Protein AF-A0A3S3NXL7-F1 (afdb_monomer)

Secondary structure (DSSP, 8-state):
-HHHHHHHTTTS-HHHHHHHHHHHHHHHHHHHHHHHH-S--SSPPPHHHHHHHHHHHHTTBGGG-TT----SS-----SSHHHHHHTTT--S-BSBTTBTTS--TTBHHHHHHHHHHHHHHHHHHHHTT-TT--EEEEESS-HHHHHHHHHHHHHHH-TT--EEEEE----HHHHHHHHHHT-EEEEEPPEEETTEEE--HHHHHHHHHHH-GGGEEEEEEESS--TTBPPP-HHHHHHHHHHTT--EEEE-TT-TT-HHHHHHHHHHHHHS---EEEEEHHHHHS--TT-EEEEES-HHHHHHHHHHS-S-B-SHHHHHHHHHHHHHHHHHHHHHHHHHHHHHHHHHHHHHHHHHHTT--B---TT-SS---B--SS--STT-THHHHHHHHHTT--S-----TT------EEEETTS-EEEEE-GGGGTTSS-TTS-EEEEEEETTSSS--TTEEEEEETTTTEEEEEE---S---EEEEEEEEETTT--EEEEEEEEEEE----SEEEEEEESS--HHHH--HHHHHHHHHHIIIIISTT-S--EEEEEE-TTTTTPPPPSSTTS---EEEEEEESSPPPHHHHHHHHHHHTTTT-SS--SSS--STTHHHHHTTT--EEEEEEEEE-PPPSS---------S--------PPP---TT---S-PPP-----HHHHIIIIIHHHHHHHHHHHHHHHHHHHHHHHHHHHHHHHHHHHHHHHHHTT-

Solvent-accessible surface area (backbone atoms only — not comparable to full-atom values): 40230 Å² total; per-residue (Å²): 108,70,69,57,51,60,54,49,45,75,76,45,62,56,68,63,48,49,55,53,50,53,61,50,48,54,53,50,49,54,54,49,49,37,71,74,68,40,46,55,42,60,61,42,52,56,68,66,60,52,49,52,51,48,54,56,32,28,58,50,17,48,73,60,40,93,85,61,80,81,84,67,95,84,53,49,80,71,90,47,67,70,65,31,57,79,46,58,58,58,57,76,35,28,24,32,67,60,21,47,84,40,76,26,88,65,22,49,16,46,28,48,51,48,54,44,29,25,34,28,51,42,46,49,47,27,76,41,37,24,69,73,59,64,35,48,40,74,43,64,32,40,41,30,58,49,50,19,44,49,52,50,42,40,37,75,78,34,74,78,28,48,32,32,44,27,61,64,66,105,46,71,50,71,56,46,18,44,52,71,56,70,36,46,78,44,75,38,70,58,41,78,55,88,55,21,32,36,64,40,64,69,58,51,55,49,49,41,67,74,68,37,58,71,32,39,47,28,40,44,43,43,40,52,52,63,44,48,34,32,42,40,59,49,42,61,51,7,34,51,22,48,76,65,70,34,47,25,37,36,41,28,42,52,16,68,64,31,52,68,47,24,37,44,52,39,51,9,49,73,69,28,34,50,57,34,39,32,23,25,36,26,71,53,60,80,40,73,85,44,16,13,37,46,31,22,60,44,50,68,58,52,50,47,36,37,35,62,41,83,33,61,44,66,40,61,46,46,49,48,53,37,52,46,42,44,47,32,10,50,51,46,50,50,51,54,44,49,53,50,57,50,48,52,52,50,51,51,53,55,50,39,57,53,21,55,76,66,77,33,46,64,55,67,37,87,76,31,87,84,37,82,38,66,56,63,87,80,52,57,63,96,79,41,48,58,56,56,38,54,55,40,43,78,71,72,46,75,92,74,81,65,84,53,79,85,67,56,77,76,69,53,48,78,41,41,18,51,33,43,48,76,47,82,44,52,49,68,75,48,79,64,77,42,56,86,87,60,66,60,49,76,48,67,17,32,67,97,49,89,51,54,60,95,55,44,49,79,49,73,41,79,92,77,73,30,40,35,39,36,23,33,44,84,62,63,64,68,52,44,37,36,35,38,37,31,35,72,87,78,66,51,75,44,77,38,76,48,48,39,37,35,41,84,47,88,68,50,28,35,41,36,39,30,31,47,80,35,41,55,83,68,52,74,38,69,69,56,50,47,54,53,49,48,50,37,44,74,68,38,33,62,90,45,90,60,72,47,53,25,36,61,43,39,38,63,82,55,73,42,75,77,54,92,50,87,86,54,52,67,12,26,36,39,26,41,25,23,77,51,79,83,27,70,60,48,55,51,49,51,62,52,35,60,80,47,49,85,46,86,76,62,76,89,84,60,92,77,55,93,66,52,63,68,39,46,77,72,76,41,46,70,41,58,58,57,53,45,80,46,72,69,81,71,96,63,97,70,82,81,78,74,80,79,68,100,78,70,98,65,71,77,81,67,78,80,77,89,72,69,91,76,65,67,86,75,74,73,80,70,81,77,75,78,53,65,63,58,47,42,64,70,48,49,51,55,49,53,52,48,51,51,51,52,52,51,52,49,51,52,52,55,51,49,54,52,52,53,51,54,53,52,52,54,52,50,55,53,51,51,53,53,55,53,62,75,73,108

pLDDT: mean 85.64, std 15.95, range [23.58, 98.81]

Organism: NCBI:txid1965070

Sequence (728 aa):
MEQSIRCISKLMSKTYVQQSFDAITSRENQIRHLLEQRKCPENGWDDITIELLLQRIALMDSNNFPKNCSVGEREARFAYEKVALRHYRLGHGIGRSGDLNEVQPKAAGSSLLNILTNQLVLDVLQNCGVPNAKACFIAPMATGMSLTLCLLTLRHKRPNAKYVIWPRIDQKSCFKCIQTAGFQVIVIENKLIGDSLVTNLEEIENQIKTVGKENIVCILSTTSSFAPKVPDSIEEIALICSQENIPHIVNNAYGVQSSKCMHLIEQASRKGRVDAFVQSCDKNFLVPVGGAIIAGFNESLIREISKTYPGRASATSSLDVFLTLLHLGLNGYRNLLDSRKEMIQYLKNELQILAEKFGERILQTPANRISIGMTLDNFKVDGNATEIGSMLFLRGISGARVVSSDGKRKEPVLLHTTQAFYFPIVNKDFGGALRSDVVAEFQASIEGLPDLPKWMFYRYANSSRKGILYGSPVSPDNFSIEIIAIDTNNYDTFRHAVKFEVVEKETKYEVEMKFISLNVEEMFDEAKIKDVLEIFSDRLWIGSDNIYVTLIAAPSDVGGRLPIDPKDKEGVFIRIGSTNVFSQDLLDLEREVERIKNRNPCPRKYKATTAEYLFRSKDFYPDWCSFRLIRPLDSNGESSESTISEASTTPIYKPPVENYDNINWRSKPFPNRDYTLDIMYSFVIPSIMGIMVISSLSCLLFHRENLEKQTQEMSASQTEKYNSIQRA

Mean predicted aligned error: 17.29 Å

InterPro domains:
  IPR008829 SepSecS/SepCysS family [PF05889] (60-410)
  IPR015421 Pyridoxal phosphate-dependent transferase, major domain [G3DSA:3.40.640.10] (1-430)
  IPR015424 Pyridoxal phosphate-dependent transferase [SSF53383] (25-404)
  IPR019872 O-phosphoseryl-tRNA(Sec) selenium transferase [PTHR12944] (3-408)
  IPR019872 O-phosphoseryl-tRNA(Sec) selenium transferase [TIGR03531] (11-409)
  IPR048346 Sarcoglycan alpha/epsilon, N-terminal domain [PF05510] (441-499)
  IPR048347 Sarcoglycan alpha/epsilon second domain [PF20989] (507-630)

Radius of gyration: 39.83 Å; Cα contacts (8 Å, |Δi|>4): 1167; chains: 1; bounding box: 102×71×139 Å

Foldseek 3Di:
DVVVLVVVVVVDPNVVSVVVVVVVVVLVVVVVCCLVVLEQFQAFDDPVSVVVLLLVLLCQALLNDPPDDDPDPQSQDDPDVVVCVVVSNQRRFADFQQFRQDQDPNRNSLNSLQSSLQSHVQNLLLVLAQVLWDGKGKDQAAQLLLVLLLLLLLCVVQVQAAEEEEADAPDDSVVVSCVVNPHHYDYFFFDDDQQAGEGDLVVVVVCCVVVPLSRYSAYEFEQAGAPPYHGYQLLSSQLVCQVSVGEYEYACAQCSLPSLSSNSVNNSVVNGHYAWYKYFCCNQQVFDGRMMMIIDNDPVSNRSSRSSDGGGDHSRSSVRSSNSSNRQTSPNSVVSSVVLQVVLVVVQVVVQVVQVVQVKHKGPRVNNRRHTDIDCPNPQDPHDQCVVVVVCVVVVNPPDDDDDPVPPPPPAAEAEALAKDKDKAAQVLLVCPRPRPFQKDKDKAWVPDRHHDLQWDWDQDPVVSIIMIIGHHHDQDKTKMWMWIAGPPPRDITIHIHTHGYHYDDFFKKKKWKWFQDALVRCPPPVNQVLVQCLCDPPFADPFPDKHWRTKDFCVSLVHDADPDPPTHRIIMIMITTNDDGDPNNVVLLVQLVVQLQDPPRDQPDPRGPSQVSQVVVPTRIRSNGIDMDGHDDPDPDDPPPDPPPPRRRDDRDPPPPPVPPDPPPDPPDPPDPCVVVCCVPPVVVVVVVVVVVVVVVVVVVVVVVVVVVVVVVVVVVVVVVVVVVVD

Nearest PDB structures (foldseek):
  8g9z-assembly2_D  TM=9.788E-01  e=7.461E-57  Homo sapiens
  4zdo-assembly1_B  TM=9.597E-01  e=3.786E-57  Homo sapiens
  3bcb-assembly1_A  TM=9.859E-01  e=6.043E-56  Mus musculus
  4zdp-assembly1_A  TM=9.862E-01  e=6.767E-56  Homo sapiens
  4zdo-assembly2_D  TM=9.558E-01  e=1.981E-55  Homo sapiens

Structure (mmCIF, N/CA/C/O backbone):
data_AF-A0A3S3NXL7-F1
#
_entry.id   AF-A0A3S3NXL7-F1
#
loop_
_atom_site.group_PDB
_atom_site.id
_atom_site.type_symbol
_atom_site.label_atom_id
_atom_site.label_alt_id
_atom_site.label_comp_id
_atom_site.label_asym_id
_atom_site.label_entity_id
_atom_site.label_seq_id
_atom_site.pdbx_PDB_ins_code
_atom_site.Cartn_x
_atom_site.Cartn_y
_atom_site.Cartn_z
_atom_site.occupancy
_atom_site.B_iso_or_equiv
_atom_site.auth_seq_id
_atom_site.auth_comp_id
_atom_site.auth_asym_id
_atom_site.auth_atom_id
_atom_site.pdbx_PDB_model_num
ATOM 1 N N . MET A 1 1 ? 29.807 -5.203 -36.718 1.00 65.12 1 MET A N 1
ATOM 2 C CA . MET A 1 1 ? 29.915 -3.755 -36.996 1.00 65.12 1 MET A CA 1
ATOM 3 C C . MET A 1 1 ? 31.024 -3.443 -38.001 1.00 65.12 1 MET A C 1
ATOM 5 O O . MET A 1 1 ? 30.736 -2.807 -39.002 1.00 65.12 1 MET A O 1
ATOM 9 N N . GLU A 1 2 ? 32.246 -3.961 -37.834 1.00 70.44 2 GLU A N 1
ATOM 10 C CA . GLU A 1 2 ? 33.370 -3.718 -38.767 1.00 70.44 2 GLU A CA 1
ATOM 11 C C . GLU A 1 2 ? 33.091 -4.055 -40.242 1.00 70.44 2 GLU A C 1
ATOM 13 O O . GLU A 1 2 ? 33.487 -3.315 -41.142 1.00 70.44 2 GLU A O 1
ATOM 18 N N . GLN A 1 3 ? 32.372 -5.145 -40.521 1.00 77.06 3 GLN A N 1
ATOM 19 C CA . GLN A 1 3 ? 31.975 -5.486 -41.893 1.00 77.06 3 GLN A CA 1
ATOM 20 C C . GLN A 1 3 ? 31.017 -4.446 -42.497 1.00 77.06 3 GLN A C 1
ATOM 22 O O . GLN A 1 3 ? 31.150 -4.095 -43.670 1.00 77.06 3 GLN A O 1
ATOM 27 N N . SER A 1 4 ? 30.102 -3.897 -41.694 1.00 77.75 4 SER A N 1
ATOM 28 C CA . SER A 1 4 ? 29.195 -2.818 -42.101 1.00 77.75 4 SER A CA 1
ATOM 29 C C . SER A 1 4 ? 29.966 -1.525 -42.387 1.00 77.75 4 SER A C 1
ATOM 31 O O . SER A 1 4 ? 29.719 -0.897 -43.413 1.00 77.75 4 SER A O 1
ATOM 33 N N . ILE A 1 5 ? 30.966 -1.187 -41.558 1.00 77.38 5 ILE A N 1
ATOM 34 C CA . ILE A 1 5 ? 31.875 -0.041 -41.771 1.00 77.38 5 ILE A CA 1
ATOM 35 C C . ILE A 1 5 ? 32.566 -0.157 -43.132 1.00 77.38 5 ILE A C 1
ATOM 37 O O . ILE A 1 5 ? 32.556 0.787 -43.926 1.00 77.38 5 ILE A O 1
ATOM 41 N N . ARG A 1 6 ? 33.128 -1.337 -43.436 1.00 80.00 6 ARG A N 1
ATOM 42 C CA . ARG A 1 6 ? 33.799 -1.602 -44.719 1.00 80.00 6 ARG A CA 1
ATOM 43 C C . ARG A 1 6 ? 32.859 -1.464 -45.916 1.00 80.00 6 ARG A C 1
ATOM 45 O O . ARG A 1 6 ? 33.305 -1.017 -46.966 1.00 80.00 6 ARG A O 1
ATOM 52 N N . CYS A 1 7 ? 31.586 -1.833 -45.779 1.00 86.12 7 CYS A N 1
ATOM 53 C CA . CYS A 1 7 ? 30.606 -1.707 -46.859 1.00 86.12 7 CYS A CA 1
ATOM 54 C C . CYS A 1 7 ? 30.162 -0.254 -47.071 1.00 86.12 7 CYS A C 1
ATOM 56 O O . CYS A 1 7 ? 30.147 0.211 -48.206 1.00 86.12 7 CYS A O 1
ATOM 58 N N . ILE A 1 8 ? 29.879 0.491 -46.000 1.00 85.94 8 ILE A N 1
ATOM 59 C CA . ILE A 1 8 ? 29.443 1.897 -46.087 1.00 85.94 8 ILE A CA 1
ATOM 60 C C . ILE A 1 8 ? 30.586 2.795 -46.580 1.00 85.94 8 ILE A C 1
ATOM 62 O O . ILE A 1 8 ? 30.366 3.707 -47.371 1.00 85.94 8 ILE A O 1
ATOM 66 N N . SER A 1 9 ? 31.830 2.479 -46.213 1.00 85.81 9 SER A N 1
ATOM 67 C CA . SER A 1 9 ? 33.026 3.182 -46.705 1.00 85.81 9 SER A CA 1
ATOM 68 C C . SER A 1 9 ? 33.268 3.025 -48.213 1.00 85.81 9 SER A C 1
ATOM 70 O O . SER A 1 9 ? 34.117 3.723 -48.762 1.00 85.81 9 SER A O 1
ATOM 72 N N . LYS A 1 10 ? 32.566 2.101 -48.890 1.00 89.75 10 LYS A N 1
ATOM 73 C CA . LYS A 1 10 ? 32.547 2.008 -50.363 1.00 89.75 10 LYS A CA 1
ATOM 74 C C . LYS A 1 10 ? 31.519 2.948 -51.002 1.00 89.75 10 LYS A C 1
ATOM 76 O O . LYS A 1 10 ? 31.593 3.175 -52.202 1.00 89.75 10 LYS A O 1
ATOM 81 N N . LEU A 1 11 ? 30.565 3.458 -50.220 1.00 89.75 11 LEU A N 1
ATOM 82 C CA . LEU A 1 11 ? 29.463 4.314 -50.670 1.00 89.75 11 LEU A CA 1
ATOM 83 C C . LEU A 1 11 ? 29.673 5.789 -50.298 1.00 89.75 11 LEU A C 1
ATOM 85 O O . LEU A 1 11 ? 29.151 6.670 -50.971 1.00 89.75 11 LEU A O 1
ATOM 89 N N . MET A 1 12 ? 30.419 6.066 -49.227 1.00 89.88 12 MET A N 1
ATOM 90 C CA . MET A 1 12 ? 30.631 7.408 -48.679 1.00 89.88 12 MET A CA 1
ATOM 91 C C . MET A 1 12 ? 32.098 7.637 -48.300 1.00 89.88 12 MET A C 1
ATOM 93 O O . MET A 1 12 ? 32.860 6.688 -48.107 1.00 89.88 12 MET A O 1
ATOM 97 N N . SER A 1 13 ? 32.490 8.907 -48.147 1.00 90.25 13 SER A N 1
ATOM 98 C CA . SER A 1 13 ? 33.834 9.266 -47.675 1.00 90.25 13 SER A CA 1
ATOM 99 C C . SER A 1 13 ? 34.133 8.636 -46.314 1.00 90.25 13 SER A C 1
ATOM 101 O O . SER A 1 13 ? 33.357 8.778 -45.366 1.00 90.25 13 SER A O 1
ATOM 103 N N . LYS A 1 14 ? 35.304 7.998 -46.206 1.00 86.19 14 LYS A N 1
ATOM 104 C CA . LYS A 1 14 ? 35.769 7.305 -44.996 1.00 86.19 14 LYS A CA 1
ATOM 105 C C . LYS A 1 14 ? 35.726 8.190 -43.749 1.00 86.19 14 LYS A C 1
ATOM 107 O O . LYS A 1 14 ? 35.405 7.688 -42.681 1.00 86.19 14 LYS A O 1
ATOM 112 N N . THR A 1 15 ? 35.998 9.488 -43.882 1.00 88.19 15 THR A N 1
ATOM 113 C CA . THR A 1 15 ? 36.005 10.430 -42.753 1.00 88.19 15 THR A CA 1
ATOM 114 C C . THR A 1 15 ? 34.613 10.609 -42.146 1.00 88.19 15 THR A C 1
ATOM 116 O O . THR A 1 15 ? 34.458 10.498 -40.934 1.00 88.19 15 THR A O 1
ATOM 119 N N . TYR A 1 16 ? 33.584 10.814 -42.977 1.00 88.88 16 TYR A N 1
ATOM 120 C CA . TYR A 1 16 ? 32.201 10.946 -42.499 1.00 88.88 16 TYR A CA 1
ATOM 121 C C . TYR A 1 16 ? 31.669 9.634 -41.926 1.00 88.88 16 TYR A C 1
ATOM 123 O O . TYR A 1 16 ? 30.930 9.634 -40.940 1.00 88.88 16 TYR A O 1
ATOM 131 N N . VAL A 1 17 ? 32.072 8.509 -42.523 1.00 87.88 17 VAL A N 1
ATOM 132 C CA . VAL A 1 17 ? 31.736 7.179 -42.014 1.00 87.88 17 VAL A CA 1
ATOM 133 C C . VAL A 1 17 ? 32.351 6.982 -40.630 1.00 87.88 17 VAL A C 1
ATOM 135 O O . VAL A 1 17 ? 31.618 6.666 -39.698 1.00 87.88 17 VAL A O 1
ATOM 138 N N . GLN A 1 18 ? 33.648 7.252 -40.463 1.00 87.06 18 GLN A N 1
ATOM 139 C CA . GLN A 1 18 ? 34.328 7.120 -39.174 1.00 87.06 18 GLN A CA 1
ATOM 140 C C . GLN A 1 18 ? 33.676 7.989 -38.095 1.00 87.06 18 GLN A C 1
ATOM 142 O O . GLN A 1 18 ? 33.291 7.462 -37.058 1.00 87.06 18 GLN A O 1
ATOM 147 N N . GLN A 1 19 ? 33.437 9.274 -38.376 1.00 90.31 19 GLN A N 1
ATOM 148 C CA . GLN A 1 19 ? 32.773 10.183 -37.436 1.00 90.31 19 GLN A CA 1
ATOM 149 C C . GLN A 1 19 ? 31.392 9.664 -36.996 1.00 90.31 19 GLN A C 1
ATOM 151 O O . GLN A 1 19 ? 31.037 9.733 -35.818 1.00 90.31 19 GLN A O 1
ATOM 156 N N . SER A 1 20 ? 30.611 9.120 -37.933 1.00 87.81 20 SER A N 1
ATOM 157 C CA . SER A 1 20 ? 29.292 8.549 -37.637 1.00 87.81 20 SER A CA 1
ATOM 158 C C . SER A 1 20 ? 29.398 7.313 -36.737 1.00 87.81 20 SER A C 1
ATOM 160 O O . SER A 1 20 ? 28.615 7.150 -35.801 1.00 87.81 20 SER A O 1
ATOM 162 N N . PHE A 1 21 ? 30.384 6.449 -36.989 1.00 86.81 21 PHE A N 1
ATOM 163 C CA . PHE A 1 21 ? 30.631 5.264 -36.171 1.00 86.81 21 PHE A CA 1
ATOM 164 C C . PHE A 1 21 ? 31.192 5.601 -34.792 1.00 86.81 21 PHE A C 1
ATOM 166 O O . PHE A 1 21 ? 30.802 4.949 -33.825 1.00 86.81 21 PHE A O 1
ATOM 173 N N . ASP A 1 22 ? 32.022 6.633 -34.664 1.00 89.06 22 ASP A N 1
ATOM 174 C CA . ASP A 1 22 ? 32.508 7.112 -33.368 1.00 89.06 22 ASP A CA 1
ATOM 175 C C . ASP A 1 22 ? 31.331 7.589 -32.495 1.00 89.06 22 ASP A C 1
ATOM 177 O O . ASP A 1 22 ? 31.245 7.248 -31.312 1.00 89.06 22 ASP A O 1
ATOM 181 N N . ALA A 1 23 ? 30.352 8.282 -33.092 1.00 89.81 23 ALA A N 1
ATOM 182 C CA . ALA A 1 23 ? 29.130 8.708 -32.405 1.00 89.81 23 ALA A CA 1
ATOM 183 C C . ALA A 1 23 ? 28.227 7.534 -31.969 1.00 89.81 23 ALA A C 1
ATOM 185 O O . ALA A 1 23 ? 27.600 7.594 -30.908 1.00 89.81 23 ALA A O 1
ATOM 186 N N . ILE A 1 24 ? 28.155 6.455 -32.759 1.00 89.44 24 ILE A N 1
ATOM 187 C CA . ILE A 1 24 ? 27.456 5.216 -32.371 1.00 89.44 24 ILE A CA 1
ATOM 188 C C . ILE A 1 24 ? 28.215 4.524 -31.234 1.00 89.44 24 ILE A C 1
ATOM 190 O O . ILE A 1 24 ? 27.623 4.193 -30.208 1.00 89.44 24 ILE A O 1
ATOM 194 N N . THR A 1 25 ? 29.530 4.371 -31.386 1.00 90.56 25 THR A N 1
ATOM 195 C CA . THR A 1 25 ? 30.418 3.704 -30.422 1.00 90.56 25 THR A CA 1
ATOM 196 C C . THR A 1 25 ? 30.379 4.392 -29.058 1.00 90.56 25 THR A C 1
ATOM 198 O O . THR A 1 25 ? 30.410 3.723 -28.029 1.00 90.56 25 THR A O 1
ATOM 201 N N . SER A 1 26 ? 30.249 5.721 -29.021 1.00 91.75 26 SER A N 1
ATOM 202 C CA . SER A 1 26 ? 30.065 6.478 -27.777 1.00 91.75 26 SER A CA 1
ATOM 203 C C . SER A 1 26 ? 28.837 6.007 -26.979 1.00 91.75 26 SER A C 1
ATOM 205 O O . SER A 1 26 ? 28.963 5.684 -25.796 1.00 91.75 26 SER A O 1
ATOM 207 N N . ARG A 1 27 ? 27.677 5.853 -27.634 1.00 92.81 27 ARG A N 1
ATOM 208 C CA . ARG A 1 27 ? 26.454 5.319 -27.002 1.00 92.81 27 ARG A CA 1
ATOM 209 C C . ARG A 1 27 ? 26.601 3.851 -26.618 1.00 92.81 27 ARG A C 1
ATOM 211 O O . ARG A 1 27 ? 26.168 3.429 -25.549 1.00 92.81 27 ARG A O 1
ATOM 218 N N . GLU A 1 28 ? 27.253 3.058 -27.465 1.00 91.25 28 GLU A N 1
ATOM 219 C CA . GLU A 1 28 ? 27.522 1.653 -27.152 1.00 91.25 28 GLU A CA 1
ATOM 220 C C . GLU A 1 28 ? 28.428 1.488 -25.935 1.00 91.25 28 GLU A C 1
ATOM 222 O O . GLU A 1 28 ? 28.216 0.572 -25.144 1.00 91.25 28 GLU A O 1
ATOM 227 N N . ASN A 1 29 ? 29.389 2.390 -25.740 1.00 93.62 29 ASN A N 1
ATOM 228 C CA . ASN A 1 29 ? 30.234 2.404 -24.554 1.00 93.62 29 ASN A CA 1
ATOM 229 C C . ASN A 1 29 ? 29.436 2.710 -23.282 1.00 93.62 29 ASN A C 1
ATOM 231 O O . ASN A 1 29 ? 29.693 2.073 -22.264 1.00 93.62 29 ASN A O 1
ATOM 235 N N . GLN A 1 30 ? 28.446 3.607 -23.331 1.00 93.88 30 GLN A N 1
ATOM 236 C CA . GLN A 1 30 ? 27.545 3.853 -22.195 1.00 93.88 30 GLN A CA 1
ATOM 237 C C . GLN A 1 30 ? 26.726 2.602 -21.849 1.00 93.88 30 GLN A C 1
ATOM 239 O O . GLN A 1 30 ? 26.698 2.178 -20.692 1.00 93.88 30 GLN A O 1
ATOM 244 N N . ILE A 1 31 ? 26.131 1.955 -22.859 1.00 95.31 31 ILE A N 1
ATOM 245 C CA . ILE A 1 31 ? 25.390 0.695 -22.689 1.00 95.31 31 ILE A CA 1
ATOM 246 C C . ILE A 1 31 ? 26.296 -0.398 -22.118 1.00 95.31 31 ILE A C 1
ATOM 248 O O . ILE A 1 31 ? 25.928 -1.081 -21.164 1.00 95.31 31 ILE A O 1
ATOM 252 N N . ARG A 1 32 ? 27.500 -0.551 -22.670 1.00 95.38 32 ARG A N 1
ATOM 253 C CA . ARG A 1 32 ? 28.486 -1.525 -22.201 1.00 95.38 32 ARG A CA 1
ATOM 254 C C . ARG A 1 32 ? 28.865 -1.273 -20.743 1.00 95.38 32 ARG A C 1
ATOM 256 O O . ARG A 1 32 ? 28.841 -2.209 -19.952 1.00 95.38 32 ARG A O 1
ATOM 263 N N . HIS A 1 33 ? 29.126 -0.022 -20.374 1.00 95.31 33 HIS A N 1
ATOM 264 C CA . HIS A 1 33 ? 29.449 0.355 -19.001 1.00 95.31 33 HIS A CA 1
ATOM 265 C C . HIS A 1 33 ? 28.309 0.016 -18.027 1.00 95.31 33 HIS A C 1
ATOM 267 O O . HIS A 1 33 ? 28.565 -0.523 -16.952 1.00 95.31 33 HIS A O 1
ATOM 273 N N . LEU A 1 34 ? 27.048 0.262 -18.404 1.00 96.56 34 LEU A N 1
ATOM 274 C CA . LEU A 1 34 ? 25.883 -0.142 -17.608 1.00 96.56 34 LEU A CA 1
ATOM 275 C C . LEU A 1 34 ? 25.830 -1.664 -17.400 1.00 96.56 34 LEU A C 1
ATOM 277 O O . LEU A 1 34 ? 25.595 -2.119 -16.284 1.00 96.56 34 LEU A O 1
ATOM 281 N N . LEU A 1 35 ? 26.060 -2.457 -18.451 1.00 95.12 35 LEU A N 1
ATOM 282 C CA . LEU A 1 35 ? 26.019 -3.924 -18.379 1.00 95.12 35 LEU A CA 1
ATOM 283 C C . LEU A 1 35 ? 27.175 -4.513 -17.550 1.00 95.12 35 LEU A C 1
ATOM 285 O O . LEU A 1 35 ? 26.981 -5.501 -16.836 1.00 95.12 35 LEU A O 1
ATOM 289 N N . GLU A 1 36 ? 28.361 -3.906 -17.641 1.00 95.19 36 GLU A N 1
ATOM 290 C CA . GLU A 1 36 ? 29.558 -4.297 -16.889 1.00 95.19 36 GLU A CA 1
ATOM 291 C C . GLU A 1 36 ? 29.430 -3.931 -15.403 1.00 95.19 36 GLU A C 1
ATOM 293 O O . GLU A 1 36 ? 29.619 -4.789 -14.541 1.00 95.19 36 GLU A O 1
ATOM 298 N N . GLN A 1 37 ? 29.075 -2.678 -15.097 1.00 94.56 37 GLN A N 1
ATOM 299 C CA . GLN A 1 37 ? 29.054 -2.160 -13.725 1.00 94.56 37 GLN A CA 1
ATOM 300 C C . GLN A 1 37 ? 27.752 -2.462 -12.981 1.00 94.56 37 GLN A C 1
ATOM 302 O O . GLN A 1 37 ? 27.773 -2.617 -11.763 1.00 94.56 37 GLN A O 1
ATOM 307 N N . ARG A 1 38 ? 26.621 -2.538 -13.697 1.00 96.19 38 ARG A N 1
ATOM 308 C CA . ARG A 1 38 ? 25.266 -2.746 -13.144 1.00 96.19 38 ARG A CA 1
ATOM 309 C C . ARG A 1 38 ? 24.869 -1.697 -12.099 1.00 96.19 38 ARG A C 1
ATOM 311 O O . ARG A 1 38 ? 24.107 -1.985 -11.183 1.00 96.19 38 ARG A O 1
ATOM 318 N N . LYS A 1 39 ? 25.395 -0.482 -12.248 1.00 96.25 39 LYS A N 1
ATOM 319 C CA . LYS A 1 39 ? 25.150 0.667 -11.370 1.00 96.25 39 LYS A CA 1
ATOM 320 C C . LYS A 1 39 ? 24.397 1.764 -12.095 1.00 96.25 39 LYS A C 1
ATOM 322 O O . LYS A 1 39 ? 24.447 1.847 -13.324 1.00 96.25 39 LYS A O 1
ATOM 327 N N . CYS A 1 40 ? 23.712 2.597 -11.320 1.00 96.38 40 CYS A N 1
ATOM 328 C CA . CYS A 1 40 ? 22.983 3.734 -11.855 1.00 96.38 40 CYS A CA 1
ATOM 329 C C . CYS A 1 40 ? 23.990 4.708 -12.478 1.00 96.38 40 CYS A C 1
ATOM 331 O O . CYS A 1 40 ? 25.028 4.979 -11.863 1.00 96.38 40 CYS A O 1
ATOM 333 N N . PRO A 1 41 ? 23.755 5.196 -13.710 1.00 97.06 41 PRO A N 1
ATOM 334 C CA . PRO A 1 41 ? 24.671 6.143 -14.318 1.00 97.06 41 PRO A CA 1
ATOM 335 C C . PRO A 1 41 ? 24.738 7.408 -13.461 1.00 97.06 41 PRO A C 1
ATOM 337 O O . PRO A 1 41 ? 23.745 7.842 -12.880 1.00 97.06 41 PRO A O 1
ATOM 340 N N . GLU A 1 42 ? 25.924 8.003 -13.359 1.00 96.12 42 GLU A N 1
ATOM 341 C CA . GLU A 1 42 ? 26.111 9.198 -12.534 1.00 96.12 42 GLU A CA 1
ATOM 342 C C . GLU A 1 42 ? 25.246 10.361 -13.042 1.00 96.12 42 GLU A C 1
ATOM 344 O O . GLU A 1 42 ? 24.548 11.010 -12.261 1.00 96.12 42 GLU A O 1
ATOM 349 N N . ASN A 1 43 ? 25.220 10.542 -14.364 1.00 97.12 43 ASN A N 1
ATOM 350 C CA . ASN A 1 43 ? 24.375 11.503 -15.063 1.00 97.12 43 ASN A CA 1
ATOM 351 C C . ASN A 1 43 ? 23.328 10.780 -15.915 1.00 97.12 43 ASN A C 1
ATOM 353 O O . ASN A 1 43 ? 23.609 9.721 -16.479 1.00 97.12 43 ASN A O 1
ATOM 357 N N . GLY A 1 44 ? 22.149 11.389 -16.024 1.00 96.69 44 GLY A N 1
ATOM 358 C CA . GLY A 1 44 ? 21.055 10.913 -16.862 1.00 96.69 44 GLY A CA 1
ATOM 359 C C . GLY A 1 44 ? 21.435 10.745 -18.333 1.00 96.69 44 GLY A C 1
ATOM 360 O O . GLY A 1 44 ? 22.242 11.508 -18.871 1.00 96.69 44 GLY A O 1
ATOM 361 N N . TRP A 1 45 ? 20.869 9.728 -18.975 1.00 97.62 45 TRP A N 1
ATOM 362 C CA . TRP A 1 45 ? 21.037 9.461 -20.403 1.00 97.62 45 TRP A CA 1
ATOM 363 C C . TRP A 1 45 ? 19.989 10.200 -21.234 1.00 97.62 45 TRP A C 1
ATOM 365 O O . TRP A 1 45 ? 18.891 10.486 -20.759 1.00 97.62 45 TRP A O 1
ATOM 375 N N . ASP A 1 46 ? 20.320 10.475 -22.496 1.00 96.12 46 ASP A N 1
ATOM 376 C CA . ASP A 1 46 ? 19.366 11.005 -23.466 1.00 96.12 46 ASP A CA 1
ATOM 377 C C . ASP A 1 46 ? 18.366 9.933 -23.927 1.00 96.12 46 ASP A C 1
ATOM 379 O O . ASP A 1 46 ? 18.684 8.738 -23.980 1.00 96.12 46 ASP A O 1
ATOM 383 N N . ASP A 1 47 ? 17.171 10.377 -24.324 1.00 96.19 47 ASP A N 1
ATOM 384 C CA . ASP A 1 47 ? 16.065 9.497 -24.715 1.00 96.19 47 ASP A CA 1
ATOM 385 C C . ASP A 1 47 ? 16.446 8.544 -25.855 1.00 96.19 47 ASP A C 1
ATOM 387 O O . ASP A 1 47 ? 16.041 7.387 -25.844 1.00 96.19 47 ASP A O 1
ATOM 391 N N . ILE A 1 48 ? 17.289 8.971 -26.804 1.00 95.75 48 ILE A N 1
ATOM 392 C CA . ILE A 1 48 ? 17.709 8.129 -27.937 1.00 95.75 48 ILE A CA 1
ATOM 393 C C . ILE A 1 48 ? 18.572 6.961 -27.445 1.00 95.75 48 ILE A C 1
ATOM 395 O O . ILE A 1 48 ? 18.424 5.831 -27.917 1.00 95.75 48 ILE A O 1
ATOM 399 N N . THR A 1 49 ? 19.478 7.207 -26.498 1.00 96.19 49 THR A N 1
ATOM 400 C CA . THR A 1 49 ? 20.333 6.159 -25.923 1.00 96.19 49 THR A CA 1
ATOM 401 C C . THR A 1 49 ? 19.517 5.157 -25.097 1.00 96.19 49 THR A C 1
ATOM 403 O O . THR A 1 49 ? 19.748 3.947 -25.201 1.00 96.19 49 THR A O 1
ATOM 406 N N . ILE A 1 50 ? 18.526 5.629 -24.332 1.00 97.31 50 ILE A N 1
ATOM 407 C CA . ILE A 1 50 ? 17.582 4.770 -23.594 1.00 97.31 50 ILE A CA 1
ATOM 408 C C . ILE A 1 50 ? 16.717 3.955 -24.578 1.00 97.31 50 ILE A C 1
ATOM 410 O O . ILE A 1 50 ? 16.633 2.730 -24.457 1.00 97.31 50 ILE A O 1
ATOM 414 N N . GLU A 1 51 ? 16.173 4.633 -25.594 1.00 96.19 51 GLU A N 1
ATOM 415 C CA . GLU A 1 51 ? 15.539 4.137 -26.828 1.00 96.19 51 GLU A CA 1
ATOM 416 C C . GLU A 1 51 ? 16.239 2.888 -27.381 1.00 96.19 51 GLU A C 1
ATOM 418 O O . GLU A 1 51 ? 15.707 1.774 -27.471 1.00 96.19 51 GLU A O 1
ATOM 423 N N . LEU A 1 52 ? 17.510 3.098 -27.720 1.00 95.56 52 LEU A N 1
ATOM 424 C CA . LEU A 1 52 ? 18.392 2.113 -28.328 1.00 95.56 52 LEU A CA 1
ATOM 425 C C . LEU A 1 52 ? 18.618 0.898 -27.422 1.00 95.56 52 LEU A C 1
ATOM 427 O O . LEU A 1 52 ? 18.605 -0.239 -27.903 1.00 95.56 52 LEU A O 1
ATOM 431 N N . LEU A 1 53 ? 18.836 1.117 -26.122 1.00 96.94 53 LEU A N 1
ATOM 432 C CA . LEU A 1 53 ? 19.004 0.029 -25.163 1.00 96.94 53 LEU A CA 1
ATOM 433 C C . LEU A 1 53 ? 17.727 -0.810 -25.052 1.00 96.94 53 LEU A C 1
ATOM 435 O O . LEU A 1 53 ? 17.796 -2.038 -25.134 1.00 96.94 53 LEU A O 1
ATOM 439 N N . LEU A 1 54 ? 16.567 -0.167 -24.914 1.00 97.06 54 LEU A N 1
ATOM 440 C CA . LEU A 1 54 ? 15.287 -0.864 -24.820 1.00 97.06 54 LEU A CA 1
ATOM 441 C C . LEU A 1 54 ? 14.984 -1.692 -26.064 1.00 97.06 54 LEU A C 1
ATOM 443 O O . LEU A 1 54 ? 14.558 -2.838 -25.938 1.00 97.06 54 LEU A O 1
ATOM 447 N N . GLN A 1 55 ? 15.238 -1.155 -27.257 1.00 95.94 55 GLN A N 1
ATOM 448 C CA . GLN A 1 55 ? 15.054 -1.906 -28.498 1.00 95.94 55 GLN A CA 1
ATOM 449 C C . GLN A 1 55 ? 15.952 -3.146 -28.537 1.00 95.94 55 GLN A C 1
ATOM 451 O O . GLN A 1 55 ? 15.485 -4.228 -28.891 1.00 95.94 55 GLN A O 1
ATOM 456 N N . ARG A 1 56 ? 17.220 -3.031 -28.116 1.00 95.81 56 ARG A N 1
ATOM 457 C CA . ARG A 1 56 ? 18.131 -4.187 -28.022 1.00 95.81 56 ARG A CA 1
ATOM 458 C C . ARG A 1 56 ? 17.602 -5.240 -27.056 1.00 95.81 56 ARG A C 1
ATOM 460 O O . ARG A 1 56 ? 17.590 -6.414 -27.408 1.00 95.81 56 ARG A O 1
ATOM 467 N N . ILE A 1 57 ? 17.135 -4.820 -25.881 1.00 97.62 57 ILE A N 1
ATOM 468 C CA . ILE A 1 57 ? 16.537 -5.710 -24.882 1.00 97.62 57 ILE A CA 1
ATOM 469 C C . ILE A 1 57 ? 15.295 -6.401 -25.461 1.00 97.62 57 ILE A C 1
ATOM 471 O O . ILE A 1 57 ? 15.192 -7.621 -25.401 1.00 97.62 57 ILE A O 1
ATOM 475 N N . ALA A 1 58 ? 14.374 -5.658 -26.076 1.00 97.38 58 ALA A N 1
ATOM 476 C CA . ALA A 1 58 ? 13.146 -6.214 -26.638 1.00 97.38 58 ALA A CA 1
ATOM 477 C C . ALA A 1 58 ? 13.414 -7.253 -27.736 1.00 97.38 58 ALA A C 1
ATOM 479 O O . ALA A 1 58 ? 12.756 -8.294 -27.781 1.00 97.38 58 ALA A O 1
ATOM 480 N N . LEU A 1 59 ? 14.415 -7.017 -28.589 1.00 97.12 59 LEU A N 1
ATOM 481 C CA . LEU A 1 59 ? 14.816 -7.949 -29.647 1.00 97.12 59 LEU A CA 1
ATOM 482 C C . LEU A 1 59 ? 15.392 -9.274 -29.122 1.00 97.12 59 LEU A C 1
ATOM 484 O O . LEU A 1 59 ? 15.518 -10.213 -29.904 1.00 97.12 59 LEU A O 1
ATOM 488 N N . MET A 1 60 ? 15.737 -9.371 -27.833 1.00 97.38 60 MET A N 1
ATOM 489 C CA . MET A 1 60 ? 16.221 -10.605 -27.199 1.00 97.38 60 MET A CA 1
ATOM 490 C C . MET A 1 60 ? 15.090 -11.526 -26.714 1.00 97.38 60 MET A C 1
ATOM 492 O O . MET A 1 60 ? 15.360 -12.669 -26.338 1.00 97.38 60 MET A O 1
ATOM 496 N N . ASP A 1 61 ? 13.839 -11.061 -26.706 1.00 97.62 61 ASP A N 1
ATOM 497 C CA . ASP A 1 61 ? 12.689 -11.882 -26.325 1.00 97.62 61 ASP A CA 1
ATOM 498 C C . ASP A 1 61 ? 12.151 -12.677 -27.520 1.00 97.62 61 ASP A C 1
ATOM 500 O O . ASP A 1 61 ? 12.011 -12.164 -28.632 1.00 97.62 61 ASP A O 1
ATOM 504 N N . SER A 1 62 ? 11.811 -13.948 -27.285 1.00 97.25 62 SER A N 1
ATOM 505 C CA . SER A 1 62 ? 11.479 -14.889 -28.363 1.00 97.25 62 SER A CA 1
ATOM 506 C C . SER A 1 62 ? 10.262 -14.471 -29.189 1.00 97.25 62 SER A C 1
ATOM 508 O O . SER A 1 62 ? 10.234 -14.707 -30.397 1.00 97.25 62 SER A O 1
ATOM 510 N N . ASN A 1 63 ? 9.288 -13.778 -28.588 1.00 96.25 63 ASN A N 1
ATOM 511 C CA . ASN A 1 63 ? 8.119 -13.248 -29.294 1.00 96.25 63 ASN A CA 1
ATOM 512 C C . ASN A 1 63 ? 8.467 -12.203 -30.370 1.00 96.25 63 ASN A C 1
ATOM 514 O O . ASN A 1 63 ? 7.629 -11.929 -31.224 1.00 96.25 63 ASN A O 1
ATOM 518 N N . ASN A 1 64 ? 9.683 -11.648 -30.353 1.00 96.56 64 ASN A N 1
ATOM 519 C CA . ASN A 1 64 ? 10.166 -10.680 -31.337 1.00 96.56 64 ASN A CA 1
ATOM 520 C C . ASN A 1 64 ? 11.135 -11.296 -32.365 1.00 96.56 64 ASN A C 1
ATOM 522 O O . ASN A 1 64 ? 11.631 -10.585 -33.240 1.00 96.56 64 ASN A O 1
ATOM 526 N N . PHE A 1 65 ? 11.423 -12.604 -32.301 1.00 97.00 65 PHE A N 1
ATOM 527 C CA . PHE A 1 65 ? 12.323 -13.239 -33.266 1.00 97.00 65 PHE A CA 1
ATOM 528 C C . PHE A 1 65 ? 11.640 -13.423 -34.631 1.00 97.00 65 PHE A C 1
ATOM 530 O O . PHE A 1 65 ? 10.544 -13.981 -34.701 1.00 97.00 65 PHE A O 1
ATOM 537 N N . PRO A 1 66 ? 12.310 -13.075 -35.746 1.00 94.00 66 PRO A N 1
ATOM 538 C CA . PRO A 1 66 ? 11.704 -13.125 -37.080 1.00 94.00 66 PRO A CA 1
ATOM 539 C C . PRO A 1 66 ? 11.383 -14.549 -37.554 1.00 94.00 66 PRO A C 1
ATOM 541 O O . PRO A 1 66 ? 10.523 -14.738 -38.404 1.00 94.00 66 PRO A O 1
ATOM 544 N N . LYS A 1 67 ? 12.085 -15.557 -37.021 1.00 93.25 67 LYS A N 1
ATOM 545 C CA . LYS A 1 67 ? 11.901 -16.978 -37.359 1.00 93.25 67 LYS A CA 1
ATOM 546 C C . LYS A 1 67 ? 11.153 -17.758 -36.269 1.00 93.25 67 LYS A C 1
ATOM 548 O O . LYS A 1 67 ? 11.244 -18.982 -36.242 1.00 93.25 67 LYS A O 1
ATOM 553 N N . ASN A 1 68 ? 10.476 -17.078 -35.339 1.00 93.12 68 ASN A N 1
ATOM 554 C CA . ASN A 1 68 ? 9.740 -17.762 -34.279 1.00 93.12 68 ASN A CA 1
ATOM 555 C C . ASN A 1 68 ? 8.495 -18.471 -34.839 1.00 93.12 68 ASN A C 1
ATOM 557 O O . ASN A 1 68 ? 7.700 -17.870 -35.560 1.00 93.12 68 ASN A O 1
ATOM 561 N N . CYS A 1 69 ? 8.307 -19.734 -34.462 1.00 92.75 69 CYS A N 1
ATOM 562 C CA . CYS A 1 69 ? 7.068 -20.473 -34.659 1.00 92.75 69 CYS A CA 1
ATOM 563 C C . CYS A 1 69 ? 6.489 -20.829 -33.284 1.00 92.75 69 CYS A C 1
ATOM 565 O O . CYS A 1 69 ? 6.937 -21.758 -32.614 1.00 92.75 69 CYS A O 1
ATOM 567 N N . SER A 1 70 ? 5.492 -20.060 -32.857 1.00 91.25 70 SER A N 1
ATOM 568 C CA . SER A 1 70 ? 4.887 -20.171 -31.532 1.00 91.25 70 SER A CA 1
ATOM 569 C C . SER A 1 70 ? 3.750 -21.190 -31.510 1.00 91.25 70 SER A C 1
ATOM 571 O O . SER A 1 70 ? 2.648 -20.881 -31.961 1.00 91.25 70 SER A O 1
ATOM 573 N N . VAL A 1 71 ? 3.984 -22.368 -30.929 1.00 95.38 71 VAL A N 1
ATOM 574 C CA . VAL A 1 71 ? 2.980 -23.448 -30.776 1.00 95.38 71 VAL A CA 1
ATOM 575 C C . VAL A 1 71 ? 2.481 -23.639 -29.337 1.00 95.38 71 VAL A C 1
ATOM 577 O O . VAL A 1 71 ? 1.617 -24.475 -29.092 1.00 95.38 71 VAL A O 1
ATOM 580 N N . GLY A 1 72 ? 3.018 -22.876 -28.382 1.00 95.75 72 GLY A N 1
ATOM 581 C CA . GLY A 1 72 ? 2.600 -22.920 -26.981 1.00 95.75 72 GLY A CA 1
ATOM 582 C C . GLY A 1 72 ? 1.347 -22.094 -26.679 1.00 95.75 72 GLY A C 1
ATOM 583 O O . GLY A 1 72 ? 0.871 -21.294 -27.487 1.00 95.75 72 GLY A O 1
ATOM 584 N N . GLU A 1 73 ? 0.848 -22.253 -25.459 1.00 95.38 73 GLU A N 1
ATOM 585 C CA . GLU A 1 73 ? -0.277 -21.507 -24.898 1.00 95.38 73 GLU A CA 1
ATOM 586 C C . GLU A 1 73 ? 0.125 -20.098 -24.433 1.00 95.38 73 GLU A C 1
ATOM 588 O O . GLU A 1 73 ? -0.676 -19.165 -24.477 1.00 95.38 73 GLU A O 1
ATOM 593 N N . ARG A 1 74 ? 1.386 -19.916 -24.015 1.00 94.19 74 ARG A N 1
ATOM 594 C CA . ARG A 1 74 ? 1.909 -18.654 -23.469 1.00 94.19 74 ARG A CA 1
ATOM 595 C C . ARG A 1 74 ? 3.087 -18.123 -24.281 1.00 94.19 74 ARG A C 1
ATOM 597 O O . ARG A 1 74 ? 4.246 -18.189 -23.867 1.00 94.19 74 ARG A O 1
ATOM 604 N N . GLU A 1 75 ? 2.747 -17.542 -25.427 1.00 96.19 75 GLU A N 1
ATOM 605 C CA . GLU A 1 75 ? 3.687 -17.112 -26.475 1.00 96.19 75 GLU A CA 1
ATOM 606 C C . GLU A 1 75 ? 3.799 -15.584 -26.621 1.00 96.19 75 GLU A C 1
ATOM 608 O O . GLU A 1 75 ? 4.364 -15.095 -27.590 1.00 96.19 75 GLU A O 1
ATOM 613 N N . ALA A 1 76 ? 3.245 -14.823 -25.665 1.00 95.75 76 ALA A N 1
ATOM 614 C CA . ALA A 1 76 ? 3.295 -13.354 -25.640 1.00 95.75 76 ALA A CA 1
ATOM 615 C C . ALA A 1 76 ? 2.832 -12.681 -26.953 1.00 95.75 76 ALA A C 1
ATOM 617 O O . ALA A 1 76 ? 3.375 -11.664 -27.382 1.00 95.75 76 ALA A O 1
ATOM 618 N N . ARG A 1 77 ? 1.796 -13.248 -27.588 1.00 95.44 77 ARG A N 1
ATOM 619 C CA . ARG A 1 77 ? 1.161 -12.672 -28.779 1.00 95.44 77 ARG A CA 1
ATOM 620 C C . ARG A 1 77 ? 0.375 -11.416 -28.390 1.00 95.44 77 ARG A C 1
ATOM 622 O O . ARG A 1 77 ? -0.443 -11.461 -27.473 1.00 95.44 77 ARG A O 1
ATOM 629 N N . PHE A 1 78 ? 0.584 -10.318 -29.110 1.00 95.56 78 PHE A N 1
ATOM 630 C CA . PHE A 1 78 ? -0.179 -9.082 -28.941 1.00 95.56 78 PHE A CA 1
ATOM 631 C C . PHE A 1 78 ? -1.281 -8.993 -29.996 1.00 95.56 78 PHE A C 1
ATOM 633 O O . PHE A 1 78 ? -1.004 -9.092 -31.186 1.00 95.56 78 PHE A O 1
ATOM 640 N N . ALA A 1 79 ? -2.526 -8.779 -29.565 1.00 97.31 79 ALA A N 1
ATOM 641 C CA . ALA A 1 79 ? -3.647 -8.565 -30.484 1.00 97.31 79 ALA A CA 1
ATOM 642 C C . ALA A 1 79 ? -3.737 -7.107 -30.968 1.00 97.31 79 ALA A C 1
ATOM 644 O O . ALA A 1 79 ? -4.059 -6.855 -32.124 1.00 97.31 79 ALA A O 1
ATOM 645 N N . TYR A 1 80 ? -3.446 -6.143 -30.085 1.00 97.88 80 TYR A N 1
ATOM 646 C CA . TYR A 1 80 ? -3.505 -4.716 -30.394 1.00 97.88 80 TYR A CA 1
ATOM 647 C C . TYR A 1 80 ? -2.115 -4.084 -30.372 1.00 97.88 80 TYR A C 1
ATOM 649 O O . TYR A 1 80 ? -1.445 -4.064 -29.338 1.00 97.88 80 TYR A O 1
ATOM 657 N N . GLU A 1 81 ? -1.713 -3.502 -31.500 1.00 96.75 81 GLU A N 1
ATOM 658 C CA . GLU A 1 81 ? -0.362 -2.969 -31.692 1.00 96.75 81 GLU A CA 1
ATOM 659 C C . GLU A 1 81 ? -0.000 -1.859 -30.697 1.00 96.75 81 GLU A C 1
ATOM 661 O O . GLU A 1 81 ? 1.121 -1.826 -30.199 1.00 96.75 81 GLU A O 1
ATOM 666 N N . LYS A 1 82 ? -0.942 -0.990 -30.297 1.00 98.00 82 LYS A N 1
ATOM 667 C CA . LYS A 1 82 ? -0.630 0.052 -29.298 1.00 98.00 82 LYS A CA 1
ATOM 668 C C . LYS A 1 82 ? -0.276 -0.530 -27.925 1.00 98.00 82 LYS A C 1
ATOM 670 O O . LYS A 1 82 ? 0.475 0.093 -27.181 1.00 98.00 82 LYS A O 1
ATOM 675 N N . VAL A 1 83 ? -0.785 -1.720 -27.584 1.00 98.00 83 VAL A N 1
ATOM 676 C CA . VAL A 1 83 ? -0.385 -2.425 -26.355 1.00 98.00 83 VAL A CA 1
ATOM 677 C C . VAL A 1 83 ? 1.029 -2.977 -26.492 1.00 98.00 83 VAL A C 1
ATOM 679 O O . VAL A 1 83 ? 1.792 -2.893 -25.536 1.00 98.00 83 VAL A O 1
ATOM 682 N N . ALA A 1 84 ? 1.403 -3.490 -27.666 1.00 96.75 84 ALA A N 1
ATOM 683 C CA . ALA A 1 84 ? 2.776 -3.913 -27.918 1.00 96.75 84 ALA A CA 1
ATOM 684 C C . ALA A 1 84 ? 3.741 -2.720 -27.826 1.00 96.75 84 ALA A C 1
ATOM 686 O O . ALA A 1 84 ? 4.731 -2.787 -27.105 1.00 96.75 84 ALA A O 1
ATOM 687 N N . LEU A 1 85 ? 3.418 -1.608 -28.494 1.00 96.69 85 LEU A N 1
ATOM 688 C CA . LEU A 1 85 ? 4.262 -0.412 -28.547 1.00 96.69 85 LEU A CA 1
ATOM 689 C C . LEU A 1 85 ? 4.457 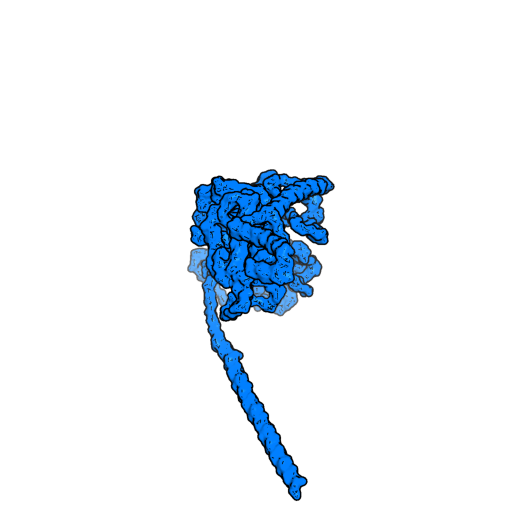0.241 -27.175 1.00 96.69 85 LEU A C 1
ATOM 691 O O . LEU A 1 85 ? 5.593 0.511 -26.804 1.00 96.69 85 LEU A O 1
ATOM 695 N N . ARG A 1 86 ? 3.390 0.429 -26.383 1.00 96.44 86 ARG A N 1
ATOM 696 C CA . ARG A 1 86 ? 3.509 1.045 -25.045 1.00 96.44 86 ARG A CA 1
ATOM 697 C C . ARG A 1 86 ? 4.347 0.223 -24.058 1.00 96.44 86 ARG A C 1
ATOM 699 O O . ARG A 1 86 ? 4.778 0.754 -23.046 1.00 96.44 86 ARG A O 1
ATOM 706 N N . HIS A 1 87 ? 4.522 -1.073 -24.325 1.00 97.06 87 HIS A N 1
ATOM 707 C CA . HIS A 1 87 ? 5.344 -1.992 -23.529 1.00 97.06 87 HIS A CA 1
ATOM 708 C C . HIS A 1 87 ? 6.678 -2.318 -24.210 1.00 97.06 87 HIS A C 1
ATOM 710 O O . HIS A 1 87 ? 7.328 -3.291 -23.839 1.00 97.06 87 HIS A O 1
ATOM 716 N N . TYR A 1 88 ? 7.067 -1.570 -25.249 1.00 97.25 88 TYR A N 1
ATOM 717 C CA . TYR A 1 88 ? 8.286 -1.817 -26.030 1.00 97.25 88 TYR A CA 1
ATOM 718 C C . TYR A 1 88 ? 8.409 -3.267 -26.534 1.00 97.25 88 TYR A C 1
ATOM 720 O O . TYR A 1 88 ? 9.501 -3.804 -26.674 1.00 97.25 88 TYR A O 1
ATOM 728 N N . ARG A 1 89 ? 7.271 -3.917 -26.813 1.00 96.81 89 ARG A N 1
ATOM 729 C CA . ARG A 1 89 ? 7.141 -5.323 -27.240 1.00 96.81 89 ARG A CA 1
ATOM 730 C C . ARG A 1 89 ? 7.661 -6.361 -26.229 1.00 96.81 89 ARG A C 1
ATOM 732 O O . ARG A 1 89 ? 7.886 -7.515 -26.604 1.00 96.81 89 ARG A O 1
ATOM 739 N N . LEU A 1 90 ? 7.797 -5.988 -24.956 1.00 97.19 90 LEU A N 1
ATOM 740 C CA . LEU A 1 90 ? 8.121 -6.887 -23.843 1.00 97.19 90 LEU A CA 1
ATOM 741 C C . LEU A 1 90 ? 6.834 -7.548 -23.320 1.00 97.19 90 LEU A C 1
ATOM 743 O O . LEU A 1 90 ? 6.116 -6.989 -22.492 1.00 97.19 90 LEU A O 1
ATOM 747 N N . GLY A 1 91 ? 6.496 -8.730 -23.843 1.00 95.12 91 GLY A N 1
ATOM 748 C CA . GLY A 1 91 ? 5.202 -9.380 -23.573 1.00 95.12 91 GLY A CA 1
ATOM 749 C C . GLY A 1 91 ? 5.226 -10.547 -22.582 1.00 95.12 91 GLY A C 1
ATOM 750 O O . GLY A 1 91 ? 4.173 -10.987 -22.123 1.00 95.12 91 GLY A O 1
ATOM 751 N N . HIS A 1 92 ? 6.401 -11.081 -22.243 1.00 96.25 92 HIS A N 1
ATOM 752 C CA . HIS A 1 92 ? 6.504 -12.319 -21.458 1.00 96.25 92 HIS A CA 1
ATOM 753 C C . HIS A 1 92 ? 6.443 -12.138 -19.933 1.00 96.25 92 HIS A C 1
ATOM 755 O O . HIS A 1 92 ? 6.256 -13.140 -19.227 1.00 96.25 92 HIS A O 1
ATOM 761 N N . GLY A 1 93 ? 6.573 -10.900 -19.445 1.00 95.62 93 GLY A N 1
ATOM 762 C CA . GLY A 1 93 ? 6.678 -10.579 -18.020 1.00 95.62 93 GLY A CA 1
ATOM 763 C C . GLY A 1 93 ? 8.043 -10.938 -17.423 1.00 95.62 93 GLY A C 1
ATOM 764 O O . GLY A 1 93 ? 9.000 -11.207 -18.148 1.00 95.62 93 GLY A O 1
ATOM 765 N N . ILE A 1 94 ? 8.115 -10.960 -16.092 1.00 95.81 94 ILE A N 1
ATOM 766 C CA . ILE A 1 94 ? 9.320 -11.313 -15.325 1.00 95.81 94 ILE A CA 1
ATOM 767 C C . ILE A 1 94 ? 9.150 -12.636 -14.571 1.00 95.81 94 ILE A C 1
ATOM 769 O O . ILE A 1 94 ? 8.032 -13.038 -14.225 1.00 95.81 94 ILE A O 1
ATOM 773 N N . GLY A 1 95 ? 10.278 -13.296 -14.311 1.00 92.81 95 GLY A N 1
ATOM 774 C CA . GLY A 1 95 ? 10.363 -14.509 -13.506 1.00 92.81 95 GLY A CA 1
ATOM 775 C C . GLY A 1 95 ? 9.891 -15.795 -14.189 1.00 92.81 95 GLY A C 1
ATOM 776 O O . GLY A 1 95 ? 9.560 -15.864 -15.386 1.00 92.81 95 GLY A O 1
ATOM 777 N N . ARG A 1 96 ? 9.857 -16.854 -13.380 1.00 91.88 96 ARG A N 1
ATOM 778 C CA . ARG A 1 96 ? 9.341 -18.188 -13.722 1.00 91.88 96 ARG A CA 1
ATOM 779 C C . ARG A 1 96 ? 8.317 -18.640 -12.685 1.00 91.88 96 ARG A C 1
ATOM 781 O O . ARG A 1 96 ? 7.917 -17.878 -11.820 1.00 91.88 96 ARG A O 1
ATOM 788 N N . SER A 1 97 ? 7.826 -19.871 -12.815 1.00 76.88 97 SER A N 1
ATOM 789 C CA . SER A 1 97 ? 6.732 -20.385 -11.984 1.00 76.88 97 SER A CA 1
ATOM 790 C C . SER A 1 97 ? 7.029 -20.407 -10.480 1.00 76.88 97 SER A C 1
ATOM 792 O O . SER A 1 97 ? 6.074 -20.397 -9.713 1.00 76.88 97 SER A O 1
ATOM 794 N N . GLY A 1 98 ? 8.303 -20.427 -10.066 1.00 80.94 98 GLY A N 1
ATOM 795 C CA . GLY A 1 98 ? 8.696 -20.526 -8.654 1.00 80.94 98 GLY A CA 1
ATOM 796 C C . GLY A 1 98 ? 9.659 -19.452 -8.136 1.00 80.94 98 GLY A C 1
ATOM 797 O O . GLY A 1 98 ? 10.109 -19.579 -7.003 1.00 80.94 98 GLY A O 1
ATOM 798 N N . ASP A 1 99 ? 10.030 -18.444 -8.935 1.00 89.38 99 ASP A N 1
ATOM 799 C CA . ASP A 1 99 ? 10.896 -17.336 -8.495 1.00 89.38 99 ASP A CA 1
ATOM 800 C C . ASP A 1 99 ? 10.775 -16.140 -9.458 1.00 89.38 99 ASP A C 1
ATOM 802 O O . ASP A 1 99 ? 10.916 -16.290 -10.679 1.00 89.38 99 ASP A O 1
ATOM 806 N N . LEU A 1 100 ? 10.546 -14.940 -8.913 1.00 90.50 100 LEU A N 1
ATOM 807 C CA . LEU A 1 100 ? 10.502 -13.690 -9.685 1.00 90.50 100 LEU A CA 1
ATOM 808 C C . LEU A 1 100 ? 11.852 -13.322 -10.311 1.00 90.50 100 LEU A C 1
ATOM 810 O O . LEU A 1 100 ? 11.886 -12.664 -11.351 1.00 90.50 100 LEU A O 1
ATOM 814 N N . ASN A 1 101 ? 12.957 -13.749 -9.699 1.00 90.88 101 ASN A N 1
ATOM 815 C CA . ASN A 1 101 ? 14.310 -13.406 -10.135 1.00 90.88 101 ASN A CA 1
ATOM 816 C C . ASN A 1 101 ? 14.942 -14.464 -11.051 1.00 90.88 101 ASN A C 1
ATOM 818 O O . ASN A 1 101 ? 16.086 -14.306 -11.479 1.00 90.88 101 ASN A O 1
ATOM 822 N N . GLU A 1 102 ? 14.230 -15.549 -11.362 1.00 92.00 102 GLU A N 1
ATOM 823 C CA . GLU A 1 102 ? 14.746 -16.582 -12.255 1.00 92.00 102 GLU A CA 1
ATOM 824 C C . GLU A 1 102 ? 14.654 -16.153 -13.726 1.00 92.00 102 GLU A C 1
ATOM 826 O O . GLU A 1 102 ? 13.635 -15.634 -14.189 1.00 92.00 102 GLU A O 1
ATOM 831 N N . VAL A 1 103 ? 15.732 -16.405 -14.475 1.00 94.88 103 VAL A N 1
ATOM 832 C CA . VAL A 1 103 ? 15.830 -16.072 -15.900 1.00 94.88 103 VAL A CA 1
ATOM 833 C C . VAL A 1 103 ? 14.796 -16.857 -16.702 1.00 94.88 103 VAL A C 1
ATOM 835 O O . VAL A 1 103 ? 14.741 -18.085 -16.652 1.00 94.88 103 VAL A O 1
ATOM 838 N N . GLN A 1 104 ? 13.998 -16.143 -17.491 1.00 94.19 104 GLN A N 1
ATOM 839 C CA . GLN A 1 104 ? 13.006 -16.707 -18.390 1.00 94.19 104 GLN A CA 1
ATOM 840 C C . GLN A 1 104 ? 13.652 -17.087 -19.736 1.00 94.19 104 GLN A C 1
ATOM 842 O O . GLN A 1 104 ? 13.994 -16.188 -20.503 1.00 94.19 104 GLN A O 1
ATOM 847 N N . PRO A 1 105 ? 13.750 -18.380 -20.106 1.00 92.56 105 PRO A N 1
ATOM 848 C CA . PRO A 1 105 ? 14.378 -18.789 -21.368 1.00 92.56 105 PRO A CA 1
ATOM 849 C C . PRO A 1 105 ? 13.675 -18.236 -22.617 1.00 92.56 105 PRO A C 1
ATOM 851 O O . PRO A 1 105 ? 14.332 -17.963 -23.615 1.00 92.56 105 PRO A O 1
ATOM 854 N N . LYS A 1 106 ? 12.350 -18.023 -22.565 1.00 94.44 106 LYS A N 1
ATOM 855 C CA . LYS A 1 106 ? 11.591 -17.394 -23.665 1.00 94.44 106 LYS A CA 1
ATOM 856 C C . LYS A 1 106 ? 11.766 -15.868 -23.739 1.00 94.44 106 LYS A C 1
ATOM 858 O O . LYS A 1 106 ? 11.333 -15.256 -24.711 1.00 94.44 106 LYS A O 1
ATOM 863 N N . ALA A 1 107 ? 12.346 -15.249 -22.712 1.00 96.31 107 ALA A N 1
ATOM 864 C CA . ALA A 1 107 ? 12.377 -13.802 -22.538 1.00 96.31 107 ALA A CA 1
ATOM 865 C C . ALA A 1 107 ? 13.692 -13.351 -21.889 1.00 96.31 107 ALA A C 1
ATOM 867 O O . ALA A 1 107 ? 13.728 -12.872 -20.748 1.00 96.31 107 ALA A O 1
ATOM 868 N N . ALA A 1 108 ? 14.797 -13.582 -22.601 1.00 97.19 108 ALA A N 1
ATOM 869 C CA . ALA A 1 108 ? 16.129 -13.220 -22.133 1.00 97.19 108 ALA A CA 1
ATOM 870 C C . ALA A 1 108 ? 16.276 -11.700 -21.951 1.00 97.19 108 ALA A C 1
ATOM 872 O O . ALA A 1 108 ? 16.927 -11.262 -21.004 1.00 97.19 108 ALA A O 1
ATOM 873 N N . GLY A 1 109 ? 15.625 -10.907 -22.805 1.00 97.62 109 GLY A N 1
ATOM 874 C CA . GLY A 1 109 ? 15.564 -9.453 -22.710 1.00 97.62 109 GLY A CA 1
ATOM 875 C C . GLY A 1 109 ? 14.809 -8.990 -21.473 1.00 97.62 109 GLY A C 1
ATOM 876 O O . GLY A 1 109 ? 15.381 -8.302 -20.631 1.00 97.62 109 GLY A O 1
ATOM 877 N N . SER A 1 110 ? 13.561 -9.432 -21.296 1.00 97.62 110 SER A N 1
ATOM 878 C CA . SER A 1 110 ? 12.773 -9.107 -20.092 1.00 97.62 110 SER A CA 1
ATOM 879 C C . SER A 1 110 ? 13.487 -9.528 -18.796 1.00 97.62 110 SER A C 1
ATOM 881 O O . SER A 1 110 ? 13.432 -8.820 -17.790 1.00 97.62 110 SER A O 1
ATOM 883 N N . SER A 1 111 ? 14.209 -10.654 -18.822 1.00 97.50 111 SER A N 1
ATOM 884 C CA . SER A 1 111 ? 15.021 -11.116 -17.687 1.00 97.50 111 SER A CA 1
ATOM 885 C C . SER A 1 111 ? 16.211 -10.196 -17.416 1.00 97.50 111 SER A C 1
ATOM 887 O O . SER A 1 111 ? 16.452 -9.836 -16.265 1.00 97.50 111 SER A O 1
ATOM 889 N N . LEU A 1 112 ? 16.939 -9.794 -18.464 1.00 97.62 112 LEU A N 1
ATOM 890 C CA . LEU A 1 112 ? 18.051 -8.852 -18.358 1.00 97.62 112 LEU A CA 1
ATOM 891 C C . LEU A 1 112 ? 17.578 -7.502 -17.814 1.00 97.62 112 LEU A C 1
ATOM 893 O O . LEU A 1 112 ? 18.210 -6.975 -16.902 1.00 97.62 112 LEU A O 1
ATOM 897 N N . LEU A 1 113 ? 16.453 -6.984 -18.316 1.00 98.00 113 LEU A N 1
ATOM 898 C CA . LEU A 1 113 ? 15.842 -5.756 -17.814 1.00 98.00 113 LEU A CA 1
ATOM 899 C C . LEU A 1 113 ? 15.578 -5.865 -16.314 1.00 98.00 113 LEU A C 1
ATOM 901 O O . LEU A 1 113 ? 16.069 -5.039 -15.560 1.00 98.00 113 LEU A O 1
ATOM 905 N N . ASN A 1 114 ? 14.895 -6.922 -15.866 1.00 97.62 114 ASN A N 1
ATOM 906 C CA . ASN A 1 114 ? 14.585 -7.101 -14.448 1.00 97.62 114 ASN A CA 1
ATOM 907 C C . ASN A 1 114 ? 15.844 -7.181 -13.567 1.00 97.62 114 ASN A C 1
ATOM 909 O O . ASN A 1 114 ? 15.899 -6.566 -12.503 1.00 97.62 114 ASN A O 1
ATOM 913 N N . ILE A 1 115 ? 16.872 -7.910 -14.019 1.00 97.25 115 ILE A N 1
ATOM 914 C CA . ILE A 1 115 ? 18.155 -8.018 -13.311 1.00 97.25 115 ILE A CA 1
ATOM 915 C C . ILE A 1 115 ? 18.814 -6.645 -13.191 1.00 97.25 115 ILE A C 1
ATOM 917 O O . ILE A 1 115 ? 19.226 -6.269 -12.095 1.00 97.25 115 ILE A O 1
ATOM 921 N N . LEU A 1 116 ? 18.905 -5.898 -14.294 1.00 98.06 116 LEU A N 1
ATOM 922 C CA . LEU A 1 116 ? 19.502 -4.567 -14.288 1.00 98.06 116 LEU A CA 1
ATOM 923 C C . LEU A 1 116 ? 18.708 -3.629 -13.383 1.00 98.06 116 LEU A C 1
ATOM 925 O O . LEU A 1 116 ? 19.311 -3.014 -12.511 1.00 98.06 116 LEU A O 1
ATOM 929 N N . THR A 1 117 ? 17.378 -3.573 -13.501 1.00 98.44 117 THR A N 1
ATOM 930 C CA . THR A 1 117 ? 16.553 -2.705 -12.653 1.00 98.44 117 THR A CA 1
ATOM 931 C C . THR A 1 117 ? 16.761 -2.994 -11.169 1.00 98.44 117 THR A C 1
ATOM 933 O O . THR A 1 117 ? 16.944 -2.061 -10.392 1.00 98.44 117 THR A O 1
ATOM 936 N N . ASN A 1 118 ? 16.794 -4.267 -10.764 1.00 98.25 118 ASN A N 1
ATOM 937 C CA . ASN A 1 118 ? 17.027 -4.633 -9.366 1.00 98.25 118 ASN A CA 1
ATOM 938 C C . ASN A 1 118 ? 18.406 -4.166 -8.866 1.00 98.25 118 ASN A C 1
ATOM 940 O O . ASN A 1 118 ? 18.518 -3.705 -7.731 1.00 98.25 118 ASN A O 1
ATOM 944 N N . GLN A 1 119 ? 19.447 -4.238 -9.702 1.00 98.19 119 GLN A N 1
ATOM 945 C CA . GLN A 1 119 ? 20.785 -3.743 -9.350 1.00 98.19 119 GLN A CA 1
ATOM 946 C C . GLN A 1 119 ? 20.843 -2.210 -9.298 1.00 98.19 119 GLN A C 1
ATOM 948 O O . GLN A 1 119 ? 21.410 -1.655 -8.360 1.00 98.19 119 GLN A O 1
ATOM 953 N N . LEU A 1 120 ? 20.190 -1.523 -10.241 1.00 98.38 120 LEU A N 1
ATOM 954 C CA . LEU A 1 120 ? 20.088 -0.063 -10.241 1.00 98.38 120 LEU A CA 1
ATOM 955 C C . LEU A 1 120 ? 19.380 0.453 -8.989 1.00 98.38 120 LEU A C 1
ATOM 957 O O . LEU A 1 120 ? 19.851 1.385 -8.343 1.00 98.38 120 LEU A O 1
ATOM 961 N N . VAL A 1 121 ? 18.264 -0.174 -8.621 1.00 98.31 121 VAL A N 1
ATOM 962 C CA . VAL A 1 121 ? 17.538 0.170 -7.398 1.00 98.31 121 VAL A CA 1
ATOM 963 C C . VAL A 1 121 ? 18.392 -0.097 -6.163 1.00 98.31 121 VAL A C 1
ATOM 965 O O . VAL A 1 121 ? 18.412 0.742 -5.266 1.00 98.31 121 VAL A O 1
ATOM 968 N N . LEU A 1 122 ? 19.116 -1.220 -6.105 1.00 98.56 122 LEU A N 1
ATOM 969 C CA . LEU A 1 122 ? 20.012 -1.517 -4.986 1.00 98.56 122 LEU A CA 1
ATOM 970 C C . LEU A 1 122 ? 21.087 -0.434 -4.828 1.00 98.56 122 LEU A C 1
ATOM 972 O O . LEU A 1 122 ? 21.277 0.075 -3.724 1.00 98.56 122 LEU A O 1
ATOM 976 N N . ASP A 1 123 ? 21.728 -0.042 -5.930 1.00 98.25 123 ASP A N 1
ATOM 977 C CA . ASP A 1 123 ? 22.730 1.026 -5.961 1.00 98.25 123 ASP A CA 1
ATOM 978 C C . ASP A 1 123 ? 22.133 2.365 -5.495 1.00 98.25 123 ASP A C 1
ATOM 980 O O . ASP A 1 123 ? 22.722 3.058 -4.663 1.00 98.25 123 ASP A O 1
ATOM 984 N N . VAL A 1 124 ? 20.911 2.705 -5.923 1.00 98.00 124 VAL A N 1
ATOM 985 C CA . VAL A 1 124 ? 20.207 3.905 -5.441 1.00 98.00 124 VAL A CA 1
ATOM 986 C C . VAL A 1 124 ? 19.912 3.818 -3.942 1.00 98.00 124 VAL A C 1
ATOM 988 O O . VAL A 1 124 ? 20.198 4.766 -3.217 1.00 98.00 124 VAL A O 1
ATOM 991 N N . LEU A 1 125 ? 19.398 2.695 -3.429 1.00 98.25 125 LEU A N 1
ATOM 992 C CA . LEU A 1 125 ? 19.135 2.527 -1.992 1.00 98.25 125 LEU A CA 1
ATOM 993 C C . LEU A 1 125 ? 20.410 2.688 -1.148 1.00 98.25 125 LEU A C 1
ATOM 995 O O . LEU A 1 125 ? 20.372 3.334 -0.094 1.00 98.25 125 LEU A O 1
ATOM 999 N N . GLN A 1 126 ? 21.532 2.151 -1.632 1.00 97.88 126 GLN A N 1
ATOM 1000 C CA . GLN A 1 126 ? 22.842 2.294 -1.000 1.00 97.88 126 GLN A CA 1
ATOM 1001 C C . GLN A 1 126 ? 23.301 3.757 -0.988 1.00 97.88 126 GLN A C 1
ATOM 1003 O O . GLN A 1 126 ? 23.673 4.278 0.065 1.00 97.88 126 GLN A O 1
ATOM 1008 N N . ASN A 1 127 ? 23.176 4.453 -2.121 1.00 96.44 127 ASN A N 1
ATOM 1009 C CA . ASN A 1 127 ? 23.503 5.875 -2.247 1.00 96.44 127 ASN A CA 1
ATOM 1010 C C . ASN A 1 127 ? 22.557 6.798 -1.450 1.00 96.44 127 ASN A C 1
ATOM 1012 O O . ASN A 1 127 ? 22.951 7.900 -1.071 1.00 96.44 127 ASN A O 1
ATOM 1016 N N . CYS A 1 128 ? 21.324 6.367 -1.163 1.00 93.62 128 CYS A N 1
ATOM 1017 C CA . CYS A 1 128 ? 20.324 7.151 -0.428 1.00 93.62 128 CYS A CA 1
ATOM 1018 C C . CYS A 1 128 ? 20.377 6.987 1.098 1.00 93.62 128 CYS A C 1
ATOM 1020 O O . CYS A 1 128 ? 19.589 7.620 1.806 1.00 93.62 128 CYS A O 1
ATOM 1022 N N . GLY A 1 129 ? 21.306 6.183 1.621 1.00 94.38 129 GLY A N 1
ATOM 1023 C CA . GLY A 1 129 ? 21.588 6.117 3.056 1.00 94.38 129 GLY A CA 1
ATOM 1024 C C . GLY A 1 129 ? 21.468 4.740 3.700 1.00 94.38 129 GLY A C 1
ATOM 1025 O O . GLY A 1 129 ? 21.499 4.688 4.925 1.00 94.38 129 GLY A O 1
ATOM 1026 N N . VAL A 1 130 ? 21.354 3.656 2.920 1.00 97.62 130 VAL A N 1
ATOM 1027 C CA . VAL A 1 130 ? 21.451 2.268 3.423 1.00 97.62 130 VAL A CA 1
ATOM 1028 C C . VAL A 1 130 ? 22.576 1.517 2.692 1.00 97.62 130 VAL A C 1
ATOM 1030 O O . VAL A 1 130 ? 22.308 0.584 1.931 1.00 97.62 130 VAL A O 1
ATOM 1033 N N . PRO A 1 131 ? 23.850 1.928 2.856 1.00 97.38 131 PRO A N 1
ATOM 1034 C CA . PRO A 1 131 ? 24.982 1.355 2.122 1.00 97.38 131 PRO A CA 1
ATOM 1035 C C . PRO A 1 131 ? 25.184 -0.146 2.374 1.00 97.38 131 PRO A C 1
ATOM 1037 O O . PRO A 1 131 ? 25.753 -0.825 1.525 1.00 97.38 131 PRO A O 1
ATOM 1040 N N . ASN A 1 132 ? 24.706 -0.681 3.505 1.00 97.25 132 ASN A N 1
ATOM 1041 C CA . ASN A 1 132 ? 24.840 -2.101 3.834 1.00 97.25 132 ASN A CA 1
ATOM 1042 C C . ASN A 1 132 ? 23.684 -2.977 3.322 1.00 97.25 132 ASN A C 1
ATOM 1044 O O . ASN A 1 132 ? 23.674 -4.184 3.587 1.00 97.25 132 ASN A O 1
ATOM 1048 N N . ALA A 1 133 ? 22.713 -2.416 2.590 1.00 97.62 133 ALA A N 1
ATOM 1049 C CA . ALA A 1 133 ? 21.696 -3.218 1.914 1.00 97.62 133 ALA A CA 1
ATOM 1050 C C . ALA A 1 133 ? 22.377 -4.212 0.960 1.00 97.62 133 ALA A C 1
ATOM 1052 O O . ALA A 1 133 ? 23.174 -3.814 0.111 1.00 97.62 133 ALA A O 1
ATOM 1053 N N . LYS A 1 134 ? 22.069 -5.507 1.102 1.00 97.25 134 LYS A N 1
ATOM 1054 C CA . LYS A 1 134 ? 22.754 -6.572 0.347 1.00 97.25 134 LYS A CA 1
ATOM 1055 C C . LYS A 1 134 ? 21.982 -7.033 -0.876 1.00 97.25 134 LYS A C 1
ATOM 1057 O O . LYS A 1 134 ? 22.585 -7.399 -1.875 1.00 97.25 134 LYS A O 1
ATOM 1062 N N . ALA A 1 135 ? 20.656 -7.050 -0.785 1.00 97.62 135 ALA A N 1
ATOM 1063 C CA . ALA A 1 135 ? 19.800 -7.530 -1.856 1.00 97.62 135 ALA A CA 1
ATOM 1064 C C . ALA A 1 135 ? 18.479 -6.768 -1.873 1.00 97.62 135 ALA A C 1
ATOM 1066 O O . ALA A 1 135 ? 17.944 -6.400 -0.823 1.00 97.62 135 ALA A O 1
ATOM 1067 N N . CYS A 1 136 ? 17.935 -6.578 -3.072 1.00 98.25 136 CYS A N 1
ATOM 1068 C CA . CYS A 1 136 ? 16.571 -6.119 -3.263 1.00 98.25 136 CYS A CA 1
ATOM 1069 C C . CYS A 1 136 ? 15.985 -6.662 -4.567 1.00 98.25 136 CYS A C 1
ATOM 1071 O O . CYS A 1 136 ? 16.722 -7.109 -5.450 1.00 98.25 136 CYS A O 1
ATOM 1073 N N . PHE A 1 137 ? 14.662 -6.615 -4.683 1.00 98.44 137 PHE A N 1
ATOM 1074 C CA . PHE A 1 137 ? 13.968 -6.836 -5.945 1.00 98.44 137 PHE A CA 1
ATOM 1075 C C . PHE A 1 137 ? 12.684 -6.011 -6.017 1.00 98.44 137 PHE A C 1
ATOM 1077 O O . PHE A 1 137 ? 12.085 -5.677 -4.988 1.00 98.44 137 PHE A O 1
ATOM 1084 N N . ILE A 1 138 ? 12.255 -5.699 -7.238 1.00 98.19 138 ILE A N 1
ATOM 1085 C CA . ILE A 1 138 ? 10.950 -5.093 -7.497 1.00 98.19 138 ILE A CA 1
ATOM 1086 C C . ILE A 1 138 ? 9.888 -6.192 -7.538 1.00 98.19 138 ILE A C 1
ATOM 1088 O O . ILE A 1 138 ? 9.921 -7.095 -8.372 1.00 98.19 138 ILE A O 1
ATOM 1092 N N . ALA A 1 139 ? 8.909 -6.084 -6.648 1.00 97.44 139 ALA A N 1
ATOM 1093 C CA . ALA A 1 139 ? 7.659 -6.816 -6.726 1.00 97.44 139 ALA A CA 1
ATOM 1094 C C . ALA A 1 139 ? 6.626 -5.944 -7.467 1.00 97.44 139 ALA A C 1
ATOM 1096 O O . ALA A 1 139 ? 6.372 -4.816 -7.032 1.00 97.44 139 ALA A O 1
ATOM 1097 N N . PRO A 1 140 ? 5.983 -6.429 -8.546 1.00 97.25 140 PRO A N 1
ATOM 1098 C CA . PRO A 1 140 ? 4.940 -5.692 -9.268 1.00 97.25 140 PRO A CA 1
ATOM 1099 C C . PRO A 1 140 ? 3.598 -5.787 -8.526 1.00 97.25 140 PRO A C 1
ATOM 1101 O O . PRO A 1 140 ? 2.589 -6.274 -9.038 1.00 97.25 140 PRO A O 1
ATOM 1104 N N . MET A 1 141 ? 3.631 -5.385 -7.259 1.00 97.12 141 MET A N 1
ATOM 1105 C CA . MET A 1 141 ? 2.493 -5.224 -6.374 1.00 97.12 141 MET A CA 1
ATOM 1106 C C . MET A 1 141 ? 2.705 -3.968 -5.525 1.00 97.12 141 MET A C 1
ATOM 1108 O O . MET A 1 141 ? 3.835 -3.578 -5.234 1.00 97.12 141 MET A O 1
ATOM 1112 N N . ALA A 1 142 ? 1.616 -3.348 -5.069 1.00 97.25 142 ALA A N 1
ATOM 1113 C CA . ALA A 1 142 ? 1.704 -2.230 -4.133 1.00 97.25 142 ALA A CA 1
ATOM 1114 C C . ALA A 1 142 ? 2.353 -2.652 -2.799 1.00 97.25 142 ALA A C 1
ATOM 1116 O O . ALA A 1 142 ? 2.269 -3.813 -2.393 1.00 97.25 142 ALA A O 1
ATOM 1117 N N . THR A 1 143 ? 2.911 -1.686 -2.057 1.00 98.06 143 THR A N 1
ATOM 1118 C CA . THR A 1 143 ? 3.631 -1.912 -0.785 1.00 98.06 143 THR A CA 1
ATOM 1119 C C . THR A 1 143 ? 2.880 -2.813 0.196 1.00 98.06 143 THR A C 1
ATOM 1121 O O . THR A 1 143 ? 3.497 -3.668 0.817 1.00 98.06 143 THR A O 1
ATOM 1124 N N . GLY A 1 144 ? 1.555 -2.669 0.322 1.00 97.75 144 GLY A N 1
ATOM 1125 C CA . GLY A 1 144 ? 0.749 -3.525 1.198 1.00 97.75 144 GLY A CA 1
ATOM 1126 C C . GLY A 1 144 ? 0.823 -5.008 0.827 1.00 97.75 144 GLY A C 1
ATOM 1127 O O . GLY A 1 144 ? 1.089 -5.837 1.687 1.00 97.75 144 GLY A O 1
ATOM 1128 N N . MET A 1 145 ? 0.664 -5.345 -0.452 1.00 98.19 145 MET A N 1
ATOM 1129 C CA . MET A 1 145 ? 0.772 -6.732 -0.919 1.00 98.19 145 MET A CA 1
ATOM 1130 C C . MET A 1 145 ? 2.211 -7.255 -0.852 1.00 98.19 145 MET A C 1
ATOM 1132 O O . MET A 1 145 ? 2.427 -8.429 -0.566 1.00 98.19 145 MET A O 1
ATOM 1136 N N . SER A 1 146 ? 3.204 -6.387 -1.037 1.00 98.44 146 SER A N 1
ATOM 1137 C CA . SER A 1 146 ? 4.614 -6.742 -0.845 1.00 98.44 146 SER A CA 1
ATOM 1138 C C . SER A 1 146 ? 4.948 -7.025 0.624 1.00 98.44 146 SER A C 1
ATOM 1140 O O . SER A 1 146 ? 5.677 -7.968 0.913 1.00 98.44 146 SER A O 1
ATOM 1142 N N . LEU A 1 147 ? 4.345 -6.297 1.571 1.00 98.62 147 LEU A N 1
ATOM 1143 C CA . LEU A 1 147 ? 4.399 -6.641 2.996 1.00 98.62 147 LEU A CA 1
ATOM 1144 C C . LEU A 1 147 ? 3.713 -7.988 3.273 1.00 98.62 147 LEU A C 1
ATOM 1146 O O . LEU A 1 147 ? 4.266 -8.805 4.004 1.00 98.62 147 LEU A O 1
ATOM 1150 N N . THR A 1 148 ? 2.555 -8.260 2.656 1.00 98.62 148 THR A N 1
ATOM 1151 C CA . THR A 1 148 ? 1.903 -9.580 2.735 1.00 98.62 148 THR A CA 1
ATOM 1152 C C . THR A 1 148 ? 2.830 -10.691 2.241 1.00 98.62 148 THR A C 1
ATOM 1154 O O . THR A 1 148 ? 2.932 -11.717 2.905 1.00 98.62 148 THR A O 1
ATOM 1157 N N . LEU A 1 149 ? 3.560 -10.490 1.139 1.00 98.12 149 LEU A N 1
ATOM 1158 C CA . LEU A 1 149 ? 4.525 -11.470 0.629 1.00 98.12 149 LEU A CA 1
ATOM 1159 C C . LEU A 1 149 ? 5.642 -11.767 1.648 1.00 98.12 149 LEU A C 1
ATOM 1161 O O . LEU A 1 149 ? 5.957 -12.933 1.898 1.00 98.12 149 LEU A O 1
ATOM 1165 N N . CYS A 1 150 ? 6.190 -10.734 2.299 1.00 98.44 150 CYS A N 1
ATOM 1166 C CA . CYS A 1 150 ? 7.159 -10.911 3.386 1.00 98.44 150 CYS A CA 1
ATOM 1167 C C . CYS A 1 150 ? 6.561 -11.718 4.554 1.00 98.44 150 CYS A C 1
ATOM 1169 O O . CYS A 1 150 ? 7.182 -12.664 5.036 1.00 98.44 150 CYS A O 1
ATOM 1171 N N . LEU A 1 151 ? 5.335 -11.392 4.976 1.00 98.44 151 LEU A N 1
ATOM 1172 C CA . LEU A 1 151 ? 4.631 -12.084 6.061 1.00 98.44 151 LEU A CA 1
ATOM 1173 C C . LEU A 1 151 ? 4.341 -13.558 5.729 1.00 98.44 151 LEU A C 1
ATOM 1175 O O . LEU A 1 151 ? 4.536 -14.430 6.576 1.00 98.44 151 LEU A O 1
ATOM 1179 N N . LEU A 1 152 ? 3.921 -13.857 4.497 1.00 97.81 152 LEU A N 1
ATOM 1180 C CA . LEU A 1 152 ? 3.705 -15.229 4.026 1.00 97.81 152 LEU A CA 1
ATOM 1181 C C . LEU A 1 152 ? 5.010 -16.033 4.020 1.00 97.81 152 LEU A C 1
ATOM 1183 O O . LEU A 1 152 ? 5.014 -17.195 4.413 1.00 97.81 152 LEU A O 1
ATOM 1187 N N . THR A 1 153 ? 6.131 -15.403 3.667 1.00 97.62 153 THR A N 1
ATOM 1188 C CA . THR A 1 153 ? 7.451 -16.049 3.742 1.00 97.62 153 THR A CA 1
ATOM 1189 C C . THR A 1 153 ? 7.809 -16.394 5.193 1.00 97.62 153 THR A C 1
ATOM 1191 O O . THR A 1 153 ? 8.254 -17.504 5.490 1.00 97.62 153 THR A O 1
ATOM 1194 N N . LEU A 1 154 ? 7.560 -15.471 6.130 1.00 97.38 154 LEU A N 1
ATOM 1195 C CA . LEU A 1 154 ? 7.812 -15.699 7.555 1.00 97.38 154 LEU A CA 1
ATOM 1196 C C . LEU A 1 154 ? 6.894 -16.760 8.171 1.00 97.38 154 LEU A C 1
ATOM 1198 O O . LEU A 1 154 ? 7.337 -17.457 9.083 1.00 97.38 154 LEU A O 1
ATOM 1202 N N . ARG A 1 155 ? 5.672 -16.955 7.651 1.00 95.94 155 ARG A N 1
ATOM 1203 C CA . ARG A 1 155 ? 4.786 -18.060 8.063 1.00 95.94 155 ARG A CA 1
ATOM 1204 C C . ARG A 1 155 ? 5.483 -19.411 7.964 1.00 95.94 155 ARG A C 1
ATOM 1206 O O . ARG A 1 155 ? 5.410 -20.207 8.891 1.00 95.94 155 ARG A O 1
ATOM 1213 N N . HIS A 1 156 ? 6.167 -19.662 6.849 1.00 93.31 156 HIS A N 1
ATOM 1214 C CA . HIS A 1 156 ? 6.866 -20.928 6.635 1.00 93.31 156 HIS A CA 1
ATOM 1215 C C . HIS A 1 156 ? 8.037 -21.111 7.607 1.00 93.31 156 HIS A C 1
ATOM 1217 O O . HIS A 1 156 ? 8.321 -22.233 8.015 1.00 93.31 156 HIS A O 1
ATOM 1223 N N . LYS A 1 157 ? 8.688 -20.016 8.022 1.00 93.50 157 LYS A N 1
ATOM 1224 C CA . LYS A 1 157 ? 9.771 -20.047 9.019 1.00 93.50 157 LYS A CA 1
ATOM 1225 C C . LYS A 1 157 ? 9.278 -20.149 10.461 1.00 93.50 157 LYS A C 1
ATOM 1227 O O . LYS A 1 157 ? 10.017 -20.625 11.318 1.00 93.50 157 LYS A O 1
ATOM 1232 N N . ARG A 1 158 ? 8.066 -19.669 10.744 1.00 95.62 158 ARG A N 1
ATOM 1233 C CA . ARG A 1 158 ? 7.451 -19.635 12.079 1.00 95.62 158 ARG A CA 1
ATOM 1234 C C . ARG A 1 158 ? 6.014 -20.169 12.000 1.00 95.62 158 ARG A C 1
ATOM 1236 O O . ARG A 1 158 ? 5.072 -19.386 12.102 1.00 95.62 158 ARG A O 1
ATOM 1243 N N . PRO A 1 159 ? 5.822 -21.491 11.825 1.00 93.31 159 PRO A N 1
ATOM 1244 C CA . PRO A 1 159 ? 4.502 -22.072 11.558 1.00 93.31 159 PRO A CA 1
ATOM 1245 C C . PRO A 1 159 ? 3.521 -21.930 12.730 1.00 93.31 159 PRO A C 1
ATOM 1247 O O . PRO A 1 159 ? 2.316 -21.855 12.515 1.00 93.31 159 PRO A O 1
ATOM 1250 N N . ASN A 1 160 ? 4.035 -21.854 13.960 1.00 92.12 160 ASN A N 1
ATOM 1251 C CA . ASN A 1 160 ? 3.218 -21.704 15.167 1.00 92.12 160 ASN A CA 1
ATOM 1252 C C . ASN A 1 160 ? 2.804 -20.247 15.428 1.00 92.12 160 ASN A C 1
ATOM 1254 O 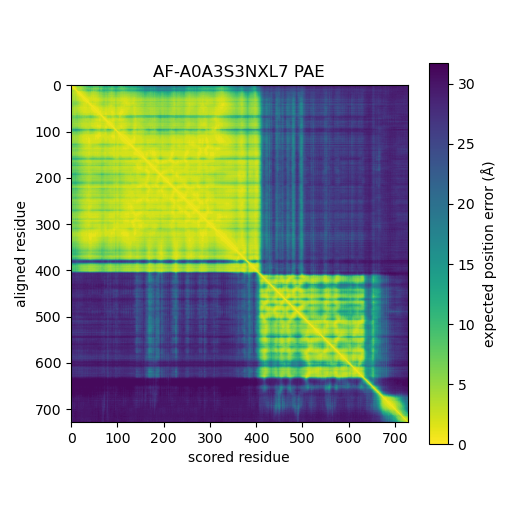O . ASN A 1 160 ? 1.907 -20.001 16.232 1.00 92.12 160 ASN A O 1
ATOM 1258 N N . ALA A 1 161 ? 3.441 -19.285 14.756 1.00 95.94 161 ALA A N 1
ATOM 1259 C 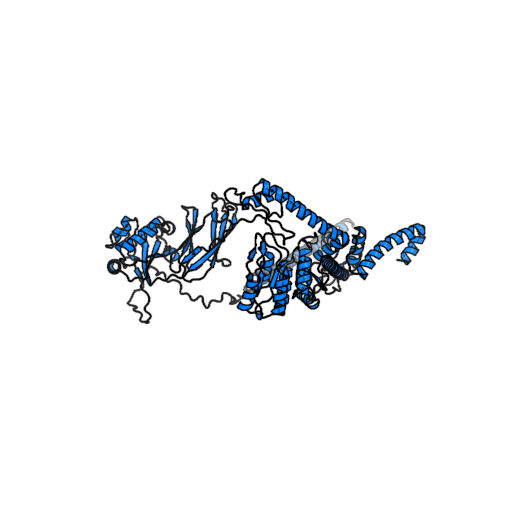CA . ALA A 1 161 ? 3.210 -17.876 15.002 1.00 95.94 161 ALA A CA 1
ATOM 1260 C C . ALA A 1 161 ? 1.900 -17.391 14.365 1.00 95.94 161 ALA A C 1
ATOM 1262 O O . ALA A 1 161 ? 1.617 -17.649 13.194 1.00 95.94 161 ALA A O 1
ATOM 1263 N N . LYS A 1 162 ? 1.107 -16.653 15.145 1.00 94.19 162 LYS A N 1
ATOM 1264 C CA . LYS A 1 162 ? -0.228 -16.160 14.768 1.00 94.19 162 LYS A CA 1
ATOM 1265 C C . LYS A 1 162 ? -0.329 -14.639 14.785 1.00 94.19 162 LYS A C 1
ATOM 1267 O O . LYS A 1 162 ? -1.201 -14.093 14.109 1.00 94.19 162 LYS A O 1
ATOM 1272 N N . TYR A 1 163 ? 0.554 -13.969 15.525 1.00 95.88 163 TYR A N 1
ATOM 1273 C CA . TYR A 1 163 ? 0.444 -12.547 15.826 1.00 95.88 163 TYR A CA 1
ATOM 1274 C C . TYR A 1 163 ? 1.509 -11.713 15.120 1.00 95.88 163 TYR A C 1
ATOM 1276 O O . TYR A 1 163 ? 2.667 -12.115 15.016 1.00 95.88 163 TYR A O 1
ATOM 1284 N N . VAL A 1 164 ? 1.132 -10.516 14.680 1.00 97.88 164 VAL A N 1
ATOM 1285 C CA . VAL A 1 164 ? 2.064 -9.469 14.247 1.00 97.88 164 VAL A CA 1
ATOM 1286 C C . VAL A 1 164 ? 1.912 -8.287 15.192 1.00 97.88 164 VAL A C 1
ATOM 1288 O O . VAL A 1 164 ? 0.820 -7.729 15.309 1.00 97.88 164 VAL A O 1
ATOM 1291 N N . ILE A 1 165 ? 3.008 -7.904 15.847 1.00 98.06 165 ILE A N 1
ATOM 1292 C CA . ILE A 1 165 ? 3.055 -6.688 16.663 1.00 98.06 165 ILE A CA 1
ATOM 1293 C C . ILE A 1 165 ? 3.220 -5.498 15.728 1.00 98.06 165 ILE A C 1
ATOM 1295 O O . ILE A 1 165 ? 4.124 -5.477 14.889 1.00 98.06 165 ILE A O 1
ATOM 1299 N N . TRP A 1 166 ? 2.348 -4.507 15.868 1.00 98.31 166 TRP A N 1
ATOM 1300 C CA . TRP A 1 166 ? 2.273 -3.390 14.940 1.00 98.31 166 TRP A CA 1
ATOM 1301 C C . TRP A 1 166 ? 2.057 -2.064 15.684 1.00 98.31 166 TRP A C 1
ATOM 1303 O O . TRP A 1 166 ? 0.953 -1.809 16.176 1.00 98.31 166 TRP A O 1
ATOM 1313 N N . PRO A 1 167 ? 3.091 -1.200 15.762 1.00 97.94 167 PRO A N 1
ATOM 1314 C CA . PRO A 1 167 ? 2.942 0.188 16.188 1.00 97.94 167 PRO A CA 1
ATOM 1315 C C . PRO A 1 167 ? 1.939 0.926 15.307 1.00 97.94 167 PRO A C 1
ATOM 1317 O O . PRO A 1 167 ? 2.075 0.981 14.079 1.00 97.94 167 PRO A O 1
ATOM 1320 N N . ARG A 1 168 ? 0.905 1.481 15.940 1.00 96.31 168 ARG A N 1
ATOM 1321 C CA . ARG A 1 168 ? -0.275 1.980 15.244 1.00 96.31 168 ARG A CA 1
ATOM 1322 C C . ARG A 1 168 ? 0.069 3.096 14.263 1.00 96.31 168 ARG A C 1
ATOM 1324 O O . ARG A 1 168 ? 0.611 4.136 14.636 1.00 96.31 168 ARG A O 1
ATOM 1331 N N . ILE A 1 169 ? -0.354 2.933 13.015 1.00 96.44 169 ILE A N 1
ATOM 1332 C CA . ILE A 1 169 ? -0.420 4.001 12.017 1.00 96.44 169 ILE A CA 1
ATOM 1333 C C . ILE A 1 169 ? -1.727 3.897 11.230 1.00 96.44 169 ILE A C 1
ATOM 1335 O O . ILE A 1 169 ? -2.015 2.879 10.609 1.00 96.44 169 ILE A O 1
ATOM 1339 N N . ASP A 1 170 ? -2.502 4.978 11.185 1.00 93.88 170 ASP A N 1
ATOM 1340 C CA . ASP A 1 170 ? -3.845 4.962 10.596 1.00 93.88 170 ASP A CA 1
ATOM 1341 C C . ASP A 1 170 ? -3.800 5.050 9.057 1.00 93.88 170 ASP A C 1
ATOM 1343 O O . ASP A 1 170 ? -4.124 6.069 8.429 1.00 93.88 170 ASP A O 1
ATOM 1347 N N . GLN A 1 171 ? -3.368 3.941 8.450 1.00 92.00 171 GLN A N 1
ATOM 1348 C CA . GLN A 1 171 ? -3.302 3.687 7.019 1.00 92.00 171 GLN A CA 1
ATOM 1349 C C . GLN A 1 171 ? -3.826 2.268 6.738 1.00 92.00 171 GLN A C 1
ATOM 1351 O O . GLN A 1 171 ? -3.295 1.265 7.210 1.00 92.00 171 GLN A O 1
ATOM 1356 N N . LYS A 1 172 ? -4.908 2.174 5.953 1.00 89.94 172 LYS A N 1
ATOM 1357 C CA . LYS A 1 172 ? -5.660 0.918 5.776 1.00 89.94 172 LYS A CA 1
ATOM 1358 C C . LYS A 1 172 ? -4.837 -0.211 5.145 1.00 89.94 172 LYS A C 1
ATOM 1360 O O . LYS A 1 172 ? -5.045 -1.368 5.480 1.00 89.94 172 LYS A O 1
ATOM 1365 N N . SER A 1 173 ? -3.929 0.092 4.218 1.00 89.81 173 SER A N 1
ATOM 1366 C CA . SER A 1 173 ? -3.190 -0.926 3.459 1.00 89.81 173 SER A CA 1
ATOM 1367 C C . SER A 1 173 ? -2.172 -1.695 4.302 1.00 89.81 173 SER A C 1
ATOM 1369 O O . SER A 1 173 ? -2.057 -2.901 4.109 1.00 89.81 173 SER A O 1
ATOM 1371 N N . CYS A 1 174 ? -1.429 -1.035 5.196 1.00 86.19 174 CYS A N 1
ATOM 1372 C CA . CYS A 1 174 ? -0.447 -1.700 6.059 1.00 86.19 174 CYS A CA 1
ATOM 1373 C C . CYS A 1 174 ? -1.102 -2.442 7.229 1.00 86.19 174 CYS A C 1
ATOM 1375 O O . CYS A 1 174 ? -0.524 -3.389 7.740 1.00 86.19 174 CYS A O 1
ATOM 1377 N N . PHE A 1 175 ? -2.325 -2.072 7.615 1.00 90.00 175 PHE A N 1
ATOM 1378 C CA . PHE A 1 175 ? -3.128 -2.883 8.530 1.00 90.00 175 PHE A CA 1
ATOM 1379 C C . PHE A 1 175 ? -3.713 -4.114 7.816 1.00 90.00 175 PHE A C 1
ATOM 1381 O O . PHE A 1 175 ? -3.530 -5.254 8.244 1.00 90.00 175 PHE A O 1
ATOM 1388 N N . LYS A 1 176 ? -4.347 -3.901 6.652 1.00 92.06 176 LYS A N 1
ATOM 1389 C CA . LYS A 1 176 ? -4.942 -4.978 5.849 1.00 92.06 176 LYS A CA 1
ATOM 1390 C C . LYS A 1 176 ? -3.922 -6.003 5.368 1.00 92.06 176 LYS A C 1
ATOM 1392 O O . LYS A 1 176 ? -4.318 -7.143 5.152 1.00 92.06 176 LYS A O 1
ATOM 1397 N N . CYS A 1 177 ? -2.648 -5.653 5.179 1.00 95.75 177 CYS A N 1
ATOM 1398 C CA . CYS A 1 177 ? -1.655 -6.625 4.712 1.00 95.75 177 CYS A CA 1
ATOM 1399 C C . CYS A 1 177 ? -1.441 -7.774 5.710 1.00 95.75 177 CYS A C 1
ATOM 1401 O O . CYS A 1 177 ? -1.250 -8.914 5.281 1.00 95.75 177 CYS A O 1
ATOM 1403 N N . ILE A 1 178 ? -1.557 -7.497 7.014 1.00 93.62 178 ILE A N 1
ATOM 1404 C CA . ILE A 1 178 ? -1.459 -8.496 8.083 1.00 93.62 178 ILE A CA 1
ATOM 1405 C C . ILE A 1 178 ? -2.676 -9.426 8.049 1.00 93.62 178 ILE A C 1
ATOM 1407 O O . ILE A 1 178 ? -2.532 -10.649 8.024 1.00 93.62 178 ILE A O 1
ATOM 1411 N N . GLN A 1 179 ? -3.876 -8.845 7.964 1.00 92.19 179 GLN A N 1
ATOM 1412 C CA . GLN A 1 179 ? -5.126 -9.604 7.866 1.00 92.19 179 GLN A CA 1
ATOM 1413 C C . GLN A 1 179 ? -5.178 -10.448 6.587 1.00 92.19 179 GLN A C 1
ATOM 1415 O O . GLN A 1 179 ? -5.557 -11.612 6.628 1.00 92.19 179 GLN A O 1
ATOM 1420 N N . THR A 1 180 ? -4.733 -9.882 5.463 1.00 92.62 180 THR A N 1
ATOM 1421 C CA . THR A 1 180 ? -4.672 -10.560 4.157 1.00 92.62 180 THR A CA 1
ATOM 1422 C C . THR A 1 180 ? -3.673 -11.708 4.181 1.00 92.62 180 THR A C 1
ATOM 1424 O O . THR A 1 180 ? -3.928 -12.753 3.591 1.00 92.62 180 THR A O 1
ATOM 1427 N N . ALA A 1 181 ? -2.552 -11.552 4.893 1.00 95.00 181 ALA A N 1
ATOM 1428 C CA . ALA A 1 181 ? -1.645 -12.665 5.122 1.00 95.00 181 ALA A CA 1
ATOM 1429 C C . ALA A 1 181 ? -2.333 -13.774 5.931 1.00 95.00 181 ALA A C 1
ATOM 1431 O O . ALA A 1 181 ? -2.008 -14.936 5.725 1.00 95.00 181 ALA A O 1
ATOM 1432 N N . GLY A 1 182 ? -3.302 -13.456 6.796 1.00 90.88 182 GLY A N 1
ATOM 1433 C CA . GLY A 1 182 ? -4.034 -14.396 7.653 1.00 90.88 182 GLY A CA 1
ATOM 1434 C C . GLY A 1 182 ? -3.516 -14.427 9.092 1.00 90.88 182 GLY A C 1
ATOM 1435 O O . GLY A 1 182 ? -3.571 -15.472 9.734 1.00 90.88 182 GLY A O 1
ATOM 1436 N N . PHE A 1 183 ? -2.945 -13.320 9.572 1.00 92.00 183 PHE A N 1
ATOM 1437 C CA . PHE A 1 183 ? -2.444 -13.171 10.940 1.00 92.00 183 PHE A CA 1
ATOM 1438 C C . PHE A 1 183 ? -3.327 -12.233 11.767 1.00 92.00 183 PHE A C 1
ATOM 1440 O O . PHE A 1 183 ? -4.044 -11.390 11.222 1.00 92.00 183 PHE A O 1
ATOM 1447 N N . GLN A 1 184 ? -3.255 -12.368 13.090 1.00 90.38 184 GLN A N 1
ATOM 1448 C CA . GLN A 1 184 ? -3.905 -11.466 14.038 1.00 90.38 184 GLN A CA 1
ATOM 1449 C C . GLN A 1 184 ? -2.988 -10.275 14.342 1.00 90.38 184 GLN A C 1
ATOM 1451 O O . GLN A 1 184 ? -1.778 -10.430 14.513 1.00 90.38 184 GLN A O 1
ATOM 1456 N N . VAL A 1 185 ? -3.558 -9.072 14.384 1.00 92.94 185 VAL A N 1
ATOM 1457 C CA . VAL A 1 185 ? -2.808 -7.836 14.636 1.00 92.94 185 VAL A CA 1
ATOM 1458 C C . VAL A 1 185 ? -2.836 -7.533 16.128 1.00 92.94 185 VAL A C 1
ATOM 1460 O O . VAL A 1 185 ? -3.916 -7.419 16.701 1.00 92.94 185 VAL A O 1
ATOM 1463 N N . ILE A 1 186 ? -1.666 -7.339 16.733 1.00 92.75 186 ILE A N 1
ATOM 1464 C CA . ILE A 1 186 ? -1.540 -6.722 18.056 1.00 92.75 186 ILE A CA 1
ATOM 1465 C C . ILE A 1 186 ? -1.201 -5.254 17.822 1.00 92.75 186 ILE A C 1
ATOM 1467 O O . ILE A 1 186 ? -0.084 -4.916 17.422 1.00 92.75 186 ILE A O 1
ATOM 1471 N N . VAL A 1 187 ? -2.198 -4.392 18.007 1.00 94.50 187 VAL A N 1
ATOM 1472 C CA . VAL A 1 187 ? -2.055 -2.949 17.808 1.00 94.50 187 VAL A CA 1
ATOM 1473 C C . VAL A 1 187 ? -1.396 -2.344 19.041 1.00 94.50 187 VAL A C 1
ATOM 1475 O O . VAL A 1 187 ? -1.949 -2.417 20.133 1.00 94.50 187 VAL A O 1
ATOM 1478 N N . ILE A 1 188 ? -0.233 -1.722 18.854 1.00 94.00 188 ILE A N 1
ATOM 1479 C CA . ILE A 1 188 ? 0.459 -0.986 19.912 1.00 94.00 188 ILE A CA 1
ATOM 1480 C C . ILE A 1 188 ? 0.130 0.494 19.763 1.00 94.00 188 ILE A C 1
ATOM 1482 O O . ILE A 1 188 ? 0.511 1.128 18.775 1.00 94.00 188 ILE A O 1
ATOM 1486 N N . GLU A 1 189 ? -0.584 1.047 20.740 1.00 96.19 189 GLU A N 1
ATOM 1487 C CA . GLU A 1 189 ? -0.892 2.475 20.774 1.00 96.19 189 GLU A CA 1
ATOM 1488 C C . GLU A 1 189 ? 0.381 3.309 20.997 1.00 96.19 189 GLU A C 1
ATOM 1490 O O . GLU A 1 189 ? 1.299 2.921 21.724 1.00 96.19 189 GLU A O 1
ATOM 1495 N N . ASN A 1 190 ? 0.442 4.468 20.341 1.00 94.19 190 ASN A N 1
ATOM 1496 C CA . ASN A 1 190 ? 1.591 5.370 20.417 1.00 94.19 190 ASN A CA 1
ATOM 1497 C C . ASN A 1 190 ? 1.563 6.192 21.717 1.00 94.19 190 ASN A C 1
ATOM 1499 O O . ASN A 1 190 ? 0.493 6.524 22.226 1.00 94.19 190 ASN A O 1
ATOM 1503 N N . LYS A 1 191 ? 2.736 6.597 22.212 1.00 95.19 191 LYS A N 1
ATOM 1504 C CA . LYS A 1 191 ? 2.870 7.567 23.310 1.00 95.19 191 LYS A CA 1
ATOM 1505 C C . LYS A 1 191 ? 2.846 8.991 22.746 1.00 95.19 191 LYS A C 1
ATOM 1507 O O . LYS A 1 191 ? 3.524 9.276 21.760 1.00 95.19 191 LYS A O 1
ATOM 1512 N N . LEU A 1 192 ? 2.086 9.890 23.370 1.00 96.12 192 LEU A N 1
ATOM 1513 C CA . LEU A 1 192 ? 2.109 11.319 23.044 1.00 96.12 192 LEU A CA 1
ATOM 1514 C C . LEU A 1 192 ? 3.250 11.996 23.814 1.00 96.12 192 LEU A C 1
ATOM 1516 O O . LEU A 1 192 ? 3.246 11.999 25.042 1.00 96.12 192 LEU A O 1
ATOM 1520 N N . ILE A 1 193 ? 4.222 12.563 23.098 1.00 94.56 193 ILE A N 1
ATOM 1521 C CA . ILE A 1 193 ? 5.326 13.343 23.672 1.00 94.56 193 ILE A CA 1
ATOM 1522 C C . ILE A 1 193 ? 5.372 14.699 22.965 1.00 94.56 193 ILE A C 1
ATOM 1524 O O . ILE A 1 193 ? 5.732 14.791 21.789 1.00 94.56 193 ILE A O 1
ATOM 1528 N N . GLY A 1 194 ? 4.989 15.759 23.681 1.00 94.62 194 GLY A N 1
ATOM 1529 C CA . GLY A 1 194 ? 4.722 17.060 23.064 1.00 94.62 194 GLY A CA 1
ATOM 1530 C C . GLY A 1 194 ? 3.590 16.937 22.040 1.00 94.62 194 GLY A C 1
ATOM 1531 O O . GLY A 1 194 ? 2.538 16.394 22.357 1.00 94.62 194 GLY A O 1
ATOM 1532 N N . ASP A 1 195 ? 3.831 17.374 20.801 1.00 95.00 195 ASP A N 1
ATOM 1533 C CA . ASP A 1 195 ? 2.892 17.188 19.682 1.00 95.00 195 ASP A CA 1
ATOM 1534 C C . ASP A 1 195 ? 3.128 15.883 18.895 1.00 95.00 195 ASP A C 1
ATOM 1536 O O . ASP A 1 195 ? 2.415 15.601 17.934 1.00 95.00 195 ASP A O 1
ATOM 1540 N N . SER A 1 196 ? 4.163 15.105 19.231 1.00 96.69 196 SER A N 1
ATOM 1541 C CA . SER A 1 196 ? 4.569 13.926 18.457 1.00 96.69 196 SER A CA 1
ATOM 1542 C C . SER A 1 196 ? 3.960 12.642 19.015 1.00 96.69 196 SER A C 1
ATOM 1544 O O . SER A 1 196 ? 4.028 12.386 20.216 1.00 96.69 196 SER A O 1
ATOM 1546 N N . LEU A 1 197 ? 3.439 11.787 18.131 1.00 97.50 197 LEU A N 1
ATOM 1547 C CA . LEU A 1 197 ? 3.077 10.409 18.475 1.00 97.50 197 LEU A CA 1
ATOM 1548 C C . LEU A 1 197 ? 4.268 9.490 18.191 1.00 97.50 197 LEU A C 1
ATOM 1550 O O . LEU A 1 197 ? 4.639 9.300 17.027 1.00 97.50 197 LEU A O 1
ATOM 1554 N N . VAL A 1 198 ? 4.859 8.944 19.253 1.00 96.81 198 VAL A N 1
ATOM 1555 C CA . VAL A 1 198 ? 6.070 8.111 19.219 1.00 96.81 198 VAL A CA 1
ATOM 1556 C C . VAL A 1 198 ? 5.765 6.654 19.571 1.00 96.81 198 VAL A C 1
ATOM 1558 O O . VAL A 1 198 ? 4.758 6.348 20.210 1.00 96.81 198 VAL A O 1
ATOM 1561 N N . THR A 1 199 ? 6.655 5.742 19.184 1.00 97.44 199 THR A N 1
ATOM 1562 C CA . THR A 1 199 ? 6.525 4.312 19.485 1.00 97.44 199 THR A CA 1
ATOM 1563 C C . THR A 1 199 ? 6.509 4.051 20.994 1.00 97.44 199 THR A C 1
ATOM 1565 O O . THR A 1 199 ? 7.346 4.565 21.735 1.00 97.44 199 THR A O 1
ATOM 1568 N N . ASN A 1 200 ? 5.597 3.195 21.454 1.00 97.50 200 ASN A N 1
ATOM 1569 C CA . ASN A 1 200 ? 5.584 2.711 22.830 1.00 97.50 200 ASN A CA 1
ATOM 1570 C C . ASN A 1 200 ? 6.418 1.424 22.972 1.00 97.50 200 ASN A C 1
ATOM 1572 O O . ASN A 1 200 ? 5.905 0.324 22.788 1.00 97.50 200 ASN A O 1
ATOM 1576 N N . LEU A 1 201 ? 7.712 1.571 23.273 1.00 97.38 201 LEU A N 1
ATOM 1577 C CA . LEU A 1 201 ? 8.647 0.441 23.399 1.00 97.38 201 LEU A CA 1
ATOM 1578 C C . LEU A 1 201 ? 8.307 -0.491 24.573 1.00 97.38 201 LEU A C 1
ATOM 1580 O O . LEU A 1 201 ? 8.343 -1.706 24.412 1.00 97.38 201 LEU A O 1
ATOM 1584 N N . GLU A 1 202 ? 7.914 0.069 25.719 1.00 96.88 202 GLU A N 1
ATOM 1585 C CA . GLU A 1 202 ? 7.503 -0.706 26.901 1.00 96.88 202 GLU A CA 1
ATOM 1586 C C . GLU A 1 202 ? 6.319 -1.624 26.584 1.00 96.88 202 GLU A C 1
ATOM 1588 O O . GLU A 1 202 ? 6.322 -2.794 26.955 1.00 96.88 202 GLU A O 1
ATOM 1593 N N . GLU A 1 203 ? 5.326 -1.120 25.847 1.00 95.62 203 GLU A N 1
ATOM 1594 C CA . GLU A 1 203 ? 4.163 -1.925 25.472 1.00 95.62 203 GLU A CA 1
ATOM 1595 C C . GLU A 1 203 ? 4.521 -3.020 24.462 1.00 95.62 203 GLU A C 1
ATOM 1597 O O . GLU A 1 203 ? 3.988 -4.122 24.546 1.00 95.62 203 GLU A O 1
ATOM 1602 N N . ILE A 1 204 ? 5.471 -2.772 23.553 1.00 96.69 204 ILE A N 1
ATOM 1603 C CA . ILE A 1 204 ? 6.003 -3.825 22.675 1.00 96.69 204 ILE A CA 1
ATOM 1604 C C . ILE A 1 204 ? 6.614 -4.953 23.514 1.00 96.69 204 ILE A C 1
ATOM 1606 O O . ILE A 1 204 ? 6.277 -6.117 23.306 1.00 96.69 204 ILE A O 1
ATOM 1610 N N . GLU A 1 205 ? 7.486 -4.629 24.470 1.00 97.25 205 GLU A N 1
ATOM 1611 C CA . GLU A 1 205 ? 8.118 -5.631 25.336 1.00 97.25 205 GLU A CA 1
ATOM 1612 C C . GLU A 1 205 ? 7.103 -6.370 26.215 1.00 97.25 205 GLU A C 1
ATOM 1614 O O . GLU A 1 205 ? 7.202 -7.589 26.377 1.00 97.25 205 GLU A O 1
ATOM 1619 N N . ASN A 1 206 ? 6.106 -5.661 26.750 1.00 95.19 206 ASN A N 1
ATOM 1620 C CA . ASN A 1 206 ? 5.025 -6.260 27.529 1.00 95.19 206 ASN A CA 1
ATOM 1621 C C . ASN A 1 206 ? 4.227 -7.257 26.684 1.00 95.19 206 ASN A C 1
ATOM 1623 O O . ASN A 1 206 ? 4.050 -8.398 27.101 1.00 95.19 206 ASN A O 1
ATOM 1627 N N . GLN A 1 207 ? 3.824 -6.883 25.467 1.00 94.56 207 GLN A N 1
ATOM 1628 C CA . GLN A 1 207 ? 3.085 -7.779 24.574 1.00 94.56 207 GLN A CA 1
ATOM 1629 C C . GLN A 1 207 ? 3.914 -8.994 24.144 1.00 94.56 207 GLN A C 1
ATOM 1631 O O . GLN A 1 207 ? 3.373 -10.096 24.043 1.00 94.56 207 GLN A O 1
ATOM 1636 N N . ILE A 1 208 ? 5.231 -8.841 23.956 1.00 96.25 208 ILE A N 1
ATOM 1637 C CA . ILE A 1 208 ? 6.125 -9.983 23.701 1.00 96.25 208 ILE A CA 1
ATOM 1638 C C . ILE A 1 208 ? 6.110 -10.963 24.881 1.00 96.25 208 ILE A C 1
ATOM 1640 O O . ILE A 1 208 ? 6.011 -12.172 24.662 1.00 96.25 208 ILE A O 1
ATOM 1644 N N . LYS A 1 209 ? 6.170 -10.458 26.121 1.00 95.31 209 LYS A N 1
ATOM 1645 C CA . LYS A 1 209 ? 6.122 -11.285 27.340 1.00 95.31 209 LYS A CA 1
ATOM 1646 C C . LYS A 1 209 ? 4.761 -11.958 27.529 1.00 95.31 209 LYS A C 1
ATOM 1648 O O . LYS A 1 209 ? 4.722 -13.131 27.883 1.00 95.31 209 LYS A O 1
ATOM 1653 N N . THR A 1 210 ? 3.665 -11.244 27.275 1.00 93.38 210 THR A N 1
ATOM 1654 C CA . THR A 1 210 ? 2.296 -11.748 27.467 1.00 93.38 210 THR A CA 1
ATOM 1655 C C . THR A 1 210 ? 1.912 -12.810 26.442 1.00 93.38 210 THR A C 1
ATOM 1657 O O . THR A 1 210 ? 1.309 -13.818 26.796 1.00 93.38 210 THR A O 1
ATOM 1660 N N . VAL A 1 211 ? 2.245 -12.594 25.168 1.00 92.38 211 VAL A N 1
ATOM 1661 C CA . VAL A 1 211 ? 1.830 -13.484 24.071 1.00 92.38 211 VAL A CA 1
ATOM 1662 C C . VAL A 1 211 ? 2.822 -14.625 23.840 1.00 92.38 211 VAL A C 1
ATOM 1664 O O . VAL A 1 211 ? 2.439 -15.677 23.326 1.00 92.38 211 VAL A O 1
ATOM 1667 N N . GLY A 1 212 ? 4.085 -14.436 24.221 1.00 92.44 212 GLY A N 1
ATOM 1668 C CA . GLY A 1 212 ? 5.166 -15.378 23.955 1.00 92.44 212 GLY A CA 1
ATOM 1669 C C . GLY A 1 212 ? 5.788 -15.159 22.574 1.00 92.44 212 GLY A C 1
ATOM 1670 O O . GLY A 1 212 ? 5.108 -15.049 21.548 1.00 92.44 212 GLY A O 1
ATOM 1671 N N . LYS A 1 213 ? 7.122 -15.096 22.526 1.00 94.81 213 LYS A N 1
ATOM 1672 C CA . LYS A 1 213 ? 7.893 -14.788 21.307 1.00 94.81 213 LYS A CA 1
ATOM 1673 C C . LYS A 1 213 ? 7.701 -15.797 20.177 1.00 94.81 213 LYS A C 1
ATOM 1675 O O . LYS A 1 213 ? 7.785 -15.445 19.000 1.00 94.81 213 LYS A O 1
ATOM 1680 N N . GLU A 1 214 ? 7.438 -17.056 20.501 1.00 94.81 214 GLU A N 1
ATOM 1681 C CA . GLU A 1 214 ? 7.156 -18.141 19.560 1.00 94.81 214 GLU A CA 1
ATOM 1682 C C . GLU A 1 214 ? 5.844 -17.942 18.793 1.00 94.81 214 GLU A C 1
ATOM 1684 O O . GLU A 1 214 ? 5.750 -18.356 17.636 1.00 94.81 214 GLU A O 1
ATOM 1689 N N . ASN A 1 215 ? 4.877 -17.239 19.390 1.00 95.69 215 ASN A N 1
ATOM 1690 C CA . ASN A 1 215 ? 3.581 -16.945 18.780 1.00 95.69 215 ASN A CA 1
ATOM 1691 C C . ASN A 1 215 ? 3.615 -15.690 17.886 1.00 95.69 215 ASN A C 1
ATOM 1693 O O . ASN A 1 215 ? 2.642 -15.410 17.177 1.00 95.69 215 ASN A O 1
ATOM 1697 N N . ILE A 1 216 ? 4.731 -14.954 17.877 1.00 97.56 216 ILE A N 1
ATOM 1698 C CA . ILE A 1 216 ? 4.911 -13.717 17.110 1.00 97.56 216 ILE A CA 1
ATOM 1699 C C . ILE A 1 216 ? 5.640 -14.007 15.795 1.00 97.56 216 ILE A C 1
ATOM 1701 O O . ILE A 1 216 ? 6.722 -14.602 15.761 1.00 97.56 216 ILE A O 1
ATOM 1705 N N . VAL A 1 217 ? 5.031 -13.576 14.690 1.00 97.69 217 VAL A N 1
ATOM 1706 C CA . VAL A 1 217 ? 5.545 -13.738 13.323 1.00 97.69 217 VAL A CA 1
ATOM 1707 C C . VAL A 1 217 ? 6.657 -12.732 13.074 1.00 97.69 217 VAL A C 1
ATOM 1709 O O . VAL A 1 217 ? 7.738 -13.103 12.622 1.00 97.69 217 VAL A O 1
ATOM 1712 N N . CYS A 1 218 ? 6.378 -11.462 13.365 1.00 98.50 218 CYS A N 1
ATOM 1713 C CA . CYS A 1 218 ? 7.320 -10.358 13.294 1.00 98.50 218 CYS A CA 1
ATOM 1714 C C . CYS A 1 218 ? 6.792 -9.132 14.046 1.00 98.50 218 CYS A C 1
ATOM 1716 O O . CYS A 1 218 ? 5.595 -9.032 14.336 1.00 98.50 218 CYS A O 1
ATOM 1718 N N . ILE A 1 219 ? 7.674 -8.158 14.254 1.00 98.69 219 ILE A N 1
ATOM 1719 C CA . ILE A 1 219 ? 7.286 -6.771 14.512 1.00 98.69 219 ILE A CA 1
ATOM 1720 C C . ILE A 1 219 ? 7.256 -6.031 13.171 1.00 98.69 219 ILE A C 1
ATOM 1722 O O . ILE A 1 219 ? 8.231 -6.079 12.417 1.00 98.69 219 ILE A O 1
ATOM 1726 N N . LEU A 1 220 ? 6.133 -5.381 12.856 1.00 98.69 220 LEU A N 1
ATOM 1727 C CA . LEU A 1 220 ? 5.955 -4.569 11.651 1.00 98.69 220 LEU A CA 1
ATOM 1728 C C . LEU A 1 220 ? 5.990 -3.081 12.017 1.00 98.69 220 LEU A C 1
ATOM 1730 O O . LEU A 1 220 ? 4.961 -2.501 12.354 1.00 98.69 220 LEU A O 1
ATOM 1734 N N . SER A 1 221 ? 7.168 -2.464 11.947 1.00 98.62 221 SER A N 1
ATOM 1735 C CA . SER A 1 221 ? 7.361 -1.035 12.234 1.00 98.62 221 SER A CA 1
ATOM 1736 C C . SER A 1 221 ? 7.157 -0.172 10.983 1.00 98.62 221 SER A C 1
ATOM 1738 O O . SER A 1 221 ? 7.120 -0.680 9.863 1.00 98.62 221 SER A O 1
ATOM 1740 N N . THR A 1 222 ? 7.002 1.144 11.143 1.00 98.69 222 THR A N 1
ATOM 1741 C CA . THR A 1 222 ? 6.800 2.096 10.041 1.00 98.69 222 THR A CA 1
ATOM 1742 C C . THR A 1 222 ? 7.685 3.335 10.187 1.00 98.69 222 THR A C 1
ATOM 1744 O O . THR A 1 222 ? 7.630 4.041 11.192 1.00 98.69 222 THR A O 1
ATOM 1747 N N . THR A 1 223 ? 8.454 3.663 9.146 1.00 98.06 223 THR A N 1
ATOM 1748 C CA . THR A 1 223 ? 9.277 4.886 9.108 1.00 98.06 223 THR A CA 1
ATOM 1749 C C . THR A 1 223 ? 8.492 6.075 8.559 1.00 98.06 223 THR A C 1
ATOM 1751 O O . THR A 1 223 ? 8.316 7.089 9.222 1.00 98.06 223 THR A O 1
ATOM 1754 N N . SER A 1 224 ? 8.003 5.977 7.327 1.00 95.88 224 SER A N 1
ATOM 1755 C CA . SER A 1 224 ? 7.331 7.080 6.648 1.00 95.88 224 SER A CA 1
ATOM 1756 C C . SER A 1 224 ? 5.853 7.146 7.056 1.00 95.88 224 SER A C 1
ATOM 1758 O O . SER A 1 224 ? 5.079 6.261 6.682 1.00 95.88 224 SER A O 1
ATOM 1760 N N . SER A 1 225 ? 5.466 8.185 7.804 1.00 95.56 225 SER A N 1
ATOM 1761 C CA . SER A 1 225 ? 4.115 8.373 8.363 1.00 95.56 225 SER A CA 1
ATOM 1762 C C . SER A 1 225 ? 3.572 9.797 8.185 1.00 95.56 225 SER A C 1
ATOM 1764 O O . SER A 1 225 ? 4.310 10.732 7.859 1.00 95.56 225 SER A O 1
ATOM 1766 N N . PHE A 1 226 ? 2.262 9.965 8.387 1.00 96.94 226 PHE A N 1
ATOM 1767 C CA . PHE A 1 226 ? 1.618 11.278 8.465 1.00 96.94 226 PHE A CA 1
ATOM 1768 C C . PHE A 1 226 ? 1.832 11.882 9.859 1.00 96.94 226 PHE A C 1
ATOM 1770 O O . PHE A 1 226 ? 1.673 11.177 10.858 1.00 96.94 226 PHE A O 1
ATOM 1777 N N . ALA A 1 227 ? 2.166 13.171 9.931 1.00 96.12 227 ALA A N 1
ATOM 1778 C CA . ALA A 1 227 ? 2.180 13.908 11.194 1.00 96.12 227 ALA A CA 1
ATOM 1779 C C . ALA A 1 227 ? 0.759 13.900 11.809 1.00 96.12 227 ALA A C 1
ATOM 1781 O O . ALA A 1 227 ? -0.212 13.943 11.050 1.00 96.12 227 ALA A O 1
ATOM 1782 N N . PRO A 1 228 ? 0.602 13.799 13.144 1.00 96.50 228 PRO A N 1
ATOM 1783 C CA . PRO A 1 228 ? 1.633 13.949 14.177 1.00 96.50 228 PRO A CA 1
ATOM 1784 C C . PRO A 1 228 ? 2.490 12.708 14.473 1.00 96.50 228 PRO A C 1
ATOM 1786 O O . PRO A 1 228 ? 3.418 12.784 15.280 1.00 96.50 228 PRO A O 1
ATOM 1789 N N . LYS A 1 229 ? 2.230 11.560 13.831 1.00 97.50 229 LYS A N 1
ATOM 1790 C CA . LYS A 1 229 ? 3.082 10.375 14.002 1.00 97.50 229 LYS A CA 1
ATOM 1791 C C . LYS A 1 229 ? 4.455 10.609 13.382 1.00 97.50 229 LYS A C 1
ATOM 1793 O O . LYS A 1 229 ? 4.571 11.062 12.236 1.00 97.50 229 LYS A O 1
ATOM 1798 N N . VAL A 1 230 ? 5.492 10.254 14.128 1.00 97.38 230 VAL A N 1
ATOM 1799 C CA . VAL A 1 230 ? 6.883 10.276 13.666 1.00 97.38 230 VAL A CA 1
ATOM 1800 C C . VAL A 1 230 ? 7.339 8.864 13.260 1.00 97.38 230 VAL A C 1
ATOM 1802 O O . VAL A 1 230 ? 6.652 7.886 13.588 1.00 97.38 230 VAL A O 1
ATOM 1805 N N . PRO A 1 231 ? 8.463 8.733 12.525 1.00 98.12 231 PRO A N 1
ATOM 1806 C CA . PRO A 1 231 ? 9.056 7.426 12.265 1.00 98.12 231 PRO A CA 1
ATOM 1807 C C . PRO A 1 231 ? 9.214 6.630 13.555 1.00 98.12 231 PRO A C 1
ATOM 1809 O O . PRO A 1 231 ? 9.603 7.201 14.574 1.00 98.12 231 PRO A O 1
ATOM 1812 N N . ASP A 1 232 ? 8.900 5.335 13.509 1.00 98.38 232 ASP A N 1
ATOM 1813 C CA . ASP A 1 232 ? 9.068 4.487 14.683 1.00 98.38 232 ASP A CA 1
ATOM 1814 C C . ASP A 1 232 ? 10.529 4.462 15.154 1.00 98.38 232 ASP A C 1
ATOM 1816 O O . ASP A 1 232 ? 11.461 4.645 14.362 1.00 98.38 232 ASP A O 1
ATOM 1820 N N . SER A 1 233 ? 10.713 4.191 16.445 1.00 97.44 233 SER A N 1
ATOM 1821 C CA . SER A 1 233 ? 12.001 3.941 17.107 1.00 97.44 233 SER A CA 1
ATOM 1822 C C . SER A 1 233 ? 12.609 2.612 16.639 1.00 97.44 233 SER A C 1
ATOM 1824 O O . SER A 1 233 ? 12.725 1.644 17.388 1.00 97.44 233 SER A O 1
ATOM 1826 N N . ILE A 1 234 ? 12.916 2.519 15.341 1.00 97.56 234 ILE A N 1
ATOM 1827 C CA . ILE A 1 234 ? 13.299 1.263 14.690 1.00 97.56 234 ILE A CA 1
ATOM 1828 C C . ILE A 1 234 ? 14.672 0.752 15.122 1.00 97.56 234 ILE A C 1
ATOM 1830 O O . ILE A 1 234 ? 14.927 -0.438 14.970 1.00 97.56 234 ILE A O 1
ATOM 1834 N N . GLU A 1 235 ? 15.540 1.610 15.667 1.00 97.50 235 GLU A N 1
ATOM 1835 C CA . GLU A 1 235 ? 16.823 1.188 16.240 1.00 97.50 235 GLU A CA 1
ATOM 1836 C C . GLU A 1 235 ? 16.595 0.348 17.502 1.00 97.50 235 GLU A C 1
ATOM 1838 O O . GLU A 1 235 ? 17.133 -0.751 17.632 1.00 97.50 235 GLU A O 1
ATOM 1843 N N . GLU A 1 236 ? 15.736 0.832 18.394 1.00 98.12 236 GLU A N 1
ATOM 1844 C CA . GLU A 1 236 ? 15.358 0.166 19.634 1.00 98.12 236 GLU A CA 1
ATOM 1845 C C . GLU A 1 236 ? 14.511 -1.083 19.358 1.00 98.12 236 GLU A C 1
ATOM 1847 O O . GLU A 1 236 ? 14.785 -2.147 19.910 1.00 98.12 236 GLU A O 1
ATOM 1852 N N . ILE A 1 237 ? 13.548 -1.008 18.428 1.00 98.44 237 ILE A N 1
ATOM 1853 C CA . ILE A 1 237 ? 12.782 -2.187 17.987 1.00 98.44 237 ILE A CA 1
ATOM 1854 C C . ILE A 1 237 ? 13.718 -3.251 17.403 1.00 98.44 237 ILE A C 1
ATOM 1856 O O . ILE A 1 237 ? 13.536 -4.438 17.672 1.00 98.44 237 ILE A O 1
ATOM 1860 N N . ALA A 1 238 ? 14.726 -2.860 16.619 1.00 98.44 238 ALA A N 1
ATOM 1861 C CA . ALA A 1 238 ? 15.692 -3.803 16.068 1.00 98.44 238 ALA A CA 1
ATOM 1862 C C . ALA A 1 238 ? 16.523 -4.477 17.169 1.00 98.44 238 ALA A C 1
ATOM 1864 O O . ALA A 1 238 ? 16.812 -5.672 17.055 1.00 98.44 238 ALA A O 1
ATOM 1865 N N . LEU A 1 239 ? 16.879 -3.756 18.239 1.00 98.31 239 LEU A N 1
ATOM 1866 C CA . LEU A 1 239 ? 17.551 -4.329 19.408 1.00 98.31 239 LEU A CA 1
ATOM 1867 C C . LEU A 1 239 ? 16.665 -5.386 20.089 1.00 98.31 239 LEU A C 1
ATOM 1869 O O . LEU A 1 239 ? 17.114 -6.516 20.277 1.00 98.31 239 LEU A O 1
ATOM 1873 N N . ILE A 1 240 ? 15.396 -5.054 20.359 1.00 97.94 240 ILE A N 1
ATOM 1874 C CA . ILE A 1 240 ? 14.407 -5.974 20.950 1.00 97.94 240 ILE A CA 1
ATOM 1875 C C . ILE A 1 240 ? 14.241 -7.220 20.067 1.00 97.94 240 ILE A C 1
ATOM 1877 O O . ILE A 1 240 ? 14.342 -8.351 20.539 1.00 97.94 240 ILE A O 1
ATOM 1881 N N . CYS A 1 241 ? 14.063 -7.032 18.756 1.00 98.19 241 CYS A N 1
ATOM 1882 C CA . CYS A 1 241 ? 13.941 -8.125 17.787 1.00 98.19 241 CYS A CA 1
ATOM 1883 C C . CYS A 1 241 ? 15.177 -9.037 17.768 1.00 98.19 241 CYS A C 1
ATOM 1885 O O . CYS A 1 241 ? 15.056 -10.252 17.588 1.00 98.19 241 CYS A O 1
ATOM 1887 N N . SER A 1 242 ? 16.369 -8.462 17.952 1.00 97.50 242 SER A N 1
ATOM 1888 C CA . SER A 1 242 ? 17.617 -9.219 18.037 1.00 97.50 242 SER A CA 1
ATOM 1889 C C . SER A 1 242 ? 17.703 -10.032 19.328 1.00 97.50 242 SER A C 1
ATOM 1891 O O . SER A 1 242 ? 18.081 -11.200 19.273 1.00 97.50 242 SER A O 1
ATOM 1893 N N . GLN A 1 243 ? 17.343 -9.441 20.470 1.00 96.75 243 GLN A N 1
ATOM 1894 C CA . GLN A 1 243 ? 17.381 -10.093 21.785 1.00 96.75 243 GLN A CA 1
ATOM 1895 C C . GLN A 1 243 ? 16.361 -11.233 21.886 1.00 96.75 243 GLN A C 1
ATOM 1897 O O . GLN A 1 243 ? 16.691 -12.330 22.333 1.00 96.75 243 GLN A O 1
ATOM 1902 N N . GLU A 1 244 ? 15.141 -11.008 21.399 1.00 96.31 244 GLU A N 1
ATOM 1903 C CA . GLU A 1 244 ? 14.052 -11.988 21.477 1.00 96.31 244 GLU A CA 1
ATOM 1904 C C . GLU A 1 244 ? 13.994 -12.946 20.280 1.00 96.31 244 GLU A C 1
ATOM 1906 O O . GLU A 1 244 ? 13.157 -13.851 20.242 1.00 96.31 244 GLU A O 1
ATOM 1911 N N . ASN A 1 245 ? 14.898 -12.790 19.306 1.00 96.62 245 ASN A N 1
ATOM 1912 C CA . ASN A 1 245 ? 14.935 -13.567 18.064 1.00 96.62 245 ASN A CA 1
ATOM 1913 C C . ASN A 1 245 ? 13.586 -13.547 17.304 1.00 96.62 245 ASN A C 1
ATOM 1915 O O . ASN A 1 245 ? 13.116 -14.566 16.781 1.00 96.62 245 ASN A O 1
ATOM 1919 N N . ILE A 1 246 ? 12.970 -12.367 17.230 1.00 97.94 246 ILE A N 1
ATOM 1920 C CA . ILE A 1 246 ? 11.726 -12.110 16.495 1.00 97.94 246 ILE A CA 1
ATOM 1921 C C . ILE A 1 246 ? 12.080 -11.396 15.182 1.00 97.94 246 ILE A C 1
ATOM 1923 O O . ILE A 1 246 ? 12.878 -10.461 15.204 1.00 97.94 246 ILE A O 1
ATOM 1927 N N . PRO A 1 247 ? 11.525 -11.805 14.027 1.00 98.44 247 PRO A N 1
ATOM 1928 C CA . PRO A 1 247 ? 11.748 -11.087 12.779 1.00 98.44 247 PRO A CA 1
ATOM 1929 C C . PRO A 1 247 ? 11.248 -9.637 12.815 1.00 98.44 247 PRO A C 1
ATOM 1931 O O . PRO A 1 247 ? 10.216 -9.339 13.416 1.00 98.44 247 PRO A O 1
ATOM 1934 N N . HIS A 1 248 ? 11.929 -8.745 12.105 1.00 98.75 248 HIS A N 1
ATOM 1935 C CA . HIS A 1 248 ? 11.575 -7.331 12.005 1.00 98.75 248 HIS A CA 1
ATOM 1936 C C . HIS A 1 248 ? 11.370 -6.927 10.545 1.00 98.75 248 HIS A C 1
ATOM 1938 O O . HIS A 1 248 ? 12.305 -6.964 9.740 1.00 98.75 248 HIS A O 1
ATOM 1944 N N . ILE A 1 249 ? 10.146 -6.517 10.208 1.00 98.75 249 ILE A N 1
ATOM 1945 C CA . ILE A 1 249 ? 9.810 -5.951 8.901 1.00 98.75 249 ILE A CA 1
ATOM 1946 C C . ILE A 1 249 ? 9.559 -4.454 9.070 1.00 98.75 249 ILE A C 1
ATOM 1948 O O . ILE A 1 249 ? 8.778 -4.044 9.925 1.00 98.75 249 ILE A O 1
ATOM 1952 N N . VAL A 1 250 ? 10.182 -3.637 8.222 1.00 98.81 250 VAL A N 1
ATOM 1953 C CA . VAL A 1 250 ? 10.004 -2.181 8.227 1.00 98.81 250 VAL A CA 1
ATOM 1954 C C . VAL A 1 250 ? 9.167 -1.750 7.022 1.00 98.81 250 VAL A C 1
ATOM 1956 O O . VAL A 1 250 ? 9.563 -1.899 5.864 1.00 98.81 250 VAL A O 1
ATOM 1959 N N . ASN A 1 251 ? 8.008 -1.155 7.280 1.00 98.75 251 ASN A N 1
ATOM 1960 C CA . ASN A 1 251 ? 7.224 -0.441 6.282 1.00 98.75 251 ASN A CA 1
ATOM 1961 C C . ASN A 1 251 ? 7.867 0.929 6.002 1.00 98.75 251 ASN A C 1
ATOM 1963 O O . ASN A 1 251 ? 7.664 1.898 6.735 1.00 98.75 251 ASN A O 1
ATOM 1967 N N . ASN A 1 252 ? 8.634 1.008 4.915 1.00 98.56 252 ASN A N 1
ATOM 1968 C CA . ASN A 1 252 ? 9.338 2.203 4.451 1.00 98.56 252 ASN A CA 1
ATOM 1969 C C . ASN A 1 252 ? 8.703 2.773 3.169 1.00 98.56 252 ASN A C 1
ATOM 1971 O O . ASN A 1 252 ? 9.404 3.219 2.258 1.00 98.56 252 ASN A O 1
ATOM 1975 N N . ALA A 1 253 ? 7.365 2.740 3.095 1.00 98.00 253 ALA A N 1
ATOM 1976 C CA . ALA A 1 253 ? 6.567 3.035 1.903 1.00 98.00 253 ALA A CA 1
ATOM 1977 C C . ALA A 1 253 ? 7.076 4.229 1.080 1.00 98.00 253 ALA A C 1
ATOM 1979 O O . ALA A 1 253 ? 7.265 4.098 -0.123 1.00 98.00 253 ALA A O 1
ATOM 1980 N N . TYR A 1 254 ? 7.318 5.379 1.704 1.00 98.06 254 TYR A N 1
ATOM 1981 C CA . TYR A 1 254 ? 7.804 6.592 1.036 1.00 98.06 254 TYR A CA 1
ATOM 1982 C C . TYR A 1 254 ? 9.003 7.206 1.758 1.00 98.06 254 TYR A C 1
ATOM 1984 O O . TYR A 1 254 ? 9.150 8.422 1.825 1.00 98.06 254 TYR A O 1
ATOM 1992 N N . GLY A 1 255 ? 9.850 6.361 2.350 1.00 97.75 255 GLY A N 1
ATOM 1993 C CA . GLY A 1 255 ? 11.013 6.824 3.102 1.00 97.75 255 GLY A CA 1
ATOM 1994 C C . GLY A 1 255 ? 12.325 6.850 2.320 1.00 97.75 255 GLY A C 1
ATOM 1995 O O . GLY A 1 255 ? 13.277 7.429 2.833 1.00 97.75 255 GLY A O 1
ATOM 1996 N N . VAL A 1 256 ? 12.402 6.319 1.088 1.00 98.38 256 VAL A N 1
ATOM 1997 C CA . VAL A 1 256 ? 13.631 6.416 0.262 1.00 98.38 256 VAL A CA 1
ATOM 1998 C C . VAL A 1 256 ? 13.965 7.874 -0.039 1.00 98.38 256 VAL A C 1
ATOM 2000 O O . VAL A 1 256 ? 15.125 8.269 0.015 1.00 98.38 256 VAL A O 1
ATOM 2003 N N . GLN A 1 257 ? 12.939 8.698 -0.257 1.00 97.38 257 GLN A N 1
ATOM 2004 C CA . GLN A 1 257 ? 13.089 10.140 -0.471 1.00 97.38 257 GLN A CA 1
ATOM 2005 C C . GLN A 1 257 ? 13.533 10.937 0.779 1.00 97.38 257 GLN A C 1
ATOM 2007 O O . GLN A 1 257 ? 13.719 12.156 0.722 1.00 97.38 257 GLN A O 1
ATOM 2012 N N . SER A 1 258 ? 13.695 10.277 1.931 1.00 97.44 258 SER A N 1
ATOM 2013 C CA . SER A 1 258 ? 14.115 10.892 3.190 1.00 97.44 258 SER A CA 1
ATOM 2014 C C . SER A 1 258 ? 15.391 10.241 3.709 1.00 97.44 258 SER A C 1
ATOM 2016 O O . SER A 1 258 ? 15.371 9.144 4.268 1.00 97.44 258 SER A O 1
ATOM 2018 N N . SER A 1 259 ? 16.506 10.973 3.620 1.00 95.38 259 SER A N 1
ATOM 2019 C CA . SER A 1 259 ? 17.802 10.517 4.138 1.00 95.38 259 SER A CA 1
ATOM 2020 C C . SER A 1 259 ? 17.742 10.135 5.619 1.00 95.38 259 SER A C 1
ATOM 2022 O O . SER A 1 259 ? 18.417 9.195 6.027 1.00 95.38 259 SER A O 1
ATOM 2024 N N . LYS A 1 260 ? 16.893 10.799 6.421 1.00 95.62 260 LYS A N 1
ATOM 2025 C CA . LYS A 1 260 ? 16.685 10.456 7.835 1.00 95.62 260 LYS A CA 1
ATOM 2026 C C . LYS A 1 260 ? 16.024 9.085 8.005 1.00 95.62 260 LYS A C 1
ATOM 2028 O O . LYS A 1 260 ? 16.465 8.331 8.861 1.00 95.62 260 LYS A O 1
ATOM 2033 N N . CYS A 1 261 ? 15.015 8.749 7.196 1.00 97.81 261 CYS A N 1
ATOM 2034 C CA . CYS A 1 261 ? 14.377 7.425 7.240 1.00 97.81 261 CYS A CA 1
ATOM 2035 C C . CYS A 1 261 ? 15.357 6.329 6.808 1.00 97.81 261 CYS A C 1
ATOM 2037 O O . CYS A 1 261 ? 15.468 5.307 7.476 1.00 97.81 261 CYS A O 1
ATOM 2039 N N . MET A 1 262 ? 16.111 6.575 5.734 1.00 98.25 262 MET A N 1
ATOM 2040 C CA . MET A 1 262 ? 17.123 5.639 5.240 1.00 98.25 262 MET A CA 1
ATOM 2041 C C . MET A 1 262 ? 18.252 5.428 6.260 1.00 98.25 262 MET A C 1
ATOM 2043 O O . MET A 1 262 ? 18.577 4.291 6.582 1.00 98.25 262 MET A O 1
ATOM 2047 N N . HIS A 1 263 ? 18.774 6.496 6.872 1.00 97.50 263 HIS A N 1
ATOM 2048 C CA . HIS A 1 263 ? 19.783 6.372 7.929 1.00 97.50 263 HIS A CA 1
ATOM 2049 C C . HIS A 1 263 ? 19.263 5.632 9.165 1.00 97.50 263 HIS A C 1
ATOM 2051 O O . HIS A 1 263 ? 20.018 4.868 9.755 1.00 97.50 263 HIS A O 1
ATOM 2057 N N . LEU A 1 264 ? 17.997 5.822 9.560 1.00 97.62 264 LEU A N 1
ATOM 2058 C CA . LEU A 1 264 ? 17.406 5.060 10.667 1.00 97.62 264 LEU A CA 1
ATOM 2059 C C . LEU A 1 264 ? 17.402 3.552 10.364 1.00 97.62 264 LEU A C 1
ATOM 2061 O O . LEU A 1 264 ? 17.732 2.758 11.237 1.00 97.62 264 LEU A O 1
ATOM 2065 N N . ILE A 1 265 ? 17.086 3.154 9.126 1.00 98.44 265 ILE A N 1
ATOM 2066 C CA . ILE A 1 265 ? 17.110 1.743 8.700 1.00 98.44 265 ILE A CA 1
ATOM 2067 C C . ILE A 1 265 ? 18.536 1.186 8.746 1.00 98.44 265 ILE A C 1
ATOM 2069 O O . ILE A 1 265 ? 18.759 0.088 9.257 1.00 98.44 265 ILE A O 1
ATOM 2073 N N . GLU A 1 266 ? 19.509 1.958 8.265 1.00 98.00 266 GLU A N 1
ATOM 2074 C CA . GLU A 1 266 ? 20.925 1.600 8.338 1.00 98.00 266 GLU A CA 1
ATOM 2075 C C . GLU A 1 266 ? 21.393 1.425 9.790 1.00 98.00 266 GLU A C 1
ATOM 2077 O O . GLU A 1 266 ? 21.996 0.404 10.117 1.00 98.00 266 GLU A O 1
ATOM 2082 N N . GLN A 1 267 ? 21.081 2.364 10.689 1.00 97.81 267 GLN A N 1
ATOM 2083 C CA . GLN A 1 267 ? 21.457 2.252 12.104 1.00 97.81 267 GLN A CA 1
ATOM 2084 C C . GLN A 1 267 ? 20.776 1.065 12.793 1.00 97.81 267 GLN A C 1
ATOM 2086 O O . GLN A 1 267 ? 21.439 0.318 13.515 1.00 97.81 267 GLN A O 1
ATOM 2091 N N . ALA A 1 268 ? 19.489 0.840 12.520 1.00 97.88 268 ALA A N 1
ATOM 2092 C CA . ALA A 1 268 ? 18.744 -0.299 13.044 1.00 97.88 268 ALA A CA 1
ATOM 2093 C C . ALA A 1 268 ? 19.373 -1.639 12.627 1.00 97.88 268 ALA A C 1
ATOM 2095 O O . ALA A 1 268 ? 19.511 -2.537 13.455 1.00 97.88 268 ALA A O 1
ATOM 2096 N N . SER A 1 269 ? 19.834 -1.753 11.377 1.00 96.69 269 SER A N 1
ATOM 2097 C CA . SER A 1 269 ? 20.524 -2.955 10.889 1.00 96.69 269 SER A CA 1
ATOM 2098 C C . SER A 1 269 ? 21.891 -3.205 11.529 1.00 96.69 269 SER A C 1
ATOM 2100 O O . SER A 1 269 ? 22.323 -4.350 11.621 1.00 96.69 269 SER A O 1
ATOM 2102 N N . ARG A 1 270 ? 22.582 -2.144 11.973 1.00 95.88 270 ARG A N 1
ATOM 2103 C CA . ARG A 1 270 ? 23.893 -2.249 12.634 1.00 95.88 270 ARG A CA 1
ATOM 2104 C C . ARG A 1 270 ? 23.768 -2.630 14.103 1.00 95.88 270 ARG A C 1
ATOM 2106 O O . ARG A 1 270 ? 24.604 -3.369 14.609 1.00 95.88 270 ARG A O 1
ATOM 2113 N N . LYS A 1 271 ? 22.769 -2.071 14.789 1.00 95.06 271 LYS A N 1
ATOM 2114 C CA . LYS A 1 271 ? 22.576 -2.230 16.238 1.00 95.06 271 LYS A CA 1
ATOM 2115 C C . LYS A 1 271 ? 21.748 -3.458 16.608 1.00 95.06 271 LYS A C 1
ATOM 2117 O O . LYS A 1 271 ? 21.868 -3.944 17.727 1.00 95.06 271 LYS A O 1
ATOM 2122 N N . GLY A 1 272 ? 20.909 -3.947 15.701 1.00 96.88 272 GLY A N 1
ATOM 2123 C CA . GLY A 1 272 ? 20.014 -5.060 15.978 1.00 96.88 272 GLY A CA 1
ATOM 2124 C C . GLY A 1 272 ? 19.584 -5.795 14.717 1.00 96.88 272 GLY A C 1
ATOM 2125 O O . GLY A 1 272 ? 20.360 -5.981 13.783 1.00 96.88 272 GLY A O 1
ATOM 2126 N N . ARG A 1 273 ? 18.332 -6.250 14.701 1.00 97.81 273 ARG A N 1
ATOM 2127 C CA . ARG A 1 273 ? 17.773 -7.086 13.643 1.00 97.81 273 ARG A CA 1
ATOM 2128 C C . ARG A 1 273 ? 16.784 -6.317 12.769 1.00 97.81 273 ARG A C 1
ATOM 2130 O O . ARG A 1 273 ? 15.793 -5.780 13.260 1.00 97.81 273 ARG A O 1
ATOM 2137 N N . VAL A 1 274 ? 17.027 -6.335 11.459 1.00 98.50 274 VAL A N 1
ATOM 2138 C CA . VAL A 1 274 ? 16.084 -5.922 10.409 1.00 98.50 274 VAL A CA 1
ATOM 2139 C C . VAL A 1 274 ? 16.111 -6.987 9.314 1.00 98.50 274 VAL A C 1
ATOM 2141 O O . VAL A 1 274 ? 17.134 -7.179 8.660 1.00 98.50 274 VAL A O 1
ATOM 2144 N N . ASP A 1 275 ? 15.005 -7.702 9.122 1.00 98.50 275 ASP A N 1
ATOM 2145 C CA . ASP A 1 275 ? 14.924 -8.810 8.165 1.00 98.50 275 ASP A CA 1
ATOM 2146 C C . ASP A 1 275 ? 14.614 -8.300 6.750 1.00 98.50 275 ASP A C 1
ATOM 2148 O O . ASP A 1 275 ? 15.263 -8.708 5.784 1.00 98.50 275 ASP A O 1
ATOM 2152 N N . ALA A 1 276 ? 13.661 -7.372 6.630 1.00 98.69 276 ALA A N 1
ATOM 2153 C CA . ALA A 1 276 ? 13.317 -6.727 5.367 1.00 98.69 276 ALA A CA 1
ATOM 2154 C C . ALA A 1 276 ? 12.740 -5.323 5.584 1.00 98.69 276 ALA A C 1
ATOM 2156 O O . ALA A 1 276 ? 12.104 -5.041 6.599 1.00 98.69 276 ALA A O 1
ATOM 2157 N N . PHE A 1 277 ? 12.904 -4.455 4.593 1.00 98.75 277 PHE A N 1
ATOM 2158 C CA . PHE A 1 277 ? 12.234 -3.165 4.512 1.00 98.75 277 PHE A CA 1
ATOM 2159 C C . PHE A 1 277 ? 11.604 -2.993 3.129 1.00 98.75 277 PHE A C 1
ATOM 2161 O O . PHE A 1 277 ? 12.190 -3.386 2.120 1.00 98.75 277 PHE A O 1
ATOM 2168 N N . VAL A 1 278 ? 10.381 -2.458 3.092 1.00 98.81 278 VAL A N 1
ATOM 2169 C CA . VAL A 1 278 ? 9.548 -2.424 1.877 1.00 98.81 278 VAL A CA 1
ATOM 2170 C C . VAL A 1 278 ? 9.163 -0.995 1.523 1.00 98.81 278 VAL A C 1
ATOM 2172 O O . VAL A 1 278 ? 8.680 -0.254 2.378 1.00 98.81 278 VAL A O 1
ATOM 2175 N N . GLN A 1 279 ? 9.345 -0.607 0.262 1.00 98.56 279 GLN A N 1
ATOM 2176 C CA . GLN A 1 279 ? 9.120 0.754 -0.241 1.00 98.56 279 GLN A CA 1
ATOM 2177 C C . GLN A 1 279 ? 8.221 0.737 -1.476 1.00 98.56 279 GLN A C 1
ATOM 2179 O O . GLN A 1 279 ? 8.209 -0.238 -2.214 1.00 98.56 279 GLN A O 1
ATOM 2184 N N . SER A 1 280 ? 7.455 1.796 -1.731 1.00 98.69 280 SER A N 1
ATOM 2185 C CA . SER A 1 280 ? 6.657 1.921 -2.960 1.00 98.69 280 SER A CA 1
ATOM 2186 C C . SER A 1 280 ? 7.489 2.529 -4.089 1.00 98.69 280 SER A C 1
ATOM 2188 O O . SER A 1 280 ? 8.324 3.405 -3.853 1.00 98.69 280 SER A O 1
ATOM 2190 N N . CYS A 1 281 ? 7.269 2.068 -5.319 1.00 98.62 281 CYS A N 1
ATOM 2191 C CA . CYS A 1 281 ? 7.943 2.629 -6.485 1.00 98.62 281 CYS A CA 1
ATOM 2192 C C . CYS A 1 281 ? 7.385 4.018 -6.820 1.00 98.62 281 CYS A C 1
ATOM 2194 O O . CYS A 1 281 ? 8.150 4.966 -6.960 1.00 98.62 281 CYS A O 1
ATOM 2196 N N . ASP A 1 282 ? 6.061 4.173 -6.855 1.00 98.31 282 ASP A N 1
ATOM 2197 C CA . ASP A 1 282 ? 5.392 5.425 -7.227 1.00 98.31 282 ASP A CA 1
ATOM 2198 C C . ASP A 1 282 ? 5.797 6.608 -6.342 1.00 98.31 282 ASP A C 1
ATOM 2200 O O . ASP A 1 282 ? 6.162 7.673 -6.838 1.00 98.31 282 ASP A O 1
ATOM 2204 N N . LYS A 1 283 ? 5.837 6.402 -5.022 1.00 98.12 283 LYS A N 1
ATOM 2205 C CA . LYS A 1 283 ? 6.104 7.478 -4.059 1.00 98.12 283 LYS A CA 1
ATOM 2206 C C . LYS A 1 283 ? 7.564 7.899 -3.981 1.00 98.12 283 LYS A C 1
ATOM 2208 O O . LYS A 1 283 ? 7.844 8.941 -3.398 1.00 98.12 283 LYS A O 1
ATOM 2213 N N . ASN A 1 284 ? 8.488 7.071 -4.460 1.00 98.56 284 ASN A N 1
ATOM 2214 C CA . ASN A 1 284 ? 9.921 7.341 -4.345 1.00 98.56 284 ASN A CA 1
ATOM 2215 C C . ASN A 1 284 ? 10.586 7.586 -5.703 1.00 98.56 284 ASN A C 1
ATOM 2217 O O . ASN A 1 284 ? 11.600 8.263 -5.743 1.00 98.56 284 ASN A O 1
ATOM 2221 N N . PHE A 1 285 ? 10.016 7.080 -6.799 1.00 98.31 285 PHE A N 1
ATOM 2222 C CA . PHE A 1 285 ? 10.634 7.111 -8.126 1.00 98.31 285 PHE A CA 1
ATOM 2223 C C . PHE A 1 285 ? 9.755 7.775 -9.191 1.00 98.31 285 PHE A C 1
ATOM 2225 O O . PHE A 1 285 ? 10.098 7.703 -10.361 1.00 98.31 285 PHE A O 1
ATOM 2232 N N . LEU A 1 286 ? 8.648 8.431 -8.812 1.00 98.00 286 LEU A N 1
ATOM 2233 C CA . LEU A 1 286 ? 7.794 9.206 -9.730 1.00 98.00 286 LEU A CA 1
ATOM 2234 C C . LEU A 1 286 ? 7.229 8.375 -10.900 1.00 98.00 286 LEU A C 1
ATOM 2236 O O . LEU A 1 286 ? 7.104 8.853 -12.023 1.00 98.00 286 LEU A O 1
ATOM 2240 N N . VAL A 1 287 ? 6.887 7.118 -10.624 1.00 98.44 287 VAL A N 1
ATOM 2241 C CA . VAL A 1 287 ? 6.319 6.166 -11.593 1.00 98.44 287 VAL A CA 1
ATOM 2242 C C . VAL A 1 287 ? 4.854 5.849 -11.266 1.00 98.44 287 VAL A C 1
ATOM 2244 O O . VAL A 1 287 ? 4.389 6.171 -10.170 1.00 98.44 287 VAL A O 1
ATOM 2247 N N . PRO A 1 288 ? 4.092 5.213 -12.174 1.00 98.44 288 PRO A N 1
ATOM 2248 C CA . PRO A 1 288 ? 2.733 4.774 -11.879 1.00 98.44 288 PRO A CA 1
ATOM 2249 C C . PRO A 1 288 ? 2.630 3.859 -10.648 1.00 98.44 288 PRO A C 1
ATOM 2251 O O . PRO A 1 288 ? 3.536 3.089 -10.317 1.00 98.44 288 PRO A O 1
ATOM 2254 N N . VAL A 1 289 ? 1.474 3.914 -9.980 1.00 97.69 289 VAL A N 1
ATOM 2255 C CA . VAL A 1 289 ? 1.149 3.037 -8.846 1.00 97.69 289 VAL A CA 1
ATOM 2256 C C . VAL A 1 289 ? 1.133 1.580 -9.302 1.00 97.69 289 VAL A C 1
ATOM 2258 O O . VAL A 1 289 ? 0.526 1.247 -10.318 1.00 97.69 289 VAL A O 1
ATOM 2261 N N . GLY A 1 290 ? 1.734 0.692 -8.507 1.00 90.25 290 GLY A N 1
ATOM 2262 C CA . GLY A 1 290 ? 1.629 -0.754 -8.728 1.00 90.25 290 GLY A CA 1
ATOM 2263 C C . GLY A 1 290 ? 2.902 -1.547 -8.464 1.00 90.25 290 GLY A C 1
ATOM 2264 O O . GLY A 1 290 ? 2.824 -2.768 -8.412 1.00 90.25 290 GLY A O 1
ATOM 2265 N N . GLY A 1 291 ? 4.040 -0.881 -8.256 1.00 97.50 291 GLY A N 1
ATOM 2266 C CA . GLY A 1 291 ? 5.306 -1.519 -7.891 1.00 97.50 291 GLY A CA 1
ATOM 2267 C C . GLY A 1 291 ? 5.748 -1.209 -6.463 1.00 97.50 291 GLY A C 1
ATOM 2268 O O . GLY A 1 291 ? 5.454 -0.142 -5.913 1.00 97.50 291 GLY A O 1
ATOM 2269 N N . ALA A 1 292 ? 6.507 -2.128 -5.877 1.00 98.62 292 ALA A N 1
ATOM 2270 C CA . ALA A 1 292 ? 7.203 -1.929 -4.617 1.00 98.62 292 ALA A CA 1
ATOM 2271 C C . ALA A 1 292 ? 8.555 -2.641 -4.630 1.00 98.62 292 ALA A C 1
ATOM 2273 O O . ALA A 1 292 ? 8.747 -3.634 -5.325 1.00 98.62 292 ALA A O 1
ATOM 2274 N N . ILE A 1 293 ? 9.479 -2.147 -3.822 1.00 98.75 293 ILE A N 1
ATOM 2275 C CA . ILE A 1 293 ? 10.803 -2.726 -3.632 1.00 98.75 293 ILE A CA 1
ATOM 2276 C C . ILE A 1 293 ? 10.793 -3.463 -2.300 1.00 98.75 293 ILE A C 1
ATOM 2278 O O . ILE A 1 293 ? 10.293 -2.939 -1.304 1.00 98.75 293 ILE A O 1
ATOM 2282 N N . ILE A 1 294 ? 11.314 -4.686 -2.292 1.00 98.81 294 ILE A N 1
ATOM 2283 C CA . ILE A 1 294 ? 11.601 -5.441 -1.073 1.00 98.81 294 ILE A CA 1
ATOM 2284 C C . ILE A 1 294 ? 13.117 -5.541 -0.979 1.00 98.81 294 ILE A C 1
ATOM 2286 O O . ILE A 1 294 ? 13.756 -6.102 -1.869 1.00 98.81 294 ILE A O 1
ATOM 2290 N N . ALA A 1 295 ? 13.689 -4.985 0.083 1.00 98.75 295 ALA A N 1
ATOM 2291 C CA . ALA A 1 295 ? 15.126 -4.944 0.310 1.00 98.75 295 ALA A CA 1
ATOM 2292 C C . ALA A 1 295 ? 15.485 -5.470 1.702 1.00 98.75 295 ALA A C 1
ATOM 2294 O O . ALA A 1 295 ? 14.653 -5.486 2.611 1.00 98.75 295 ALA A O 1
ATOM 2295 N N . GLY A 1 296 ? 16.733 -5.894 1.886 1.00 98.19 296 GLY A N 1
ATOM 2296 C CA . GLY A 1 296 ? 17.214 -6.328 3.193 1.00 98.19 296 GLY A CA 1
ATOM 2297 C C . GLY A 1 296 ? 18.711 -6.588 3.255 1.00 98.19 296 GLY A C 1
ATOM 2298 O O . GLY A 1 296 ? 19.464 -6.388 2.298 1.00 98.19 296 GLY A O 1
ATOM 2299 N N . PHE A 1 297 ? 19.132 -7.047 4.430 1.00 97.94 297 PHE A N 1
ATOM 2300 C CA . PHE A 1 297 ? 20.538 -7.246 4.794 1.00 97.94 297 PHE A CA 1
ATOM 2301 C C . PHE A 1 297 ? 20.975 -8.714 4.701 1.00 97.94 297 PHE A C 1
ATOM 2303 O O . PHE A 1 297 ? 22.164 -9.019 4.799 1.00 97.94 297 PHE A O 1
ATOM 2310 N N . ASN A 1 298 ? 20.024 -9.630 4.489 1.00 97.31 298 ASN A N 1
ATOM 2311 C CA . ASN A 1 298 ? 20.267 -11.052 4.280 1.00 97.31 298 ASN A CA 1
ATOM 2312 C C . ASN A 1 298 ? 19.757 -11.478 2.896 1.00 97.31 298 ASN A C 1
ATOM 2314 O O . ASN A 1 298 ? 18.556 -11.625 2.682 1.00 97.31 298 ASN A O 1
ATOM 2318 N N . GLU A 1 299 ? 20.685 -11.715 1.971 1.00 97.00 299 GLU A N 1
ATOM 2319 C CA . GLU A 1 299 ? 20.383 -12.105 0.590 1.00 97.00 299 GLU A CA 1
ATOM 2320 C C . GLU A 1 299 ? 19.566 -13.402 0.500 1.00 97.00 299 GLU A C 1
ATOM 2322 O O . GLU A 1 299 ? 18.639 -13.487 -0.307 1.00 97.00 299 GLU A O 1
ATOM 2327 N N . SER A 1 300 ? 19.846 -14.388 1.363 1.00 97.19 300 SER A N 1
ATOM 2328 C CA . SER A 1 300 ? 19.109 -15.659 1.368 1.00 97.19 300 SER A CA 1
ATOM 2329 C C . SER A 1 300 ? 17.626 -15.451 1.673 1.00 97.19 300 SER A C 1
ATOM 2331 O O . SER A 1 300 ? 16.777 -15.973 0.953 1.00 97.19 300 SER A O 1
ATOM 2333 N N . LEU A 1 301 ? 17.311 -14.610 2.663 1.00 97.50 301 LEU A N 1
ATOM 2334 C CA . LEU A 1 301 ? 15.933 -14.298 3.025 1.00 97.50 301 LEU A CA 1
ATOM 2335 C C . LEU A 1 301 ? 15.229 -13.513 1.915 1.00 97.50 301 LEU A C 1
ATOM 2337 O O . LEU A 1 301 ? 14.108 -13.848 1.551 1.00 97.50 301 LEU A O 1
ATOM 2341 N N . ILE A 1 302 ? 15.879 -12.499 1.338 1.00 98.12 302 ILE A N 1
ATOM 2342 C CA . ILE A 1 302 ? 15.287 -11.720 0.238 1.00 98.12 302 ILE A CA 1
ATOM 2343 C C . ILE A 1 302 ? 14.988 -12.616 -0.971 1.00 98.12 302 ILE A C 1
ATOM 2345 O O . ILE A 1 302 ? 13.930 -12.495 -1.591 1.00 98.12 302 ILE A O 1
ATOM 2349 N N . ARG A 1 303 ? 15.866 -13.581 -1.262 1.00 96.19 303 ARG A N 1
ATOM 2350 C CA . ARG A 1 303 ? 15.633 -14.579 -2.309 1.00 96.19 303 ARG A CA 1
ATOM 2351 C C . ARG A 1 303 ? 14.482 -15.530 -1.977 1.00 96.19 303 ARG A C 1
ATOM 2353 O O . ARG A 1 303 ? 13.720 -15.883 -2.869 1.00 96.19 303 ARG A O 1
ATOM 2360 N N . GLU A 1 304 ? 14.324 -15.943 -0.726 1.00 97.06 304 GLU A N 1
ATOM 2361 C CA . GLU A 1 304 ? 13.169 -16.745 -0.299 1.00 97.06 304 GLU A CA 1
ATOM 2362 C C . GLU A 1 304 ? 11.848 -15.975 -0.427 1.00 97.06 304 GLU A C 1
ATOM 2364 O O . GLU A 1 304 ? 10.855 -16.546 -0.878 1.00 97.06 304 GLU A O 1
ATOM 2369 N N . ILE A 1 305 ? 11.839 -14.672 -0.118 1.00 97.81 305 ILE A N 1
ATOM 2370 C CA . ILE A 1 305 ? 10.653 -13.826 -0.325 1.00 97.81 305 ILE A CA 1
ATOM 2371 C C . ILE A 1 305 ? 10.307 -13.758 -1.820 1.00 97.81 305 ILE A C 1
ATOM 2373 O O . ILE A 1 305 ? 9.146 -13.925 -2.188 1.00 97.81 305 ILE A O 1
ATOM 2377 N N . SER A 1 306 ? 11.310 -13.605 -2.693 1.00 97.19 306 SER A N 1
ATOM 2378 C CA . SER A 1 306 ? 11.130 -13.655 -4.156 1.00 97.19 306 SER A CA 1
ATOM 2379 C C . SER A 1 306 ? 10.528 -14.984 -4.634 1.00 97.19 306 SER A C 1
ATOM 2381 O O . SER A 1 306 ? 9.606 -14.988 -5.450 1.00 97.19 306 SER A O 1
ATOM 2383 N N . LYS A 1 307 ? 11.000 -16.114 -4.089 1.00 96.56 307 LYS A N 1
ATOM 2384 C CA . LYS A 1 307 ? 10.501 -17.467 -4.404 1.00 96.56 307 LYS A CA 1
ATOM 2385 C C . LYS A 1 307 ? 9.094 -17.755 -3.887 1.00 96.56 307 LYS A C 1
ATOM 2387 O O . LYS A 1 307 ? 8.422 -18.645 -4.394 1.00 96.56 307 LYS A O 1
ATOM 2392 N N . THR A 1 308 ? 8.648 -17.021 -2.871 1.00 96.19 308 THR A N 1
ATOM 2393 C CA . THR A 1 308 ? 7.304 -17.188 -2.300 1.00 96.19 308 THR A CA 1
ATOM 2394 C C . THR A 1 308 ? 6.221 -16.668 -3.252 1.00 96.19 308 THR A C 1
ATOM 2396 O O . THR A 1 308 ? 5.060 -17.056 -3.138 1.00 96.19 308 THR A O 1
ATOM 2399 N N . TYR A 1 309 ? 6.576 -15.816 -4.220 1.00 96.75 309 TYR A N 1
ATOM 2400 C CA . TYR A 1 309 ? 5.633 -15.324 -5.218 1.00 96.75 309 TYR A CA 1
ATOM 2401 C C . TYR A 1 309 ? 5.254 -16.437 -6.217 1.00 96.75 309 TYR A C 1
ATOM 2403 O O . TYR A 1 309 ? 6.133 -16.973 -6.897 1.00 96.75 309 TYR A O 1
ATOM 2411 N N . PRO A 1 310 ? 3.959 -16.773 -6.369 1.00 94.38 310 PRO A N 1
ATOM 2412 C CA . PRO A 1 310 ? 3.539 -17.850 -7.255 1.00 94.38 310 PRO A CA 1
ATOM 2413 C C . PRO A 1 310 ? 3.383 -17.365 -8.702 1.00 94.38 310 PRO A C 1
ATOM 2415 O O . PRO A 1 310 ? 2.462 -16.617 -9.032 1.00 94.38 310 PRO A O 1
ATOM 2418 N N . GLY A 1 311 ? 4.226 -17.866 -9.605 1.00 93.56 311 GLY A N 1
ATOM 2419 C CA . GLY A 1 311 ? 4.094 -17.608 -11.038 1.00 93.56 311 GLY A CA 1
ATOM 2420 C C . GLY A 1 311 ? 4.895 -16.415 -11.567 1.00 93.56 311 GLY A C 1
ATOM 2421 O O . GLY A 1 311 ? 5.701 -15.800 -10.878 1.00 93.56 311 GLY A O 1
ATOM 2422 N N . ARG A 1 312 ? 4.661 -16.098 -12.847 1.00 94.50 312 ARG A N 1
ATOM 2423 C CA . ARG A 1 312 ? 5.244 -14.918 -13.505 1.00 94.50 312 ARG A CA 1
ATOM 2424 C C . ARG A 1 312 ? 4.483 -13.661 -13.125 1.00 94.50 312 ARG A C 1
ATOM 2426 O O . ARG A 1 312 ? 3.273 -13.721 -12.916 1.00 94.50 312 ARG A O 1
ATOM 2433 N N . ALA A 1 313 ? 5.162 -12.525 -13.197 1.00 96.56 313 ALA A N 1
ATOM 2434 C CA . ALA A 1 313 ? 4.568 -11.240 -12.874 1.00 96.56 313 ALA A CA 1
ATOM 2435 C C . ALA A 1 313 ? 4.763 -10.193 -13.982 1.00 96.56 313 ALA A C 1
ATOM 2437 O O . ALA A 1 313 ? 5.480 -10.423 -14.960 1.00 96.56 313 ALA A O 1
ATOM 2438 N N . SER A 1 314 ? 4.080 -9.052 -13.855 1.00 97.00 314 SER A N 1
ATOM 2439 C CA . SER A 1 314 ? 4.198 -7.949 -14.815 1.00 97.00 314 SER A CA 1
ATOM 2440 C C . SER A 1 314 ? 5.603 -7.343 -14.796 1.00 97.00 314 SER A C 1
ATOM 2442 O O . SER A 1 314 ? 6.166 -7.126 -13.727 1.00 97.00 314 SER A O 1
ATOM 2444 N N . ALA A 1 315 ? 6.142 -7.023 -15.975 1.00 96.44 315 ALA A N 1
ATOM 2445 C CA . ALA A 1 315 ? 7.415 -6.314 -16.115 1.00 96.44 315 ALA A CA 1
ATOM 2446 C C . ALA A 1 315 ? 7.267 -4.783 -16.039 1.00 96.44 315 ALA A C 1
ATOM 2448 O O . ALA A 1 315 ? 8.273 -4.087 -15.959 1.00 96.44 315 ALA A O 1
ATOM 2449 N N . THR A 1 316 ? 6.038 -4.248 -16.072 1.00 96.94 316 THR A N 1
ATOM 2450 C CA . THR A 1 316 ? 5.790 -2.802 -16.223 1.00 96.94 316 THR A CA 1
ATOM 2451 C C . THR A 1 316 ? 6.418 -1.981 -15.100 1.00 96.94 316 THR A C 1
ATOM 2453 O O . THR A 1 316 ? 7.118 -1.023 -15.382 1.00 96.94 316 THR A O 1
ATOM 2456 N N . SER A 1 317 ? 6.277 -2.396 -13.838 1.00 96.94 317 SER A N 1
ATOM 2457 C CA . SER A 1 317 ? 6.889 -1.661 -12.722 1.00 96.94 317 SER A CA 1
ATOM 2458 C C . SER A 1 317 ? 8.419 -1.647 -12.790 1.00 96.94 317 SER A C 1
ATOM 2460 O O . SER A 1 317 ? 9.034 -0.634 -12.465 1.00 96.94 317 SER A O 1
ATOM 2462 N N . SER A 1 318 ? 9.039 -2.747 -13.234 1.00 97.75 318 SER A N 1
ATOM 2463 C CA . SER A 1 318 ? 10.489 -2.802 -13.441 1.00 97.75 318 SER A CA 1
ATOM 2464 C C . SER A 1 318 ? 10.920 -1.940 -14.627 1.00 97.75 318 SER A C 1
ATOM 2466 O O . SER A 1 318 ? 11.963 -1.302 -14.552 1.00 97.75 318 SER A O 1
ATOM 2468 N N . LEU A 1 319 ? 10.128 -1.897 -15.702 1.00 98.25 319 LEU A N 1
ATOM 2469 C CA . LEU A 1 319 ? 10.372 -1.045 -16.866 1.00 98.25 319 LEU A CA 1
ATOM 2470 C C . LEU A 1 319 ? 10.297 0.440 -16.492 1.00 98.25 319 LEU A C 1
ATOM 2472 O O . LEU A 1 319 ? 11.235 1.174 -16.777 1.00 98.25 319 LEU A O 1
ATOM 2476 N N . ASP A 1 320 ? 9.236 0.865 -15.806 1.00 98.38 320 ASP A N 1
ATOM 2477 C CA . ASP A 1 320 ? 9.035 2.271 -15.444 1.00 98.38 320 ASP A CA 1
ATOM 2478 C C . ASP A 1 320 ? 10.188 2.781 -14.565 1.00 98.38 320 ASP A C 1
ATOM 2480 O O . ASP A 1 320 ? 10.790 3.813 -14.852 1.00 98.38 320 ASP A O 1
ATOM 2484 N N . VAL A 1 321 ? 10.562 2.022 -13.526 1.00 98.56 321 VAL A N 1
ATOM 2485 C CA . VAL A 1 321 ? 11.685 2.387 -12.644 1.00 98.56 321 VAL A CA 1
ATOM 2486 C C . VAL A 1 321 ? 13.014 2.373 -13.399 1.00 98.56 321 VAL A C 1
ATOM 2488 O O . VAL A 1 321 ? 13.844 3.253 -13.180 1.00 98.56 321 VAL A O 1
ATOM 2491 N N . PHE A 1 322 ? 13.224 1.407 -14.298 1.00 98.44 322 PHE A N 1
ATOM 2492 C CA . PHE A 1 322 ? 14.436 1.334 -15.114 1.00 98.44 322 PHE A CA 1
ATOM 2493 C C . PHE A 1 322 ? 14.625 2.595 -15.953 1.00 98.44 322 PHE A C 1
ATOM 2495 O O . PHE A 1 322 ? 15.690 3.207 -15.913 1.00 98.44 322 PHE A O 1
ATOM 2502 N N . LEU A 1 323 ? 13.575 3.009 -16.664 1.00 98.44 323 LEU A N 1
ATOM 2503 C CA . LEU A 1 323 ? 13.619 4.186 -17.524 1.00 98.44 323 LEU A CA 1
ATOM 2504 C C . LEU A 1 323 ? 13.814 5.463 -16.724 1.00 98.44 323 LEU A C 1
ATOM 2506 O O . LEU A 1 323 ? 14.683 6.262 -17.068 1.00 98.44 323 LEU A O 1
ATOM 2510 N N . THR A 1 324 ? 13.086 5.621 -15.619 1.00 98.50 324 THR A N 1
ATOM 2511 C CA . THR A 1 324 ? 13.234 6.802 -14.769 1.00 98.50 324 THR A CA 1
ATOM 2512 C C . THR A 1 324 ? 14.642 6.911 -14.184 1.00 98.50 324 THR A C 1
ATOM 2514 O O . THR A 1 324 ? 15.211 8.000 -14.160 1.00 98.50 324 THR A O 1
ATOM 2517 N N . LEU A 1 325 ? 15.250 5.801 -13.751 1.00 98.44 325 LEU A N 1
ATOM 2518 C CA . LEU A 1 325 ? 16.609 5.825 -13.205 1.00 98.44 325 LEU A CA 1
ATOM 2519 C C . LEU A 1 325 ? 17.676 6.102 -14.266 1.00 98.44 325 LEU A C 1
ATOM 2521 O O . LEU A 1 325 ? 18.624 6.828 -13.976 1.00 98.44 325 LEU A O 1
ATOM 2525 N N . LEU A 1 326 ? 17.527 5.583 -15.488 1.00 98.38 326 LEU A N 1
ATOM 2526 C CA . LEU A 1 326 ? 18.439 5.920 -16.586 1.00 98.38 326 LEU A CA 1
ATOM 2527 C C . LEU A 1 326 ? 18.306 7.383 -17.018 1.00 98.38 326 LEU A C 1
ATOM 2529 O O . LEU A 1 326 ? 19.318 8.016 -17.302 1.00 98.38 326 LEU A O 1
ATOM 2533 N N . HIS A 1 327 ? 17.086 7.924 -17.033 1.00 98.25 327 HIS A N 1
ATOM 2534 C CA . HIS A 1 327 ? 16.829 9.321 -17.378 1.00 98.25 327 HIS A CA 1
ATOM 2535 C C . HIS A 1 327 ? 17.363 10.293 -16.318 1.00 98.25 327 HIS A C 1
ATOM 2537 O O . HIS A 1 327 ? 17.965 11.307 -16.654 1.00 98.25 327 HIS A O 1
ATOM 2543 N N . LEU A 1 328 ? 17.171 9.996 -15.029 1.00 98.19 328 LEU A N 1
ATOM 2544 C CA . LEU A 1 328 ? 17.640 10.869 -13.949 1.00 98.19 328 LEU A CA 1
ATOM 2545 C C . LEU A 1 328 ? 19.146 10.721 -13.691 1.00 98.19 328 LEU A C 1
ATOM 2547 O O . LEU A 1 328 ? 19.838 11.708 -13.423 1.00 98.19 328 LEU A O 1
ATOM 2551 N N . GLY A 1 329 ? 19.651 9.487 -13.711 1.00 97.88 329 GLY A N 1
ATOM 2552 C CA . GLY A 1 329 ? 20.931 9.145 -13.099 1.00 97.88 329 GLY A CA 1
ATOM 2553 C C . GLY A 1 329 ? 20.965 9.427 -11.589 1.00 97.88 329 GLY A C 1
ATOM 2554 O O . GLY A 1 329 ? 19.998 9.899 -10.979 1.00 97.88 329 GLY A O 1
ATOM 2555 N N . LEU A 1 330 ? 22.108 9.158 -10.956 1.00 97.19 330 LEU A N 1
ATOM 2556 C CA . LEU A 1 330 ? 22.297 9.418 -9.525 1.00 97.19 330 LEU A CA 1
ATOM 2557 C C . LEU A 1 330 ? 22.225 10.911 -9.198 1.00 97.19 330 LEU A C 1
ATOM 2559 O O . LEU A 1 330 ? 21.621 11.282 -8.192 1.00 97.19 330 LEU A O 1
ATOM 2563 N N . ASN A 1 331 ? 22.807 11.770 -10.036 1.00 97.88 331 ASN A N 1
ATOM 2564 C CA . ASN A 1 331 ? 22.810 13.212 -9.805 1.00 97.88 331 ASN A CA 1
ATOM 2565 C C . ASN A 1 331 ? 21.411 13.818 -9.949 1.00 97.88 331 ASN A C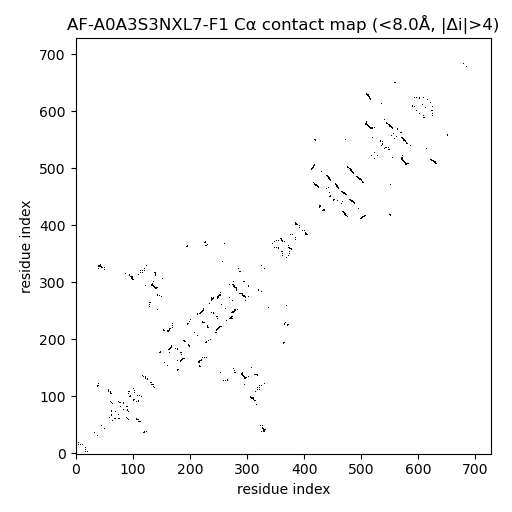 1
ATOM 2567 O O . ASN A 1 331 ? 21.000 14.588 -9.084 1.00 97.88 331 ASN A O 1
ATOM 2571 N N . GLY A 1 332 ? 20.636 13.421 -10.965 1.00 98.19 332 GLY A N 1
ATOM 2572 C CA . GLY A 1 332 ? 19.249 13.871 -11.102 1.00 98.19 332 GLY A CA 1
ATOM 2573 C C . GLY A 1 332 ? 18.384 13.428 -9.923 1.00 98.19 332 GLY A C 1
ATOM 2574 O O . GLY A 1 332 ? 17.627 14.229 -9.377 1.00 98.19 332 GLY A O 1
ATOM 2575 N N . TYR A 1 333 ? 18.555 12.188 -9.453 1.00 98.12 333 TYR A N 1
ATOM 2576 C CA . TYR A 1 333 ? 17.838 11.711 -8.272 1.00 98.12 333 TYR A CA 1
ATOM 2577 C C . TYR A 1 333 ? 18.251 12.464 -6.995 1.00 98.12 333 TYR A C 1
ATOM 2579 O O . TYR A 1 333 ? 17.385 12.883 -6.231 1.00 98.12 333 TYR A O 1
ATOM 2587 N N . ARG A 1 334 ? 19.553 12.710 -6.772 1.00 97.25 334 ARG A N 1
ATOM 2588 C CA . ARG A 1 334 ? 20.045 13.531 -5.644 1.00 97.25 334 ARG A CA 1
ATOM 2589 C C . ARG A 1 334 ? 19.466 14.945 -5.672 1.00 97.25 334 ARG A C 1
ATOM 2591 O O . ARG A 1 334 ? 18.984 15.402 -4.639 1.00 97.25 334 ARG A O 1
ATOM 2598 N N . ASN A 1 335 ? 19.417 15.579 -6.843 1.00 98.06 335 ASN A N 1
ATOM 2599 C CA . ASN A 1 335 ? 18.817 16.903 -7.003 1.00 98.06 335 ASN A CA 1
ATOM 2600 C C . ASN A 1 335 ? 17.345 16.910 -6.564 1.00 98.06 335 ASN A C 1
ATOM 2602 O O . ASN A 1 335 ? 16.943 17.794 -5.814 1.00 98.06 335 ASN A O 1
ATOM 2606 N N . LEU A 1 336 ? 16.553 15.890 -6.930 1.00 98.31 336 LEU A N 1
ATOM 2607 C CA . LEU A 1 336 ? 15.168 15.761 -6.452 1.00 98.31 336 LEU A CA 1
ATOM 2608 C C . LEU A 1 336 ? 15.085 15.644 -4.921 1.00 98.31 336 LEU A C 1
ATOM 2610 O O . LEU A 1 336 ? 14.201 16.238 -4.300 1.00 98.31 336 LEU A O 1
ATOM 2614 N N . LEU A 1 337 ? 16.001 14.897 -4.294 1.00 97.50 337 LEU A N 1
ATOM 2615 C CA . LEU A 1 337 ? 16.050 14.765 -2.833 1.00 97.50 337 LEU A CA 1
ATOM 2616 C C . LEU A 1 337 ? 16.386 16.088 -2.141 1.00 97.50 337 LEU A C 1
ATOM 2618 O O . LEU A 1 337 ? 15.832 16.369 -1.074 1.00 97.50 337 LEU A O 1
ATOM 2622 N N . ASP A 1 338 ? 17.288 16.875 -2.720 1.00 97.38 338 ASP A N 1
ATOM 2623 C CA . ASP A 1 338 ? 17.696 18.168 -2.179 1.00 97.38 338 ASP A CA 1
ATOM 2624 C C . ASP A 1 338 ? 16.600 19.220 -2.375 1.00 97.38 338 ASP A C 1
ATOM 2626 O O . ASP A 1 338 ? 16.172 19.819 -1.386 1.00 97.38 338 ASP A O 1
ATOM 2630 N N . SER A 1 339 ? 16.002 19.316 -3.568 1.00 98.00 339 SER A N 1
ATOM 2631 C CA . SER A 1 339 ? 14.825 20.164 -3.799 1.00 98.00 339 SER A CA 1
ATOM 2632 C C . SER A 1 339 ? 13.671 19.813 -2.857 1.00 98.00 339 SER A C 1
ATOM 2634 O O . SER A 1 339 ? 13.007 20.698 -2.326 1.00 98.00 339 SER A O 1
ATOM 2636 N N . ARG A 1 340 ? 13.443 18.529 -2.547 1.00 97.69 340 ARG A N 1
ATOM 2637 C CA . ARG A 1 340 ? 12.425 18.134 -1.559 1.00 97.69 340 ARG A CA 1
ATOM 2638 C C . ARG A 1 340 ? 12.734 18.671 -0.151 1.00 97.69 340 ARG A C 1
ATOM 2640 O O . ARG A 1 340 ? 11.804 19.034 0.572 1.00 97.69 340 ARG A O 1
ATOM 2647 N N . LYS A 1 341 ? 14.008 18.709 0.272 1.00 96.56 341 LYS A N 1
ATOM 2648 C CA . LYS A 1 341 ? 14.416 19.282 1.575 1.00 96.56 341 LYS A CA 1
ATOM 2649 C C . LYS A 1 341 ? 14.197 20.796 1.618 1.00 96.56 341 LYS A C 1
ATOM 2651 O O . LYS A 1 341 ? 13.794 21.314 2.656 1.00 96.56 341 LYS A O 1
ATOM 2656 N N . GLU A 1 342 ? 14.428 21.483 0.507 1.00 97.75 342 GLU A N 1
ATOM 2657 C CA . GLU A 1 342 ? 14.136 22.913 0.377 1.00 97.75 342 GLU A CA 1
ATOM 2658 C C . GLU A 1 342 ? 12.623 23.162 0.420 1.00 97.75 342 GLU A C 1
ATOM 2660 O O . GLU A 1 342 ? 12.144 23.960 1.226 1.00 97.75 342 GLU A O 1
ATOM 2665 N N . MET A 1 343 ? 11.850 22.392 -0.352 1.00 97.81 343 MET A N 1
ATOM 2666 C CA . MET A 1 343 ? 10.395 22.521 -0.423 1.00 97.81 343 MET A CA 1
ATOM 2667 C C . MET A 1 343 ? 9.696 22.238 0.906 1.00 97.81 343 MET A C 1
ATOM 2669 O O . MET A 1 343 ? 8.727 22.919 1.227 1.00 97.81 343 MET A O 1
ATOM 2673 N N . ILE A 1 344 ? 10.167 21.276 1.710 1.00 95.50 344 ILE A N 1
ATOM 2674 C CA . ILE A 1 344 ? 9.567 21.032 3.033 1.00 95.50 344 ILE A CA 1
ATOM 2675 C C . ILE A 1 344 ? 9.843 22.186 4.005 1.00 95.50 344 ILE A C 1
ATOM 2677 O O . ILE A 1 344 ? 8.990 22.499 4.835 1.00 95.50 344 ILE A O 1
ATOM 2681 N N . GLN A 1 345 ? 11.002 22.844 3.897 1.00 95.69 345 GLN A N 1
ATOM 2682 C CA . GLN A 1 345 ? 11.314 24.019 4.709 1.00 95.69 345 GLN A CA 1
ATOM 2683 C C . GLN A 1 345 ? 10.476 25.224 4.276 1.00 95.69 345 GLN A C 1
ATOM 2685 O O . GLN A 1 345 ? 9.911 25.905 5.130 1.00 95.69 345 GLN A O 1
ATOM 2690 N N . TYR A 1 346 ? 10.350 25.444 2.966 1.00 97.75 346 TYR A N 1
ATOM 2691 C CA . TYR A 1 346 ? 9.470 26.464 2.403 1.00 97.75 346 TYR A CA 1
ATOM 2692 C C . TYR A 1 346 ? 8.015 26.243 2.837 1.00 97.75 346 TYR A C 1
ATOM 2694 O O . TYR A 1 346 ? 7.416 27.130 3.437 1.00 97.75 346 TYR A O 1
ATOM 2702 N N . LEU A 1 347 ? 7.486 25.026 2.654 1.00 96.81 347 LEU A N 1
ATOM 2703 C CA . LEU A 1 347 ? 6.130 24.660 3.069 1.00 96.81 347 LEU A CA 1
ATOM 2704 C C . LEU A 1 347 ? 5.907 24.911 4.562 1.00 96.81 347 LEU A C 1
ATOM 2706 O O . LEU A 1 347 ? 4.871 25.447 4.936 1.00 96.81 347 LEU A O 1
ATOM 2710 N N . LYS A 1 348 ? 6.871 24.550 5.419 1.00 95.75 348 LYS A N 1
ATOM 2711 C CA . LYS A 1 348 ? 6.775 24.804 6.861 1.00 95.75 348 LYS A CA 1
ATOM 2712 C C . LYS A 1 348 ? 6.689 26.299 7.170 1.00 95.75 348 LYS A C 1
ATOM 2714 O O . LYS A 1 348 ? 5.875 26.683 8.000 1.00 95.75 348 LYS A O 1
ATOM 2719 N N . ASN A 1 349 ? 7.513 27.123 6.526 1.00 96.75 349 ASN A N 1
ATOM 2720 C CA . ASN A 1 349 ? 7.541 28.565 6.766 1.00 96.75 349 ASN A CA 1
ATOM 2721 C C . ASN A 1 349 ? 6.242 29.241 6.298 1.00 96.75 349 ASN A C 1
ATOM 2723 O O . ASN A 1 349 ? 5.634 29.982 7.063 1.00 96.75 349 ASN A O 1
ATOM 2727 N N . GLU A 1 350 ? 5.774 28.935 5.087 1.00 97.62 350 GLU A N 1
ATOM 2728 C CA . GLU A 1 350 ? 4.524 29.495 4.553 1.00 97.62 350 GLU A CA 1
ATOM 2729 C C . GLU A 1 350 ? 3.306 29.051 5.368 1.00 97.62 350 GLU A C 1
ATOM 2731 O O . GLU A 1 350 ? 2.420 29.848 5.678 1.00 97.62 350 GLU A O 1
ATOM 2736 N N . LEU A 1 351 ? 3.275 27.779 5.777 1.00 96.00 351 LEU A N 1
ATOM 2737 C CA . LEU A 1 351 ? 2.194 27.259 6.605 1.00 96.00 351 LEU A CA 1
ATOM 2738 C C . LEU A 1 351 ? 2.225 27.859 8.020 1.00 96.00 351 LEU A C 1
ATOM 2740 O O . LEU A 1 351 ? 1.173 27.989 8.632 1.00 96.00 351 LEU A O 1
ATOM 2744 N N . GLN A 1 352 ? 3.394 28.269 8.527 1.00 96.38 352 GLN A N 1
ATOM 2745 C CA . GLN A 1 352 ? 3.522 28.945 9.821 1.00 96.38 352 GLN A CA 1
ATOM 2746 C C . GLN A 1 352 ? 2.919 30.351 9.749 1.00 96.38 352 GLN A C 1
ATOM 2748 O O . GLN A 1 352 ? 2.117 30.710 10.606 1.00 96.38 352 GLN A O 1
ATOM 2753 N N . ILE A 1 353 ? 3.236 31.106 8.691 1.00 97.00 353 ILE A N 1
ATOM 2754 C CA . ILE A 1 353 ? 2.651 32.431 8.431 1.00 97.00 353 ILE A CA 1
ATOM 2755 C C . ILE A 1 353 ? 1.126 32.319 8.292 1.00 97.00 353 ILE A C 1
ATOM 2757 O O . ILE A 1 353 ? 0.379 33.126 8.849 1.00 97.00 353 ILE A O 1
ATOM 2761 N N . LEU A 1 354 ? 0.650 31.298 7.567 1.00 95.25 354 LEU A N 1
ATOM 2762 C CA . LEU A 1 354 ? -0.779 31.025 7.427 1.00 95.25 354 LEU A CA 1
ATOM 2763 C C . LEU A 1 354 ? -1.422 30.690 8.778 1.00 95.25 354 LEU A C 1
ATOM 2765 O O . LEU A 1 354 ? -2.476 31.237 9.090 1.00 95.25 354 LEU A O 1
ATOM 2769 N N . ALA A 1 355 ? -0.799 29.816 9.568 1.00 94.56 355 ALA A N 1
ATOM 2770 C CA . ALA A 1 355 ? -1.317 29.399 10.863 1.00 94.56 355 ALA A CA 1
ATOM 2771 C C . ALA A 1 355 ? -1.464 30.602 11.808 1.00 94.56 355 ALA A C 1
ATOM 2773 O O . ALA A 1 355 ? -2.557 30.854 12.313 1.00 94.56 355 ALA A O 1
ATOM 2774 N N . GLU A 1 356 ? -0.415 31.418 11.942 1.00 95.00 356 GLU A N 1
ATOM 2775 C CA . GLU A 1 356 ? -0.411 32.616 12.790 1.00 95.00 356 GLU A CA 1
ATOM 2776 C C . GLU A 1 356 ? -1.503 33.616 12.393 1.00 95.00 356 GLU A C 1
ATOM 2778 O O . GLU A 1 356 ? -2.185 34.167 13.258 1.00 95.00 356 GLU A O 1
ATOM 2783 N N . LYS A 1 357 ? -1.739 33.800 11.085 1.00 94.56 357 LYS A N 1
ATOM 2784 C CA . LYS A 1 357 ? -2.799 34.683 10.571 1.00 94.56 357 LYS A CA 1
ATOM 2785 C C . LYS A 1 357 ? -4.199 34.286 11.053 1.00 94.56 357 LYS A C 1
ATOM 2787 O O . LYS A 1 357 ? -5.053 35.157 11.200 1.00 94.56 357 LYS A O 1
ATOM 2792 N N . PHE A 1 358 ? -4.441 32.997 11.271 1.00 91.06 358 PHE A N 1
ATOM 2793 C CA . PHE A 1 358 ? -5.736 32.469 11.704 1.00 91.06 358 PHE A CA 1
ATOM 2794 C C . PHE A 1 358 ? -5.741 32.006 13.173 1.00 91.06 358 PHE A C 1
ATOM 2796 O O . PHE A 1 358 ? -6.668 31.323 13.607 1.00 91.06 358 PHE A O 1
ATOM 2803 N N . GLY A 1 359 ? -4.726 32.392 13.957 1.00 92.25 359 GLY A N 1
ATOM 2804 C CA . GLY A 1 359 ? -4.608 32.015 15.369 1.00 92.25 359 GLY A CA 1
ATOM 2805 C C . GLY A 1 359 ? -4.336 30.524 15.600 1.00 92.25 359 GLY A C 1
ATOM 2806 O O . GLY A 1 359 ? -4.564 30.027 16.698 1.00 92.25 359 GLY A O 1
ATOM 2807 N N . GLU A 1 360 ? -3.882 29.814 14.571 1.00 93.88 360 GLU A N 1
ATOM 2808 C CA . GLU A 1 360 ? -3.468 28.414 14.614 1.00 93.88 360 GLU A CA 1
ATOM 2809 C C . GLU A 1 360 ? -1.948 28.302 14.801 1.00 93.88 360 GLU A C 1
ATOM 2811 O O . GLU A 1 360 ? -1.204 29.285 14.747 1.00 93.88 360 GLU A O 1
ATOM 2816 N N . ARG A 1 361 ? -1.450 27.074 14.973 1.00 95.25 361 ARG A N 1
ATOM 2817 C CA . ARG A 1 361 ? -0.016 26.781 15.066 1.00 95.25 361 ARG A CA 1
ATOM 2818 C C . ARG A 1 361 ? 0.368 25.534 14.276 1.00 95.25 361 ARG A C 1
ATOM 2820 O O . ARG A 1 361 ? -0.431 24.621 14.074 1.00 95.25 361 ARG A O 1
ATOM 2827 N N . ILE A 1 362 ? 1.639 25.446 13.894 1.00 96.50 362 ILE A N 1
ATOM 2828 C CA . ILE A 1 362 ? 2.217 24.194 13.395 1.00 96.50 362 ILE A CA 1
ATOM 2829 C C . ILE A 1 362 ? 2.541 23.258 14.565 1.00 96.50 362 ILE A C 1
ATOM 2831 O O . ILE A 1 362 ? 3.104 23.672 15.583 1.00 96.50 362 ILE A O 1
ATOM 2835 N N . LEU A 1 363 ? 2.220 21.974 14.393 1.00 95.94 363 LEU A N 1
ATOM 2836 C CA . LEU A 1 363 ? 2.592 20.905 15.317 1.00 95.94 363 LEU A CA 1
ATOM 2837 C C . LEU A 1 363 ? 4.109 20.677 15.302 1.00 95.94 363 LEU A C 1
ATOM 2839 O O . LEU A 1 363 ? 4.733 20.522 14.247 1.00 95.94 363 LEU A O 1
ATOM 2843 N N . GLN A 1 364 ? 4.718 20.605 16.483 1.00 95.94 364 GLN A N 1
ATOM 2844 C CA . GLN A 1 364 ? 6.159 20.419 16.635 1.00 95.94 364 GLN A CA 1
ATOM 2845 C C . GLN A 1 364 ? 6.543 18.936 16.541 1.00 95.94 364 GLN A C 1
ATOM 2847 O O . GLN A 1 364 ? 6.694 18.235 17.542 1.00 95.94 364 GLN A O 1
ATOM 2852 N N . THR A 1 365 ? 6.744 18.459 15.309 1.00 94.75 365 THR A N 1
ATOM 2853 C CA . THR A 1 365 ? 7.124 17.065 15.009 1.00 94.75 365 THR A CA 1
ATOM 2854 C C . THR A 1 365 ? 8.482 16.966 14.297 1.00 94.75 365 THR A C 1
ATOM 2856 O O . THR A 1 365 ? 8.546 16.564 13.133 1.00 94.75 365 THR A O 1
ATOM 2859 N N . PRO A 1 366 ? 9.607 17.322 14.952 1.00 91.75 366 PRO A N 1
ATOM 2860 C CA . PRO A 1 366 ? 10.916 17.479 14.297 1.00 91.75 366 PRO A CA 1
ATOM 2861 C C . PRO A 1 366 ? 11.503 16.179 13.715 1.00 91.75 366 PRO A C 1
ATOM 2863 O O . PRO A 1 366 ? 12.369 16.219 12.832 1.00 91.75 366 PRO A O 1
ATOM 2866 N N . ALA A 1 367 ? 11.054 15.021 14.205 1.00 92.56 367 ALA A N 1
ATOM 2867 C CA . ALA A 1 367 ? 11.462 13.719 13.687 1.00 92.56 367 ALA A CA 1
ATOM 2868 C C . ALA A 1 367 ? 10.762 13.356 12.362 1.00 92.56 367 ALA A C 1
ATOM 2870 O O . ALA A 1 367 ? 11.331 12.606 11.566 1.00 92.56 367 ALA A O 1
ATOM 2871 N N . ASN A 1 368 ? 9.581 13.917 12.073 1.00 94.88 368 ASN A N 1
ATOM 2872 C CA . ASN A 1 368 ? 8.931 13.745 10.776 1.00 94.88 368 ASN A CA 1
ATOM 2873 C C . ASN A 1 368 ? 9.497 14.767 9.774 1.00 94.88 368 ASN A C 1
ATOM 2875 O O . ASN A 1 368 ? 9.383 15.975 9.958 1.00 94.88 368 ASN A O 1
ATOM 2879 N N . ARG A 1 369 ? 10.154 14.277 8.716 1.00 94.38 369 ARG A N 1
ATOM 2880 C CA . ARG A 1 369 ? 10.843 15.108 7.704 1.00 94.38 369 ARG A CA 1
ATOM 2881 C C . ARG A 1 369 ? 10.109 15.188 6.364 1.00 94.38 369 ARG A C 1
ATOM 2883 O O . ARG A 1 369 ? 10.688 15.663 5.383 1.00 94.38 369 ARG A O 1
ATOM 2890 N N . ILE A 1 370 ? 8.878 14.679 6.314 1.00 96.06 370 ILE A N 1
ATOM 2891 C CA . ILE A 1 370 ? 8.062 14.598 5.095 1.00 96.06 370 ILE A CA 1
ATOM 2892 C C . ILE A 1 370 ? 6.693 15.250 5.313 1.00 96.06 370 ILE A C 1
ATOM 2894 O O . ILE A 1 370 ? 6.248 16.010 4.464 1.00 96.06 370 ILE A O 1
ATOM 2898 N N . SER A 1 371 ? 6.031 14.965 6.436 1.00 97.25 371 SER A N 1
ATOM 2899 C CA . SER A 1 371 ? 4.681 15.445 6.739 1.00 97.25 371 SER A CA 1
ATOM 2900 C C . SER A 1 371 ? 4.714 16.540 7.801 1.00 97.25 371 SER A C 1
ATOM 2902 O O . SER A 1 371 ? 5.451 16.429 8.778 1.00 97.25 371 SER A O 1
ATOM 2904 N N . ILE A 1 372 ? 3.859 17.551 7.640 1.00 96.81 372 ILE A N 1
ATOM 2905 C CA . ILE A 1 372 ? 3.639 18.643 8.599 1.00 96.81 372 ILE A CA 1
ATOM 2906 C C . ILE A 1 372 ? 2.165 18.617 9.016 1.00 96.81 372 ILE A C 1
ATOM 2908 O O . ILE A 1 372 ? 1.308 18.295 8.195 1.00 96.81 372 ILE A O 1
ATOM 2912 N N . GLY A 1 373 ? 1.880 18.917 10.283 1.00 95.25 373 GLY A N 1
ATOM 2913 C CA . GLY A 1 373 ? 0.522 19.128 10.784 1.00 95.25 373 GLY A CA 1
ATOM 2914 C C . GLY A 1 373 ? 0.333 20.571 11.246 1.00 95.25 373 GLY A C 1
ATOM 2915 O O . GLY A 1 373 ? 1.248 21.155 11.822 1.00 95.25 373 GLY A O 1
ATOM 2916 N N . MET A 1 374 ? -0.847 21.127 11.000 1.00 94.44 374 MET A N 1
ATOM 2917 C CA . MET A 1 374 ? -1.294 22.437 11.480 1.00 94.44 374 MET A CA 1
ATOM 2918 C C . MET A 1 374 ? -2.563 22.219 12.304 1.00 94.44 374 MET A C 1
ATOM 2920 O O . MET A 1 374 ? -3.371 21.358 11.946 1.00 94.44 374 MET A O 1
ATOM 2924 N N . THR A 1 375 ? -2.714 22.944 13.410 1.00 92.69 375 THR A N 1
ATOM 2925 C CA . THR A 1 375 ? -3.942 22.907 14.212 1.00 92.69 375 THR A CA 1
ATOM 2926 C C . THR A 1 375 ? -5.112 23.522 13.441 1.00 92.69 375 THR A C 1
ATOM 2928 O O . THR A 1 375 ? -4.921 24.274 12.484 1.00 92.69 375 THR A O 1
ATOM 2931 N N . LEU A 1 376 ? -6.328 23.141 13.828 1.00 89.25 376 LEU A N 1
ATOM 2932 C CA . LEU A 1 376 ? -7.586 23.668 13.290 1.00 89.25 376 LEU A CA 1
ATOM 2933 C C . LEU A 1 376 ? -8.542 23.986 14.453 1.00 89.25 376 LEU A C 1
ATOM 2935 O O . LEU A 1 376 ? -9.740 23.719 14.375 1.00 89.25 376 LEU A O 1
ATOM 2939 N N . ASP A 1 377 ? -7.998 24.485 15.562 1.00 84.81 377 ASP A N 1
ATOM 2940 C CA . ASP A 1 377 ? -8.727 24.678 16.818 1.00 84.81 377 ASP A CA 1
ATOM 2941 C C . ASP A 1 377 ? -9.790 25.789 16.699 1.00 84.81 377 ASP A C 1
ATOM 2943 O O . ASP A 1 377 ? -10.891 25.668 17.249 1.00 84.81 377 ASP A O 1
ATOM 2947 N N . ASN A 1 378 ? -9.486 26.840 15.930 1.00 79.69 378 ASN A N 1
ATOM 2948 C CA . ASN A 1 378 ? -10.344 28.001 15.680 1.00 79.69 378 ASN A CA 1
ATOM 2949 C C . ASN A 1 378 ? -11.230 27.835 14.437 1.00 79.69 378 ASN A C 1
ATOM 2951 O O . ASN A 1 378 ? -12.166 28.610 14.230 1.00 79.69 378 ASN A O 1
ATOM 2955 N N . PHE A 1 379 ? -10.971 26.825 13.608 1.00 68.88 379 PHE A N 1
ATOM 2956 C CA . PHE A 1 379 ? -11.753 26.550 12.408 1.00 68.88 379 PHE A CA 1
ATOM 2957 C C . PHE A 1 379 ? -12.878 25.546 12.686 1.00 68.88 379 PHE A C 1
ATOM 2959 O O . PHE A 1 379 ? -12.772 24.354 12.400 1.00 68.88 379 PHE A O 1
ATOM 2966 N N . LYS A 1 380 ? -14.003 26.050 13.202 1.00 59.59 380 LYS A N 1
ATOM 2967 C CA . LYS A 1 380 ? -15.254 25.289 13.333 1.00 59.59 380 LYS A CA 1
ATOM 2968 C C . LYS A 1 380 ? -16.329 25.906 12.443 1.00 59.59 380 LYS A C 1
ATOM 2970 O O . LYS A 1 380 ? -17.018 26.828 12.865 1.00 59.59 380 LYS A O 1
ATOM 2975 N N . VAL A 1 381 ? -16.485 25.391 11.226 1.00 53.84 381 VAL A N 1
ATOM 2976 C CA . VAL A 1 381 ? -17.713 25.616 10.447 1.00 53.84 381 VAL A CA 1
ATOM 2977 C C . VAL A 1 381 ? -18.752 24.639 10.997 1.00 53.84 381 VAL A C 1
ATOM 2979 O O . VAL A 1 381 ? -18.501 23.436 11.011 1.00 53.84 381 VAL A O 1
ATOM 2982 N N . ASP A 1 382 ? -19.829 25.149 11.600 1.00 52.47 382 ASP A N 1
ATOM 2983 C CA . ASP A 1 382 ? -20.927 24.365 12.200 1.00 52.47 382 ASP A CA 1
ATOM 2984 C C . ASP A 1 382 ? -20.495 23.215 13.137 1.00 52.47 382 ASP A C 1
ATOM 2986 O O . ASP A 1 382 ? -21.176 22.200 13.287 1.00 52.47 382 ASP A O 1
ATOM 2990 N N . GLY A 1 383 ? -19.341 23.373 13.796 1.00 56.91 383 GLY A N 1
ATOM 2991 C CA . GLY A 1 383 ? -18.795 22.383 14.723 1.00 56.91 383 GLY A CA 1
ATOM 2992 C C . GLY A 1 383 ? -18.136 21.161 14.076 1.00 56.91 383 GLY A C 1
ATOM 2993 O O . GLY A 1 383 ? -17.897 20.205 14.802 1.00 56.91 383 GLY A O 1
ATOM 2994 N N . ASN A 1 384 ? -17.827 21.165 12.771 1.00 63.50 384 ASN A N 1
ATOM 2995 C CA . ASN A 1 384 ? -17.200 20.022 12.101 1.00 63.50 384 ASN A CA 1
ATOM 2996 C C . ASN A 1 384 ? -16.010 20.431 11.212 1.00 63.50 384 ASN A C 1
ATOM 2998 O O . ASN A 1 384 ? -16.169 20.982 10.124 1.00 63.50 384 ASN A O 1
ATOM 3002 N N . ALA A 1 385 ? -14.790 20.082 11.630 1.00 71.19 385 ALA A N 1
ATOM 3003 C CA . ALA A 1 385 ? -13.576 20.392 10.866 1.00 71.19 385 ALA A CA 1
ATOM 3004 C C . ALA A 1 385 ? -13.486 19.645 9.515 1.00 71.19 385 ALA A C 1
ATOM 3006 O O . ALA A 1 385 ? -12.699 20.027 8.650 1.00 71.19 385 ALA A O 1
ATOM 3007 N N . THR A 1 386 ? -14.282 18.588 9.293 1.00 78.44 386 THR A N 1
ATOM 3008 C CA . THR A 1 386 ? -14.199 17.772 8.063 1.00 78.44 386 THR A CA 1
ATOM 3009 C C . THR A 1 386 ? -14.586 18.526 6.788 1.00 78.44 386 THR A C 1
ATOM 3011 O O . THR A 1 386 ? -14.066 18.197 5.717 1.00 78.44 386 THR A O 1
ATOM 3014 N N . GLU A 1 387 ? -15.414 19.572 6.883 1.00 81.56 387 GLU A N 1
ATOM 3015 C CA . GLU A 1 387 ? -15.844 20.361 5.724 1.00 81.56 387 GLU A CA 1
ATOM 3016 C C . GLU A 1 387 ? -14.662 21.040 5.020 1.00 81.56 387 GLU A C 1
ATOM 3018 O O . GLU A 1 387 ? -14.598 21.049 3.789 1.00 81.56 387 GLU A O 1
ATOM 3023 N N . ILE A 1 388 ? -13.654 21.489 5.774 1.00 84.81 388 ILE A N 1
ATOM 3024 C CA . ILE A 1 388 ? -12.425 22.092 5.233 1.00 84.81 388 ILE A CA 1
ATOM 3025 C C . ILE A 1 388 ? -11.742 21.139 4.254 1.00 84.81 388 ILE A C 1
ATOM 3027 O O . ILE A 1 388 ? -11.273 21.559 3.197 1.00 84.81 388 ILE A O 1
ATOM 3031 N N . GLY A 1 389 ? -11.732 19.839 4.563 1.00 87.69 389 GLY A N 1
ATOM 3032 C CA . GLY A 1 389 ? -11.171 18.825 3.675 1.00 87.69 389 GLY A CA 1
ATOM 3033 C C . GLY A 1 389 ? -11.876 18.811 2.317 1.00 87.69 389 GLY A C 1
ATOM 3034 O O . GLY A 1 389 ? -11.216 18.812 1.278 1.00 87.69 389 GLY A O 1
ATOM 3035 N N . SER A 1 390 ? -13.210 18.879 2.319 1.00 86.44 390 SER A N 1
ATOM 3036 C CA . SER A 1 390 ? -14.008 18.952 1.089 1.00 86.44 390 SER A CA 1
ATOM 3037 C C . SER A 1 390 ? -13.796 20.270 0.334 1.00 86.44 390 SER A C 1
ATOM 3039 O O . SER A 1 390 ? -13.640 20.269 -0.887 1.00 86.44 390 SER A O 1
ATOM 3041 N N . MET A 1 391 ? -13.690 21.391 1.054 1.00 88.56 391 MET A N 1
ATOM 3042 C CA . MET A 1 391 ? -13.463 22.713 0.474 1.00 88.56 391 MET A CA 1
ATOM 3043 C C . MET A 1 391 ? -12.105 22.822 -0.219 1.00 88.56 391 MET A C 1
ATOM 3045 O O . MET A 1 391 ? -12.026 23.435 -1.287 1.00 88.56 391 MET A O 1
ATOM 3049 N N . LEU A 1 392 ? -11.052 22.254 0.379 1.00 90.81 392 LEU A N 1
ATOM 3050 C CA . LEU A 1 392 ? -9.716 22.176 -0.216 1.00 90.81 392 LEU A CA 1
ATOM 3051 C C . LEU A 1 392 ? -9.749 21.319 -1.486 1.00 90.81 392 LEU A C 1
ATOM 3053 O O . LEU A 1 392 ? -9.256 21.746 -2.530 1.00 90.81 392 LEU A O 1
ATOM 3057 N N . PHE A 1 393 ? -10.405 20.158 -1.426 1.00 92.38 393 PHE A N 1
ATOM 3058 C CA . PHE A 1 393 ? -10.520 19.258 -2.571 1.00 92.38 393 PHE A CA 1
ATOM 3059 C C . PHE A 1 393 ? -11.262 19.900 -3.754 1.00 92.38 393 PHE A C 1
ATOM 3061 O O . PHE A 1 393 ? -10.760 19.878 -4.876 1.00 92.38 393 PHE A O 1
ATOM 3068 N N . LEU A 1 394 ? -12.402 20.558 -3.506 1.00 93.12 394 LEU A N 1
ATOM 3069 C CA . LEU A 1 394 ? -13.165 21.283 -4.535 1.00 93.12 394 LEU A CA 1
ATOM 3070 C C . LEU A 1 394 ? -12.383 22.447 -5.163 1.00 93.12 394 LEU A C 1
ATOM 3072 O O . LEU A 1 394 ? -12.691 22.870 -6.273 1.00 93.12 394 LEU A O 1
ATOM 3076 N N . ARG A 1 395 ? -11.356 22.952 -4.474 1.00 94.31 395 ARG A N 1
ATOM 3077 C CA . ARG A 1 395 ? -10.445 23.996 -4.969 1.00 94.31 395 ARG A CA 1
ATOM 3078 C C . ARG A 1 395 ? -9.208 23.429 -5.670 1.00 94.31 395 ARG A C 1
ATOM 3080 O O . ARG A 1 395 ? -8.268 24.171 -5.936 1.00 94.31 395 ARG A O 1
ATOM 3087 N N . GLY A 1 396 ? -9.196 22.130 -5.972 1.00 92.00 396 GLY A N 1
ATOM 3088 C CA . GLY A 1 396 ? -8.100 21.470 -6.682 1.00 92.00 396 GLY A CA 1
ATOM 3089 C C . GLY A 1 396 ? -6.894 21.125 -5.805 1.00 92.00 396 GLY A C 1
ATOM 3090 O O . GLY A 1 396 ? -5.842 20.773 -6.336 1.00 92.00 396 GLY A O 1
ATOM 3091 N N . ILE A 1 397 ? -7.016 21.196 -4.474 1.00 94.75 397 ILE A N 1
ATOM 3092 C CA . ILE A 1 397 ? -5.936 20.828 -3.552 1.00 94.75 397 ILE A CA 1
ATOM 3093 C C . ILE A 1 397 ? -6.060 19.340 -3.220 1.00 94.75 397 ILE A C 1
ATOM 3095 O O . ILE A 1 397 ? -6.956 18.912 -2.493 1.00 94.75 397 ILE A O 1
ATOM 3099 N N . SER A 1 398 ? -5.131 18.545 -3.747 1.00 94.25 398 SER A N 1
ATOM 3100 C CA . SER A 1 398 ? -5.019 17.115 -3.449 1.00 94.25 398 SER A CA 1
ATOM 3101 C C . SER A 1 398 ? -3.9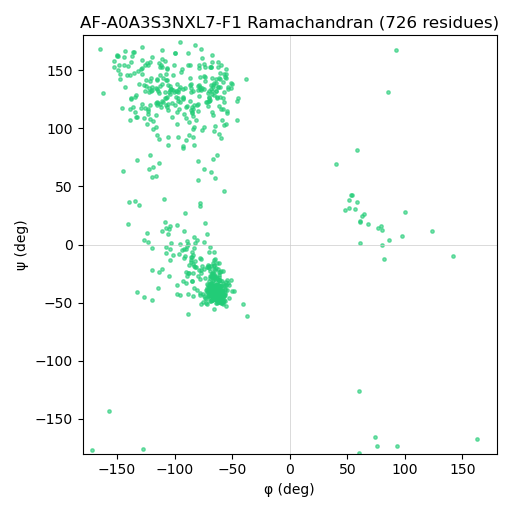12 16.842 -2.424 1.00 94.25 398 SER A C 1
ATOM 3103 O O . SER A 1 398 ? -2.979 17.626 -2.266 1.00 94.25 398 SER A O 1
ATOM 3105 N N . GLY A 1 399 ? -4.028 15.738 -1.681 1.00 92.50 399 GLY A N 1
ATOM 3106 C CA . GLY A 1 399 ? -3.028 15.321 -0.688 1.00 92.50 399 GLY A CA 1
ATOM 3107 C C . GLY A 1 399 ? -3.124 16.007 0.682 1.00 92.50 399 GLY A C 1
ATOM 3108 O O . GLY A 1 399 ? -2.538 15.505 1.641 1.00 92.50 399 GLY A O 1
ATOM 3109 N N . ALA A 1 400 ? -3.903 17.085 0.817 1.00 94.38 400 ALA A N 1
ATOM 3110 C CA . ALA A 1 400 ? -4.233 17.669 2.114 1.00 94.38 400 ALA A CA 1
ATOM 3111 C C . ALA A 1 400 ? -5.187 16.744 2.890 1.00 94.38 400 ALA A C 1
ATOM 3113 O O . ALA A 1 400 ? -6.240 16.352 2.385 1.00 94.38 400 ALA A O 1
ATOM 3114 N N . ARG A 1 401 ? -4.821 16.385 4.125 1.00 93.44 401 ARG A N 1
ATOM 3115 C CA . ARG A 1 401 ? -5.624 15.517 4.997 1.00 93.44 401 ARG A CA 1
ATOM 3116 C C . ARG A 1 401 ? -6.106 16.310 6.203 1.00 93.44 401 ARG A C 1
ATOM 3118 O O . ARG A 1 401 ? -5.290 16.792 6.979 1.00 93.44 401 ARG A O 1
ATOM 3125 N N . VAL A 1 402 ? -7.423 16.377 6.379 1.00 91.44 402 VAL A N 1
ATOM 3126 C CA . VAL A 1 402 ? -8.049 16.950 7.574 1.00 91.44 402 VAL A CA 1
ATOM 3127 C C . VAL A 1 402 ? -8.441 15.822 8.522 1.00 91.44 402 VAL A C 1
ATOM 3129 O O . VAL A 1 402 ? -9.007 14.813 8.099 1.00 91.44 402 VAL A O 1
ATOM 3132 N N . VAL A 1 403 ? -8.087 15.970 9.796 1.00 88.19 403 VAL A N 1
ATOM 3133 C CA . VAL A 1 403 ? -8.358 14.990 10.851 1.00 88.19 403 VAL A CA 1
ATOM 3134 C C . VAL A 1 403 ? -9.150 15.706 11.938 1.00 88.19 403 VAL A C 1
ATOM 3136 O O . VAL A 1 403 ? -8.630 16.633 12.545 1.00 88.19 403 VAL A O 1
ATOM 3139 N N . SER A 1 404 ? -10.404 15.297 12.153 1.00 80.44 404 SER A N 1
ATOM 3140 C CA . SER A 1 404 ? -11.253 15.830 13.227 1.00 80.44 404 SER A CA 1
ATOM 3141 C C . SER A 1 404 ? -11.311 14.861 14.410 1.00 80.44 404 SER A C 1
ATOM 3143 O O . SER A 1 404 ? -11.318 13.642 14.219 1.00 80.44 404 SER A O 1
ATOM 3145 N N . SER A 1 405 ? -11.406 15.408 15.621 1.00 66.00 405 SER A N 1
ATOM 3146 C CA . SER A 1 405 ? -11.759 14.685 16.848 1.00 66.00 405 SER A CA 1
ATOM 3147 C C . SER A 1 405 ? -13.232 14.254 16.881 1.00 66.00 405 SER A C 1
ATOM 3149 O O . SER A 1 405 ? -13.570 13.322 17.608 1.00 66.00 405 SER A O 1
ATOM 3151 N N . ASP A 1 406 ? -14.094 14.856 16.047 1.00 51.31 406 ASP A N 1
ATOM 3152 C CA . ASP A 1 406 ? -15.518 14.497 15.908 1.00 51.31 406 ASP A CA 1
ATOM 3153 C C . ASP A 1 406 ? -15.738 13.142 15.238 1.00 51.31 406 ASP A C 1
ATOM 3155 O O . ASP A 1 406 ? -16.857 12.622 15.224 1.00 51.31 406 ASP A O 1
ATOM 3159 N N . GLY A 1 407 ? -14.663 12.516 14.750 1.00 45.84 407 GLY A N 1
ATOM 3160 C CA . GLY A 1 407 ? -14.592 11.069 14.618 1.00 45.84 407 GLY A CA 1
ATOM 3161 C C . GLY A 1 407 ? -14.632 10.420 15.999 1.00 45.84 407 GLY A C 1
ATOM 3162 O O . GLY A 1 407 ? -13.710 9.689 16.357 1.00 45.84 407 GLY A O 1
ATOM 3163 N N . LYS A 1 408 ? -15.685 10.695 16.785 1.00 39.53 408 LYS A N 1
ATOM 3164 C CA . LYS A 1 408 ? -16.021 9.935 17.977 1.00 39.53 408 LYS A CA 1
ATOM 3165 C C . LYS A 1 408 ? -15.883 8.477 17.563 1.00 39.53 408 LYS A C 1
ATOM 3167 O O . LYS A 1 408 ? -16.502 8.048 16.584 1.00 39.53 408 LYS A O 1
ATOM 3172 N N . ARG A 1 409 ? -15.095 7.695 18.311 1.00 41.69 409 ARG A N 1
ATOM 3173 C CA . ARG A 1 409 ? -15.476 6.294 18.505 1.00 41.69 409 ARG A CA 1
ATOM 3174 C C . ARG A 1 409 ? -16.961 6.392 18.835 1.00 41.69 409 ARG A C 1
ATOM 3176 O O . ARG A 1 409 ? -17.281 6.971 19.867 1.00 41.69 409 ARG A O 1
ATOM 3183 N N . LYS A 1 410 ? -17.855 5.999 17.917 1.00 50.88 410 LYS A N 1
ATOM 3184 C CA . LYS A 1 410 ? -19.251 5.785 18.293 1.00 50.88 410 LYS A CA 1
ATOM 3185 C C . LYS A 1 410 ? -19.121 4.754 19.400 1.00 50.88 410 LYS A C 1
ATOM 3187 O O . LYS A 1 410 ? -18.696 3.631 19.118 1.00 50.88 410 LYS A O 1
ATOM 3192 N N . GLU A 1 411 ? -19.254 5.213 20.642 1.00 55.41 411 GLU A N 1
ATOM 3193 C CA . GLU A 1 411 ? -19.200 4.336 21.796 1.00 55.41 411 GLU A CA 1
ATOM 3194 C C . GLU A 1 411 ? -20.192 3.215 21.503 1.00 55.41 411 GLU A C 1
ATOM 3196 O O . GLU A 1 411 ? -21.252 3.487 20.918 1.00 55.41 411 GLU A O 1
ATOM 3201 N N . PRO A 1 412 ? -19.800 1.957 21.744 1.00 69.75 412 PRO A N 1
ATOM 3202 C CA . PRO A 1 412 ? -20.711 0.859 21.511 1.00 69.75 412 PRO A CA 1
ATOM 3203 C C . PRO A 1 412 ? -21.998 1.143 22.284 1.00 69.75 412 PRO A C 1
ATOM 3205 O O . PRO A 1 412 ? -21.968 1.618 23.420 1.00 69.75 412 PRO A O 1
ATOM 3208 N N . VAL A 1 413 ? -23.135 0.917 21.635 1.00 81.31 413 VAL A N 1
ATOM 3209 C CA . VAL A 1 413 ? -24.422 1.046 22.307 1.00 81.31 413 VAL A CA 1
ATOM 3210 C C . VAL A 1 413 ? -24.481 -0.078 23.332 1.00 81.31 413 VAL A C 1
ATOM 3212 O O . VAL A 1 413 ? -24.461 -1.254 22.965 1.00 81.31 413 VAL A O 1
ATOM 3215 N N . LEU A 1 414 ? -24.497 0.298 24.608 1.00 84.00 414 LEU A N 1
ATOM 3216 C CA . LEU A 1 414 ? -24.598 -0.639 25.717 1.00 84.00 414 LEU A CA 1
ATOM 3217 C C . LEU A 1 414 ? -26.005 -1.237 25.748 1.00 84.00 414 LEU A C 1
ATOM 3219 O O . LEU A 1 414 ? -27.000 -0.516 25.829 1.00 84.00 414 LEU A O 1
ATOM 3223 N N . LEU A 1 415 ? -26.070 -2.560 25.684 1.00 85.19 415 LEU A N 1
ATOM 3224 C CA . LEU A 1 415 ? -27.264 -3.367 25.878 1.00 85.19 415 LEU A CA 1
ATOM 3225 C C . LEU A 1 415 ? -27.103 -4.187 27.158 1.00 85.19 415 LEU A C 1
ATOM 3227 O O . LEU A 1 415 ? -25.990 -4.530 27.544 1.00 85.19 415 LEU A O 1
ATOM 3231 N N . HIS A 1 416 ? -28.213 -4.542 27.796 1.00 84.88 416 HIS A N 1
ATOM 3232 C CA . HIS A 1 416 ? -28.215 -5.435 28.953 1.00 84.88 416 HIS A CA 1
ATOM 3233 C C . HIS A 1 416 ? -28.954 -6.725 28.604 1.00 84.88 416 HIS A C 1
ATOM 3235 O O . HIS A 1 416 ? -30.039 -6.643 28.021 1.00 84.88 416 HIS A O 1
ATOM 3241 N N . THR A 1 417 ? -28.402 -7.895 28.950 1.00 81.31 417 THR A N 1
ATOM 3242 C CA . THR A 1 417 ? -29.124 -9.168 28.774 1.00 81.31 417 THR A CA 1
ATOM 3243 C C . THR A 1 417 ? -30.452 -9.113 29.521 1.00 81.31 417 THR A C 1
ATOM 3245 O O . THR A 1 417 ? -30.587 -8.415 30.524 1.00 81.31 417 THR A O 1
ATOM 3248 N N . THR A 1 418 ? -31.470 -9.783 28.985 1.00 80.56 418 THR A N 1
ATOM 3249 C CA . THR A 1 418 ? -32.847 -9.786 29.511 1.00 80.56 418 THR A CA 1
ATOM 3250 C C . THR A 1 418 ? -33.560 -8.432 29.571 1.00 80.56 418 THR A C 1
ATOM 3252 O O . THR A 1 418 ? -34.710 -8.407 29.986 1.00 80.56 418 THR A O 1
ATOM 3255 N N . GLN A 1 419 ? -32.963 -7.313 29.147 1.00 86.50 419 GLN A N 1
ATOM 3256 C CA . GLN A 1 419 ? -33.625 -6.006 29.108 1.00 86.50 419 GLN A CA 1
ATOM 3257 C C . GLN A 1 419 ? -34.080 -5.664 27.685 1.00 86.50 419 GLN A C 1
ATOM 3259 O O . GLN A 1 419 ? -33.302 -5.737 26.733 1.00 86.50 419 GLN A O 1
ATOM 3264 N N . ALA A 1 420 ? -35.329 -5.215 27.547 1.00 87.31 420 ALA A N 1
ATOM 3265 C CA . ALA A 1 420 ? -35.830 -4.729 26.269 1.00 87.31 420 ALA A CA 1
ATOM 3266 C C . ALA A 1 420 ? -35.089 -3.446 25.863 1.00 87.31 420 ALA A C 1
ATOM 3268 O O . ALA A 1 420 ? -35.019 -2.486 26.636 1.00 87.31 420 ALA A O 1
ATOM 3269 N N . PHE A 1 421 ? -34.567 -3.416 24.639 1.00 89.56 421 PHE A N 1
ATOM 3270 C CA . PHE A 1 421 ? -33.946 -2.232 24.054 1.00 89.56 421 PHE A CA 1
ATOM 3271 C C . PHE A 1 421 ? -34.665 -1.838 22.764 1.00 89.56 421 PHE A C 1
ATOM 3273 O O . PHE A 1 421 ? -35.291 -2.667 22.098 1.00 89.56 421 PHE A O 1
ATOM 3280 N N . TYR A 1 422 ? -34.532 -0.567 22.395 1.00 89.88 422 TYR A N 1
ATOM 3281 C CA . TYR A 1 422 ? -34.888 -0.088 21.070 1.00 89.88 422 TYR A CA 1
ATOM 3282 C C . TYR A 1 422 ? -33.834 0.904 20.575 1.00 89.88 422 TYR A C 1
ATOM 3284 O O . TYR A 1 422 ? -33.244 1.651 21.353 1.00 89.88 422 TYR A O 1
ATOM 3292 N N . PHE A 1 423 ? -33.580 0.896 19.271 1.00 88.94 423 PHE A N 1
ATOM 3293 C CA . PHE A 1 423 ? -32.612 1.754 18.606 1.00 88.94 423 PHE A CA 1
ATOM 3294 C C . PHE A 1 423 ? -33.255 2.371 17.353 1.00 88.94 423 PHE A C 1
ATOM 3296 O O . PHE A 1 423 ? -33.531 1.650 16.386 1.00 88.94 423 PHE A O 1
ATOM 3303 N N . PRO A 1 424 ? -33.537 3.688 17.355 1.00 88.56 424 PRO A N 1
ATOM 3304 C CA . PRO A 1 424 ? -34.103 4.367 16.199 1.00 88.56 424 PRO A CA 1
ATOM 3305 C C . PRO A 1 424 ? -33.026 4.638 15.140 1.00 88.56 424 PRO A C 1
ATOM 3307 O O . PRO A 1 424 ? -31.961 5.166 15.440 1.00 88.56 424 PRO A O 1
ATOM 3310 N N . ILE A 1 425 ? -33.348 4.332 13.887 1.00 87.62 425 ILE A N 1
ATOM 3311 C CA . ILE A 1 425 ? -32.539 4.589 12.696 1.00 87.62 425 ILE A CA 1
ATOM 3312 C C . ILE A 1 425 ? -33.122 5.806 11.977 1.00 87.62 425 ILE A C 1
ATOM 3314 O O . ILE A 1 425 ? -34.293 5.804 11.576 1.00 87.62 425 ILE A O 1
ATOM 3318 N N . VAL A 1 426 ? -32.301 6.840 11.795 1.00 86.31 426 VAL A N 1
ATOM 3319 C CA . VAL A 1 426 ? -32.674 8.087 11.113 1.00 86.31 426 VAL A CA 1
ATOM 3320 C C . VAL A 1 426 ? -31.710 8.417 9.974 1.00 86.31 426 VAL A C 1
ATOM 3322 O O . VAL A 1 426 ? -30.531 8.078 10.021 1.00 86.31 426 VAL A O 1
ATOM 3325 N N . ASN A 1 427 ? -32.167 9.177 8.970 1.00 82.31 427 ASN A N 1
ATOM 3326 C CA . ASN A 1 427 ? -31.318 9.578 7.833 1.00 82.31 427 ASN A CA 1
ATOM 3327 C C . ASN A 1 427 ? -30.017 10.282 8.270 1.00 82.31 427 ASN A C 1
ATOM 3329 O O . ASN A 1 427 ? -28.976 10.142 7.629 1.00 82.31 427 ASN A O 1
ATOM 3333 N N . LYS A 1 428 ? -30.052 11.000 9.402 1.00 78.75 428 LYS A N 1
ATOM 3334 C CA . LYS A 1 428 ? -28.889 11.695 9.973 1.00 78.75 428 LYS A CA 1
ATOM 3335 C C . LYS A 1 428 ? -27.743 10.746 10.359 1.00 78.75 428 LYS A C 1
ATOM 3337 O O . LYS A 1 428 ? -26.591 11.179 10.373 1.00 78.75 428 LYS A O 1
ATOM 3342 N N . ASP A 1 429 ? -28.022 9.468 10.619 1.00 76.00 429 ASP A N 1
ATOM 3343 C CA . ASP A 1 429 ? -27.008 8.487 11.026 1.00 76.00 429 ASP A CA 1
ATOM 3344 C C . ASP A 1 429 ? -25.978 8.191 9.925 1.00 76.00 429 ASP A C 1
ATOM 3346 O O . ASP A 1 429 ? -24.865 7.749 10.220 1.00 76.00 429 ASP A O 1
ATOM 3350 N N . PHE A 1 430 ? -26.301 8.535 8.674 1.00 76.62 430 PHE A N 1
ATOM 3351 C CA . PHE A 1 430 ? -25.460 8.364 7.487 1.00 76.62 430 PHE A CA 1
ATOM 3352 C C . PHE A 1 430 ? -24.568 9.585 7.191 1.00 76.62 430 PHE A C 1
ATOM 3354 O O . PHE A 1 430 ? -24.202 9.840 6.045 1.00 76.62 430 PHE A O 1
ATOM 3361 N N . GLY A 1 431 ? -24.210 10.368 8.217 1.00 59.47 431 GLY A N 1
ATOM 3362 C CA . GLY A 1 431 ? -23.180 11.414 8.121 1.00 59.47 431 GLY A CA 1
ATOM 3363 C C . GLY A 1 431 ? -23.518 12.572 7.175 1.00 59.47 431 GLY A C 1
ATOM 3364 O O . GLY A 1 431 ? -22.610 13.193 6.631 1.00 59.47 431 GLY A O 1
ATOM 3365 N N . GLY A 1 432 ? -24.809 12.839 6.949 1.00 59.75 432 GLY A N 1
ATOM 3366 C CA . GLY A 1 432 ? -25.288 13.889 6.041 1.00 59.75 432 GLY A CA 1
ATOM 3367 C C . GLY A 1 432 ? -25.274 13.520 4.552 1.00 59.75 432 GLY A C 1
ATOM 3368 O O . GLY A 1 432 ? -25.701 14.333 3.737 1.00 59.75 432 GLY A O 1
ATOM 3369 N N . ALA A 1 433 ? -24.831 12.309 4.188 1.00 61.47 433 ALA A N 1
ATOM 3370 C CA . ALA A 1 433 ? -24.885 11.818 2.808 1.00 61.47 433 ALA A CA 1
ATOM 3371 C C . ALA A 1 433 ? -26.330 11.569 2.342 1.00 61.47 433 ALA A C 1
ATOM 3373 O O . ALA A 1 433 ? -26.670 11.847 1.195 1.00 61.47 433 ALA A O 1
ATOM 3374 N N . LEU A 1 434 ? -27.185 11.104 3.256 1.00 67.81 434 LEU A N 1
ATOM 3375 C CA . LEU A 1 434 ? -28.618 10.950 3.040 1.00 67.81 434 LEU A CA 1
ATOM 3376 C C . LEU A 1 434 ? -29.349 12.185 3.586 1.00 67.81 434 LEU A C 1
ATOM 3378 O O . LEU A 1 434 ? -29.302 12.464 4.788 1.00 67.81 434 LEU A O 1
ATOM 3382 N N . ARG A 1 435 ? -30.012 12.946 2.707 1.00 70.19 435 ARG A N 1
ATOM 3383 C CA . ARG A 1 435 ? -30.751 14.155 3.105 1.00 70.19 435 ARG A CA 1
ATOM 3384 C C . ARG A 1 435 ? -31.982 13.802 3.951 1.00 70.19 435 ARG A C 1
ATOM 3386 O O . ARG A 1 435 ? -32.547 12.715 3.843 1.00 70.19 435 ARG A O 1
ATOM 3393 N N . SER A 1 436 ? -32.410 14.721 4.815 1.00 67.38 436 SER A N 1
ATOM 3394 C CA . SER A 1 436 ? -33.523 14.498 5.754 1.00 67.38 436 SER A CA 1
ATOM 3395 C C . SER A 1 436 ? -34.908 14.434 5.099 1.00 67.38 436 SER A C 1
ATOM 3397 O O . SER A 1 436 ? -35.846 13.941 5.716 1.00 67.38 436 SER A O 1
ATOM 3399 N N . ASP A 1 437 ? -35.052 14.957 3.884 1.00 71.69 437 ASP A N 1
ATOM 3400 C CA . ASP A 1 437 ? -36.290 15.007 3.100 1.00 71.69 437 ASP A CA 1
ATOM 3401 C C . ASP A 1 437 ? -36.529 13.750 2.245 1.00 71.69 437 ASP A C 1
ATOM 3403 O O . ASP A 1 437 ? -37.661 13.494 1.829 1.00 71.69 437 ASP A O 1
ATOM 3407 N N . VAL A 1 438 ? -35.486 12.950 2.019 1.00 75.00 438 VAL A N 1
ATOM 3408 C CA . VAL A 1 438 ? -35.527 11.743 1.187 1.00 75.00 438 VAL A CA 1
ATOM 3409 C C . VAL A 1 438 ? -36.203 10.584 1.920 1.00 75.00 438 VAL A C 1
ATOM 3411 O O . VAL A 1 438 ? -35.907 10.293 3.083 1.00 75.00 438 VAL A O 1
ATOM 3414 N N . VAL A 1 439 ? -37.096 9.887 1.213 1.00 79.44 439 VAL A N 1
ATOM 3415 C CA . VAL A 1 439 ? -37.698 8.632 1.678 1.00 79.44 439 VAL A CA 1
ATOM 3416 C C . VAL A 1 439 ? -36.716 7.498 1.395 1.00 79.44 439 VAL A C 1
ATOM 3418 O O . VAL A 1 439 ? -36.514 7.118 0.241 1.00 79.44 439 VAL A O 1
ATOM 3421 N N . ALA A 1 440 ? -36.098 6.980 2.453 1.00 81.81 440 ALA A N 1
ATOM 3422 C CA . ALA A 1 440 ? -35.174 5.858 2.382 1.00 81.81 440 ALA A CA 1
ATOM 3423 C C . ALA A 1 440 ? -35.800 4.585 2.962 1.00 81.81 440 ALA A C 1
ATOM 3425 O O . ALA A 1 440 ? -36.500 4.628 3.978 1.00 81.81 440 ALA A O 1
ATOM 3426 N N . GLU A 1 441 ? -35.514 3.460 2.316 1.00 86.38 441 GLU A N 1
ATOM 3427 C CA . GLU A 1 441 ? -35.764 2.118 2.831 1.00 86.38 441 GLU A CA 1
ATOM 3428 C C . GLU A 1 441 ? -34.521 1.646 3.595 1.00 86.38 441 GLU A C 1
ATOM 3430 O O . GLU A 1 441 ? -33.401 1.825 3.117 1.00 86.38 441 GLU A O 1
ATOM 3435 N N . PHE A 1 442 ? -34.693 1.061 4.784 1.00 88.94 442 PHE A N 1
ATOM 3436 C CA . PHE A 1 442 ? -33.570 0.561 5.580 1.00 88.94 442 PHE A CA 1
ATOM 3437 C C . PHE A 1 442 ? -33.574 -0.962 5.640 1.00 88.94 442 PHE A C 1
ATOM 3439 O O . PHE A 1 442 ? -34.607 -1.581 5.879 1.00 88.94 442 PHE A O 1
ATOM 3446 N N . GLN A 1 443 ? -32.394 -1.551 5.504 1.00 88.69 443 GLN A N 1
ATOM 3447 C CA . GLN A 1 443 ? -32.136 -2.970 5.718 1.00 88.69 443 GLN A CA 1
ATOM 3448 C C . GLN A 1 443 ? -31.062 -3.109 6.794 1.00 88.69 443 GLN A C 1
ATOM 3450 O O . GLN A 1 443 ? -30.070 -2.386 6.765 1.00 88.69 443 GLN A O 1
ATOM 3455 N N . ALA A 1 444 ? -31.255 -4.012 7.751 1.00 89.69 444 ALA A N 1
ATOM 3456 C CA . ALA A 1 444 ? -30.323 -4.229 8.852 1.00 89.69 444 ALA A CA 1
ATOM 3457 C C . ALA A 1 444 ? -29.934 -5.708 8.931 1.00 89.69 444 ALA A C 1
ATOM 3459 O O . ALA A 1 444 ? -30.787 -6.579 8.790 1.00 89.69 444 ALA A O 1
ATOM 3460 N N . SER A 1 445 ? -28.651 -5.980 9.158 1.00 90.44 445 SER A N 1
ATOM 3461 C CA . SER A 1 445 ? -28.098 -7.337 9.241 1.00 90.44 445 SER A CA 1
ATOM 3462 C C . SER A 1 445 ? -26.852 -7.362 10.125 1.00 90.44 445 SER A C 1
ATOM 3464 O O . SER A 1 445 ? -26.217 -6.326 10.327 1.00 90.44 445 SER A O 1
ATOM 3466 N N . ILE A 1 446 ? -26.486 -8.519 10.680 1.00 87.00 446 ILE A N 1
ATOM 3467 C CA . ILE A 1 446 ? -25.193 -8.652 11.371 1.00 87.00 446 ILE A CA 1
ATOM 3468 C C . ILE A 1 446 ? -24.067 -8.458 10.345 1.00 87.00 446 ILE A C 1
ATOM 3470 O O . ILE A 1 446 ? -24.147 -8.968 9.232 1.00 87.00 446 ILE A O 1
ATOM 3474 N N . GLU A 1 447 ? -22.998 -7.748 10.710 1.00 78.25 447 GLU A N 1
ATOM 3475 C CA . GLU A 1 447 ? -21.878 -7.477 9.803 1.00 78.25 447 GLU A CA 1
ATOM 3476 C C . GLU A 1 447 ? -21.300 -8.785 9.219 1.00 78.25 447 GLU A C 1
ATOM 3478 O O . GLU A 1 447 ? -20.731 -9.617 9.928 1.00 78.25 447 GLU A O 1
ATOM 3483 N N . GLY A 1 448 ? -21.458 -8.970 7.903 1.00 73.19 448 GLY A N 1
ATOM 3484 C CA . GLY A 1 448 ? -21.002 -10.161 7.178 1.00 73.19 448 GLY A CA 1
ATOM 3485 C C . GLY A 1 448 ? -21.976 -11.348 7.148 1.00 73.19 448 GLY A C 1
ATOM 3486 O O . GLY A 1 448 ? -21.618 -12.389 6.593 1.00 73.19 448 GLY A O 1
ATOM 3487 N N . LEU A 1 449 ? -23.187 -11.212 7.694 1.00 78.81 449 LEU A N 1
ATOM 3488 C CA . LEU A 1 449 ? -24.256 -12.217 7.657 1.00 78.81 449 LEU A CA 1
ATOM 3489 C C . LEU A 1 449 ? -25.543 -11.625 7.052 1.00 78.81 449 LEU A C 1
ATOM 3491 O O . LEU A 1 449 ? -25.717 -10.413 7.069 1.00 78.81 449 LEU A O 1
ATOM 3495 N N . PRO A 1 450 ? -26.450 -12.454 6.501 1.00 80.75 450 PRO A N 1
ATOM 3496 C CA . PRO A 1 450 ? -27.652 -11.956 5.826 1.00 80.75 450 PRO A CA 1
ATOM 3497 C C . PRO A 1 450 ? -28.783 -11.529 6.774 1.00 80.75 450 PRO A C 1
ATOM 3499 O O . PRO A 1 450 ? -29.630 -10.744 6.367 1.00 80.75 450 PRO A O 1
ATOM 3502 N N . ASP A 1 451 ? -28.796 -12.024 8.015 1.00 83.12 451 ASP A N 1
ATOM 3503 C CA . ASP A 1 451 ? -29.924 -11.873 8.941 1.00 83.12 451 ASP A CA 1
ATOM 3504 C C . ASP A 1 451 ? -29.538 -11.129 10.231 1.00 83.12 451 ASP A C 1
ATOM 3506 O O . ASP A 1 451 ? -28.362 -11.023 10.600 1.00 83.12 451 ASP A O 1
ATOM 3510 N N . LEU A 1 452 ? -30.557 -10.624 10.933 1.00 88.31 452 LEU A N 1
ATOM 3511 C CA . LEU A 1 452 ? -30.459 -10.129 12.309 1.00 88.31 452 LEU A CA 1
ATOM 3512 C C . LEU A 1 452 ? -30.382 -11.294 13.317 1.00 88.31 452 LEU A C 1
ATOM 3514 O O . LEU A 1 452 ? -30.784 -12.420 13.004 1.00 88.31 452 LEU A O 1
ATOM 3518 N N . PRO A 1 453 ? -29.904 -11.053 14.555 1.00 86.38 453 PRO A N 1
ATOM 3519 C CA . PRO A 1 453 ? -30.044 -12.028 15.632 1.00 86.38 453 PRO A CA 1
ATOM 3520 C C . PRO A 1 453 ? -31.515 -12.419 15.827 1.00 86.38 453 PRO A C 1
ATOM 3522 O O . PRO A 1 453 ? -32.391 -11.567 15.755 1.00 86.38 453 PRO A O 1
ATOM 3525 N N . LYS A 1 454 ? -31.803 -13.688 16.144 1.00 83.06 454 LYS A N 1
ATOM 3526 C CA . LYS A 1 454 ? -33.189 -14.199 16.267 1.00 83.06 454 LYS A CA 1
ATOM 3527 C C . LYS A 1 454 ? -34.057 -13.472 17.302 1.00 83.06 454 LYS A C 1
ATOM 3529 O O . LYS A 1 454 ? -35.276 -13.559 17.238 1.00 83.06 454 LYS A O 1
ATOM 3534 N N . TRP A 1 455 ? -33.428 -12.828 18.277 1.00 84.88 455 TRP A N 1
ATOM 3535 C CA . TRP A 1 455 ? -34.084 -12.067 19.339 1.00 84.88 455 TRP A CA 1
ATOM 3536 C C . TRP A 1 455 ? -34.255 -10.577 18.996 1.00 84.88 455 TRP A C 1
ATOM 3538 O O . TRP A 1 455 ? -34.837 -9.840 19.791 1.00 84.88 455 TRP A O 1
ATOM 3548 N N . MET A 1 456 ? -33.737 -10.131 17.846 1.00 88.38 456 MET A N 1
ATOM 3549 C CA . MET A 1 456 ? -33.780 -8.749 17.383 1.00 88.38 456 MET A CA 1
ATOM 3550 C C . MET A 1 456 ? -34.627 -8.624 16.116 1.00 88.38 456 MET A C 1
ATOM 3552 O O . MET A 1 456 ? -34.443 -9.353 15.143 1.00 88.38 456 MET A O 1
ATOM 3556 N N . PHE A 1 457 ? -35.517 -7.641 16.111 1.00 89.19 457 PHE A N 1
ATOM 3557 C CA . PHE A 1 457 ? -36.478 -7.393 15.048 1.00 89.19 457 PHE A CA 1
ATOM 3558 C C . PHE A 1 457 ? -36.329 -5.974 14.503 1.00 89.19 457 PHE A C 1
ATOM 3560 O O . PHE A 1 457 ? -35.861 -5.062 15.190 1.00 89.19 457 PHE A O 1
ATOM 3567 N N . TYR A 1 458 ? -36.739 -5.798 13.250 1.00 89.81 458 TYR A N 1
ATOM 3568 C CA . TYR A 1 458 ? -36.753 -4.517 12.555 1.00 89.81 458 TYR A CA 1
ATOM 3569 C C . TYR A 1 458 ? -38.182 -4.161 12.144 1.00 89.81 458 TYR A C 1
ATOM 3571 O O . TYR A 1 458 ? -38.888 -4.984 11.558 1.00 89.81 458 TYR A O 1
ATOM 3579 N N . ARG A 1 459 ? -38.595 -2.917 12.406 1.00 87.00 459 ARG A N 1
ATOM 3580 C CA . ARG A 1 459 ? -39.865 -2.351 11.927 1.00 87.00 459 ARG A CA 1
ATOM 3581 C C . ARG A 1 459 ? -39.661 -0.948 11.380 1.00 87.00 459 ARG A C 1
ATOM 3583 O O . ARG A 1 459 ? -38.822 -0.193 11.866 1.00 87.00 459 ARG A O 1
ATOM 3590 N N . TYR A 1 460 ? -40.456 -0.589 10.377 1.00 85.06 460 TYR A N 1
ATOM 3591 C CA . TYR A 1 460 ? -40.466 0.754 9.812 1.00 85.06 460 TYR A CA 1
ATOM 3592 C C . TYR A 1 460 ? -41.721 1.505 10.257 1.00 85.06 460 TYR A C 1
ATOM 3594 O O . TYR A 1 460 ? -42.845 1.138 9.909 1.00 85.06 460 TYR A O 1
ATOM 3602 N N . ALA A 1 461 ? -41.531 2.580 11.017 1.00 81.00 461 ALA A N 1
ATOM 3603 C CA . ALA A 1 461 ? -42.620 3.405 11.512 1.00 81.00 461 ALA A CA 1
ATOM 3604 C C . ALA A 1 461 ? -43.041 4.432 10.447 1.00 81.00 461 ALA A C 1
ATOM 3606 O O . ALA A 1 461 ? -42.432 5.496 10.317 1.00 81.00 461 ALA A O 1
ATOM 3607 N N . ASN A 1 462 ? -44.123 4.149 9.713 1.00 74.06 462 ASN A N 1
ATOM 3608 C CA . ASN A 1 462 ? -44.645 5.038 8.661 1.00 74.06 462 ASN A CA 1
ATOM 3609 C C . ASN A 1 462 ? -45.005 6.448 9.167 1.00 74.06 462 ASN A C 1
ATOM 3611 O O . ASN A 1 462 ? -44.850 7.425 8.436 1.00 74.06 462 ASN A O 1
ATOM 3615 N N . SER A 1 463 ? -45.476 6.565 10.412 1.00 70.75 463 SER A N 1
ATOM 3616 C CA . SER A 1 463 ? -45.882 7.839 11.022 1.00 70.75 463 SER A CA 1
ATOM 3617 C C . SER A 1 463 ? -44.704 8.777 11.296 1.00 70.75 463 SER A C 1
ATOM 3619 O O . SER A 1 463 ? -44.844 9.990 11.155 1.00 70.75 463 SER A O 1
ATOM 3621 N N . SER A 1 464 ? -43.543 8.231 11.668 1.00 70.12 464 SER A N 1
ATOM 3622 C CA . SER A 1 464 ? -42.347 8.999 12.033 1.00 70.12 464 SER A CA 1
ATOM 3623 C C . SER A 1 464 ? -41.230 8.943 10.984 1.00 70.12 464 SER A C 1
ATOM 3625 O O . SER A 1 464 ? -40.266 9.698 11.108 1.00 70.12 464 SER A O 1
ATOM 3627 N N . ARG A 1 465 ? -41.373 8.102 9.944 1.00 76.75 465 ARG A N 1
ATOM 3628 C CA . ARG A 1 465 ? -40.375 7.814 8.894 1.00 76.75 465 ARG A CA 1
ATOM 3629 C C . ARG A 1 465 ? -39.024 7.362 9.458 1.00 76.75 465 ARG A C 1
ATOM 3631 O O . ARG A 1 465 ? -37.971 7.812 9.009 1.00 76.75 465 ARG A O 1
ATOM 3638 N N . LYS A 1 466 ? -39.053 6.495 10.470 1.00 84.12 466 LYS A N 1
ATOM 3639 C CA . LYS A 1 466 ? -37.852 5.958 11.130 1.00 84.12 466 LYS A CA 1
ATOM 3640 C C . LYS A 1 466 ? -37.872 4.438 11.108 1.00 84.12 466 LYS A C 1
ATOM 3642 O O . LYS A 1 466 ? -38.926 3.831 11.296 1.00 84.12 466 LYS A O 1
ATOM 3647 N N . GLY A 1 467 ? -36.704 3.835 10.910 1.00 87.06 467 GLY A N 1
ATOM 3648 C CA . GLY A 1 467 ? -36.508 2.418 11.206 1.00 87.06 467 GLY A CA 1
ATOM 3649 C C . GLY A 1 467 ? -36.328 2.230 12.709 1.00 87.06 467 GLY A C 1
ATOM 3650 O O . GLY A 1 467 ? -35.736 3.083 13.362 1.00 87.06 467 GLY A O 1
ATOM 3651 N N . ILE A 1 468 ? -36.832 1.143 13.276 1.00 89.31 468 ILE A N 1
ATOM 3652 C CA . ILE A 1 468 ? -36.663 0.812 14.691 1.00 89.31 468 ILE A CA 1
ATOM 3653 C C . ILE A 1 468 ? -36.129 -0.612 14.768 1.00 89.31 468 ILE A C 1
ATOM 3655 O O . ILE A 1 468 ? -36.769 -1.544 14.281 1.00 89.31 468 ILE A O 1
ATOM 3659 N N . LEU A 1 469 ? -34.955 -0.763 15.376 1.00 91.00 469 LEU A N 1
ATOM 3660 C CA . LEU A 1 469 ? -34.444 -2.052 15.830 1.00 91.00 469 LEU A CA 1
ATOM 3661 C C . LEU A 1 469 ? -34.853 -2.244 17.284 1.00 91.00 469 LEU A C 1
ATOM 3663 O O . LEU A 1 469 ? -34.689 -1.324 18.079 1.00 91.00 469 LEU A O 1
ATOM 3667 N N . TYR A 1 470 ? -35.371 -3.410 17.642 1.00 90.88 470 TYR A N 1
ATOM 3668 C CA . TYR A 1 470 ? -35.730 -3.723 19.024 1.00 90.88 470 TYR A CA 1
ATOM 3669 C C . TYR A 1 470 ? -35.588 -5.207 19.313 1.00 90.88 470 TYR A C 1
ATOM 3671 O O . TYR A 1 470 ? -35.539 -6.034 18.405 1.00 90.88 470 TYR A O 1
ATOM 3679 N N . GLY A 1 471 ? -35.523 -5.547 20.592 1.00 89.19 471 GLY A N 1
ATOM 3680 C CA . GLY A 1 471 ? -35.406 -6.926 21.039 1.00 89.19 471 GLY A CA 1
ATOM 3681 C C . GLY A 1 471 ? -34.933 -7.003 22.480 1.00 89.19 471 GLY A C 1
ATOM 3682 O O . GLY A 1 471 ? -34.904 -5.997 23.188 1.00 89.19 471 GLY A O 1
ATOM 3683 N N . SER A 1 472 ? -34.545 -8.200 22.903 1.00 86.00 472 SER A N 1
ATOM 3684 C CA . SER A 1 472 ? -33.937 -8.440 24.213 1.00 86.00 472 SER A CA 1
ATOM 3685 C C . SER A 1 472 ? -32.788 -9.438 24.050 1.00 86.00 472 SER A C 1
ATOM 3687 O O . SER A 1 472 ? -33.039 -10.555 23.585 1.00 86.00 472 SER A O 1
ATOM 3689 N N . PRO A 1 473 ? -31.530 -9.052 24.333 1.00 85.25 473 PRO A N 1
ATOM 3690 C CA . PRO A 1 473 ? -30.396 -9.945 24.156 1.00 85.25 473 PRO A CA 1
ATOM 3691 C C . PRO A 1 473 ? -30.441 -11.095 25.160 1.00 85.25 473 PRO A C 1
ATOM 3693 O O . PRO A 1 473 ? -30.729 -10.901 26.344 1.00 85.25 473 PRO A O 1
ATOM 3696 N N . VAL A 1 474 ? -30.137 -12.293 24.661 1.00 78.75 474 VAL A N 1
ATOM 3697 C CA . VAL A 1 474 ? -30.145 -13.536 25.446 1.00 78.75 474 VAL A CA 1
ATOM 3698 C C . VAL A 1 474 ? -28.742 -13.861 25.967 1.00 78.75 474 VAL A C 1
ATOM 3700 O O . VAL A 1 474 ? -28.600 -14.139 27.153 1.00 78.75 474 VAL A O 1
ATOM 3703 N N . SER A 1 475 ? -27.714 -13.712 25.122 1.00 77.56 475 SER A N 1
ATOM 3704 C CA . SER A 1 475 ? -26.306 -13.944 25.466 1.00 77.56 475 SER A CA 1
ATOM 3705 C C . SER A 1 475 ? -25.510 -12.634 25.600 1.00 77.56 475 SER A C 1
ATOM 3707 O O . SER A 1 475 ? -25.834 -11.648 24.927 1.00 77.56 475 SER A O 1
ATOM 3709 N N . PRO A 1 476 ? -24.441 -12.602 26.421 1.00 78.81 476 PRO A N 1
ATOM 3710 C CA . PRO A 1 476 ? -23.555 -11.443 26.590 1.00 78.81 476 PRO A CA 1
ATOM 3711 C C . PRO A 1 476 ? -22.545 -11.262 25.433 1.00 78.81 476 PRO A C 1
ATOM 3713 O O . PRO A 1 476 ? -21.416 -10.815 25.636 1.00 78.81 476 PRO A O 1
ATOM 3716 N N . ASP A 1 477 ? -22.923 -11.612 24.202 1.00 79.00 477 ASP A N 1
ATOM 3717 C CA . ASP A 1 477 ? -22.027 -11.539 23.047 1.00 79.00 477 ASP A CA 1
ATOM 3718 C C . ASP A 1 477 ? -22.023 -10.149 22.405 1.00 79.00 477 ASP A C 1
ATOM 3720 O O . ASP A 1 477 ? -23.064 -9.591 22.055 1.00 79.00 477 ASP A O 1
ATOM 3724 N N . ASN A 1 478 ? -20.828 -9.615 22.151 1.00 84.44 478 ASN A N 1
ATOM 3725 C CA . ASN A 1 478 ? -20.662 -8.360 21.421 1.00 84.44 478 ASN A CA 1
ATOM 3726 C C . ASN A 1 478 ? -20.794 -8.589 19.911 1.00 84.44 478 ASN A C 1
ATOM 3728 O O . ASN A 1 478 ? -20.136 -9.462 19.341 1.00 84.44 478 ASN A O 1
ATOM 3732 N N . PHE A 1 479 ? -21.580 -7.753 19.231 1.00 86.19 479 PHE A N 1
ATOM 3733 C CA . PHE A 1 479 ? -21.795 -7.854 17.786 1.00 86.19 479 PHE A CA 1
ATOM 3734 C C . PHE A 1 479 ? -21.903 -6.476 17.121 1.00 86.19 479 PHE A C 1
ATOM 3736 O O . PHE A 1 479 ? -22.009 -5.432 17.767 1.00 86.19 479 PHE A O 1
ATOM 3743 N N . SER A 1 480 ? -21.816 -6.457 15.792 1.00 85.12 480 SER A N 1
ATOM 3744 C CA . SER A 1 480 ? -21.961 -5.246 14.976 1.00 85.12 480 SER A CA 1
ATOM 3745 C C . SER A 1 480 ? -23.050 -5.461 13.932 1.00 85.12 480 SER A C 1
ATOM 3747 O O . SER A 1 480 ? -23.110 -6.527 13.322 1.00 85.12 480 SER A O 1
ATOM 3749 N N . ILE A 1 481 ? -23.915 -4.464 13.744 1.00 89.00 481 ILE A N 1
ATOM 3750 C CA . ILE A 1 481 ? -24.997 -4.480 12.753 1.00 89.00 481 ILE A CA 1
ATOM 3751 C C . ILE A 1 481 ? -24.646 -3.514 11.626 1.00 89.00 481 ILE A C 1
ATOM 3753 O O . ILE A 1 481 ? -24.375 -2.337 11.874 1.00 89.00 481 ILE A O 1
ATOM 3757 N N . GLU A 1 482 ? -24.670 -4.010 10.391 1.00 89.50 482 GLU A N 1
ATOM 3758 C CA . GLU A 1 482 ? -24.637 -3.204 9.174 1.00 89.50 482 GLU A CA 1
ATOM 3759 C C . GLU A 1 482 ? -26.069 -2.794 8.811 1.00 89.50 482 GLU A C 1
ATOM 3761 O O . GLU A 1 482 ? -26.957 -3.630 8.635 1.00 89.50 482 GLU A O 1
ATOM 3766 N N . ILE A 1 483 ? -26.278 -1.486 8.699 1.00 90.56 483 ILE A N 1
ATOM 3767 C CA . ILE A 1 483 ? -27.518 -0.857 8.263 1.00 90.56 483 ILE A CA 1
ATOM 3768 C C . ILE A 1 483 ? -27.270 -0.254 6.882 1.00 90.56 483 ILE A C 1
ATOM 3770 O O . ILE A 1 483 ? -26.389 0.592 6.702 1.00 90.56 483 ILE A O 1
ATOM 3774 N N . ILE A 1 484 ? -28.063 -0.676 5.907 1.00 88.25 484 ILE A N 1
ATOM 3775 C CA . ILE A 1 484 ? -28.044 -0.187 4.534 1.00 88.25 484 ILE A CA 1
ATOM 3776 C C . ILE A 1 484 ? -29.292 0.666 4.329 1.00 88.25 484 ILE A C 1
ATOM 3778 O O . ILE A 1 484 ? -30.405 0.176 4.489 1.00 88.25 484 ILE A O 1
ATOM 3782 N N . ALA A 1 485 ? -29.113 1.938 3.986 1.00 87.75 485 ALA A N 1
ATOM 3783 C CA . ALA A 1 485 ? -30.196 2.796 3.522 1.00 87.75 485 ALA A CA 1
ATOM 3784 C C . ALA A 1 485 ? -30.194 2.839 1.995 1.00 87.75 485 ALA A C 1
ATOM 3786 O O . ALA A 1 485 ? -29.147 3.072 1.392 1.00 87.75 485 ALA A O 1
ATOM 3787 N N . ILE A 1 486 ? -31.356 2.636 1.388 1.00 86.19 486 ILE A N 1
ATOM 3788 C CA . ILE A 1 486 ? -31.573 2.699 -0.054 1.00 86.19 486 ILE A CA 1
ATOM 3789 C C . ILE A 1 486 ? -32.514 3.870 -0.318 1.00 86.19 486 ILE A C 1
ATOM 3791 O O . ILE A 1 486 ? -33.634 3.901 0.194 1.00 86.19 486 ILE A O 1
ATOM 3795 N N . ASP A 1 487 ? -32.063 4.849 -1.094 1.00 84.62 487 ASP A N 1
ATOM 3796 C CA . ASP A 1 487 ? -32.937 5.926 -1.559 1.00 84.62 487 ASP A CA 1
ATOM 3797 C C . ASP A 1 487 ? -33.943 5.359 -2.573 1.00 84.62 487 ASP A C 1
ATOM 3799 O O . ASP A 1 487 ? -33.573 4.744 -3.574 1.00 84.62 487 ASP A O 1
ATOM 3803 N N . THR A 1 488 ? -35.233 5.557 -2.309 1.00 82.75 488 THR A N 1
ATOM 3804 C CA . THR A 1 488 ? -36.319 5.017 -3.141 1.00 82.75 488 THR A CA 1
ATOM 3805 C C . THR A 1 488 ? -36.434 5.679 -4.517 1.00 82.75 488 THR A C 1
ATOM 3807 O O . THR A 1 488 ? -37.047 5.102 -5.413 1.00 82.75 488 THR A O 1
ATOM 3810 N N . ASN A 1 489 ? -35.849 6.865 -4.716 1.00 83.56 489 ASN A N 1
ATOM 3811 C CA . ASN A 1 489 ? -35.933 7.593 -5.983 1.00 83.56 489 ASN A CA 1
ATOM 3812 C C . ASN A 1 489 ? -34.826 7.206 -6.964 1.00 83.56 489 ASN A C 1
ATOM 3814 O O . ASN A 1 489 ? -35.080 7.084 -8.162 1.00 83.56 489 ASN A O 1
ATOM 3818 N N . ASN A 1 490 ? -33.590 7.071 -6.478 1.00 84.75 490 ASN A N 1
ATOM 3819 C CA . ASN A 1 490 ? -32.415 6.864 -7.327 1.00 84.75 490 ASN A CA 1
ATOM 3820 C C . ASN A 1 490 ? -31.675 5.543 -7.055 1.00 84.75 490 ASN A C 1
ATOM 3822 O O . ASN A 1 490 ? -30.735 5.231 -7.782 1.00 84.75 490 ASN A O 1
ATOM 3826 N N . TYR A 1 491 ? -32.124 4.759 -6.068 1.00 82.31 491 TYR A N 1
ATOM 3827 C CA . TYR A 1 491 ? -31.527 3.490 -5.649 1.00 82.31 491 TYR A CA 1
ATOM 3828 C C . TYR A 1 491 ? -30.077 3.599 -5.149 1.00 82.31 491 TYR A C 1
ATOM 3830 O O . TYR A 1 491 ? -29.364 2.593 -5.100 1.00 82.31 491 TYR A O 1
ATOM 3838 N N . ASP A 1 492 ? -29.631 4.791 -4.739 1.00 81.06 492 ASP A N 1
ATOM 3839 C CA . ASP A 1 492 ? -28.330 4.959 -4.097 1.00 81.06 492 ASP A CA 1
ATOM 3840 C C . ASP A 1 492 ? -28.314 4.263 -2.734 1.00 81.06 492 ASP A C 1
ATOM 3842 O O . ASP A 1 492 ? -29.243 4.380 -1.931 1.00 81.06 492 ASP A O 1
ATOM 3846 N N . THR A 1 493 ? -27.222 3.546 -2.464 1.00 83.81 493 THR A N 1
ATOM 3847 C CA . THR A 1 493 ? -27.051 2.779 -1.228 1.00 83.81 493 THR A CA 1
ATOM 3848 C C . THR A 1 493 ? -26.048 3.447 -0.296 1.00 83.81 493 THR A C 1
ATOM 3850 O O . THR A 1 493 ? -24.889 3.658 -0.666 1.00 83.81 493 THR A O 1
ATOM 3853 N N . PHE A 1 494 ? -26.449 3.678 0.948 1.00 81.81 494 PHE A N 1
ATOM 3854 C CA . PHE A 1 494 ? -25.610 4.215 2.014 1.00 81.81 494 PHE A CA 1
ATOM 3855 C C . PHE A 1 494 ? -25.444 3.169 3.108 1.00 81.81 494 PHE A C 1
ATOM 3857 O O . PHE A 1 494 ? -26.381 2.445 3.426 1.00 81.81 494 PHE A O 1
ATOM 3864 N N . ARG A 1 495 ? -24.251 3.077 3.697 1.00 83.44 495 ARG A N 1
ATOM 3865 C CA . ARG A 1 495 ? -23.932 2.055 4.702 1.00 83.44 495 ARG A CA 1
ATOM 3866 C C . ARG A 1 495 ? -23.550 2.696 6.020 1.00 83.44 495 ARG A C 1
ATOM 3868 O O . ARG A 1 495 ? -22.742 3.626 6.050 1.00 83.44 495 ARG A O 1
ATOM 3875 N N . HIS A 1 496 ? -24.082 2.154 7.104 1.00 83.69 496 HIS A N 1
ATOM 3876 C CA . HIS A 1 496 ? -23.759 2.559 8.456 1.00 83.69 496 HIS A CA 1
ATOM 3877 C C . HIS A 1 496 ? -23.605 1.331 9.357 1.00 83.69 496 HIS A C 1
ATOM 3879 O O . HIS A 1 496 ? -24.505 0.508 9.426 1.00 83.69 496 HIS A O 1
ATOM 3885 N N . ALA A 1 497 ? -22.472 1.203 10.050 1.00 84.19 497 ALA A N 1
ATOM 3886 C CA . ALA A 1 497 ? -22.246 0.118 11.002 1.00 84.19 497 ALA A CA 1
ATOM 3887 C C . ALA A 1 497 ? -22.390 0.628 12.442 1.00 84.19 497 ALA A C 1
ATOM 3889 O O . ALA A 1 497 ? -21.756 1.623 12.814 1.00 84.19 497 ALA A O 1
ATOM 3890 N N . VAL A 1 498 ? -23.190 -0.075 13.245 1.00 85.69 498 VAL A N 1
ATOM 3891 C CA . VAL A 1 498 ? -23.408 0.196 14.673 1.00 85.69 498 VAL A CA 1
ATOM 3892 C C . VAL A 1 498 ? -22.837 -0.958 15.489 1.00 85.69 498 VAL A C 1
ATOM 3894 O O . VAL A 1 498 ? -23.107 -2.122 15.197 1.00 85.69 498 VAL A O 1
ATOM 3897 N N . LYS A 1 499 ? -22.038 -0.637 16.509 1.00 86.50 499 LYS A N 1
ATOM 3898 C CA . LYS A 1 499 ? -21.482 -1.623 17.443 1.00 86.50 499 LYS A CA 1
ATOM 3899 C C . LYS A 1 499 ? -22.346 -1.695 18.693 1.00 86.50 499 LYS A C 1
ATOM 3901 O O . LYS A 1 499 ? -22.660 -0.647 19.254 1.00 86.50 499 LYS A O 1
ATOM 3906 N N . PHE A 1 500 ? -22.667 -2.907 19.129 1.00 86.88 500 PHE A N 1
ATOM 3907 C CA . PHE A 1 500 ? -23.401 -3.174 20.361 1.00 86.88 500 PHE A CA 1
ATOM 3908 C C . PHE A 1 500 ? -22.509 -3.947 21.336 1.00 86.88 500 PHE A C 1
ATOM 3910 O O . PHE A 1 500 ? -21.816 -4.887 20.938 1.00 86.88 500 PHE A O 1
ATOM 3917 N N . GLU A 1 501 ? -22.517 -3.527 22.598 1.00 87.50 501 GLU A N 1
ATOM 3918 C CA . GLU A 1 501 ? -21.828 -4.203 23.701 1.00 87.50 501 GLU A CA 1
ATOM 3919 C C . GLU A 1 501 ? -22.875 -4.698 24.693 1.00 87.50 501 GLU A C 1
ATOM 3921 O O . GLU A 1 501 ? -23.687 -3.902 25.160 1.00 87.50 501 GLU A O 1
ATOM 3926 N N . VAL A 1 502 ? -22.899 -6.002 24.973 1.00 85.38 502 VAL A N 1
ATOM 3927 C CA . VAL A 1 502 ? -23.944 -6.620 25.799 1.00 85.38 502 VAL A CA 1
ATOM 3928 C C . VAL A 1 502 ? -23.388 -6.951 27.183 1.00 85.38 502 VAL A C 1
ATOM 3930 O O . VAL A 1 502 ? -22.441 -7.719 27.316 1.00 85.38 502 VAL A O 1
ATOM 3933 N N . VAL A 1 503 ? -23.997 -6.381 28.221 1.00 86.75 503 VAL A N 1
ATOM 3934 C CA . VAL A 1 503 ? -23.644 -6.593 29.630 1.00 86.75 503 VAL A CA 1
ATOM 3935 C C . VAL A 1 503 ? -24.666 -7.512 30.285 1.00 86.75 503 VAL A C 1
ATOM 3937 O O . VAL A 1 503 ? -25.871 -7.338 30.116 1.00 86.75 503 VAL A O 1
ATOM 3940 N N . GLU A 1 504 ? -24.201 -8.471 31.072 1.00 83.75 504 GLU A N 1
ATOM 3941 C CA . GLU A 1 504 ? -25.076 -9.418 31.756 1.00 83.75 504 GLU A CA 1
ATOM 3942 C C . GLU A 1 504 ? -25.933 -8.744 32.845 1.00 83.75 504 GLU A C 1
ATOM 3944 O O . GLU A 1 504 ? -25.433 -8.002 33.695 1.00 83.75 504 GLU A O 1
ATOM 3949 N N . LYS A 1 505 ? -27.245 -8.992 32.809 1.00 81.94 505 LYS A N 1
ATOM 3950 C CA . LYS A 1 505 ? -28.237 -8.555 33.790 1.00 81.94 505 LYS A CA 1
ATOM 3951 C C . LYS A 1 505 ? -29.312 -9.638 33.911 1.00 81.94 505 LYS A C 1
ATOM 3953 O O . LYS A 1 505 ? -30.007 -9.945 32.949 1.00 81.94 505 LYS A O 1
ATOM 3958 N N . GLU A 1 506 ? -29.446 -10.232 35.092 1.00 77.25 506 GLU A N 1
ATOM 3959 C CA . GLU A 1 506 ? -30.371 -11.350 35.313 1.00 77.25 506 GLU A CA 1
ATOM 3960 C C . GLU A 1 506 ? -31.747 -10.897 35.842 1.00 77.25 506 GLU A C 1
ATOM 3962 O O . GLU A 1 506 ? -31.869 -9.918 36.589 1.00 77.25 506 GLU A O 1
ATOM 3967 N N . THR A 1 507 ? -32.789 -11.668 35.510 1.00 79.75 507 THR A N 1
ATOM 3968 C CA . THR A 1 507 ? -34.119 -11.632 36.148 1.00 79.75 507 THR A CA 1
ATOM 3969 C C . THR A 1 507 ? -34.553 -13.033 36.566 1.00 79.75 507 THR A C 1
ATOM 3971 O O . THR A 1 507 ? -34.144 -14.021 35.961 1.00 79.75 507 THR A O 1
ATOM 3974 N N . LYS A 1 508 ? -35.377 -13.133 37.621 1.00 80.56 508 LYS A N 1
ATOM 3975 C CA . LYS A 1 508 ? -35.878 -14.425 38.135 1.00 80.56 508 LYS A CA 1
ATOM 3976 C C . LYS A 1 508 ? -37.383 -14.592 37.971 1.00 80.56 508 LYS A C 1
ATOM 3978 O O . LYS A 1 508 ? -37.843 -15.695 37.700 1.00 80.56 508 LYS A O 1
ATOM 3983 N N . TYR A 1 509 ? -38.135 -13.513 38.154 1.00 85.00 509 TYR A N 1
ATOM 3984 C CA . TYR A 1 509 ? -39.589 -13.502 38.077 1.00 85.00 50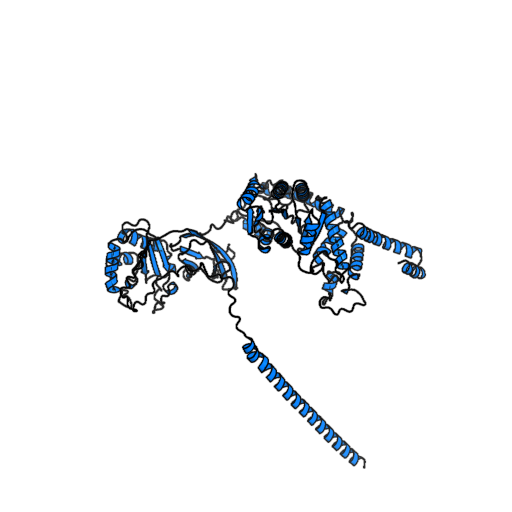9 TYR A CA 1
ATOM 3985 C C . TYR A 1 509 ? -40.014 -12.526 36.988 1.00 85.00 509 TYR A C 1
ATOM 3987 O O . TYR A 1 509 ? -39.534 -11.392 36.974 1.00 85.00 509 TYR A O 1
ATOM 3995 N N . GLU A 1 510 ? -40.920 -12.941 36.104 1.00 88.12 510 GLU A N 1
ATOM 3996 C CA . GLU A 1 510 ? -41.464 -12.066 35.062 1.00 88.12 510 GLU A CA 1
ATOM 3997 C C . GLU A 1 510 ? -42.994 -12.079 35.063 1.00 88.12 510 GLU A C 1
ATOM 3999 O O . GLU A 1 510 ? -43.629 -13.099 35.329 1.00 88.12 510 GLU A O 1
ATOM 4004 N N . VAL A 1 511 ? -43.597 -10.948 34.718 1.00 89.62 511 VAL A N 1
ATOM 4005 C CA . VAL A 1 511 ? -45.030 -10.817 34.446 1.00 89.62 511 VAL A CA 1
ATOM 4006 C C . VAL A 1 511 ? -45.210 -10.558 32.959 1.00 89.62 511 VAL A C 1
ATOM 4008 O O . VAL A 1 511 ? -44.657 -9.590 32.447 1.00 89.62 511 VAL A O 1
ATOM 4011 N N . GLU A 1 512 ? -45.981 -11.397 32.269 1.00 89.12 512 GLU A N 1
ATOM 4012 C CA . GLU A 1 512 ? -46.306 -11.242 30.848 1.00 89.12 512 GLU A CA 1
ATOM 4013 C C . GLU A 1 512 ? -47.735 -10.720 30.683 1.00 89.12 512 GLU A C 1
ATOM 4015 O O . GLU A 1 512 ? -48.674 -11.244 31.286 1.00 89.12 512 GLU A O 1
ATOM 4020 N N . MET A 1 513 ? -47.910 -9.702 29.837 1.00 88.06 513 MET A N 1
ATOM 4021 C CA . MET A 1 513 ? -49.224 -9.189 29.458 1.00 88.06 513 MET A CA 1
ATOM 4022 C C . MET A 1 513 ? -49.234 -8.615 28.040 1.00 88.06 513 MET A C 1
ATOM 4024 O O . MET A 1 513 ? -48.235 -8.074 27.568 1.00 88.06 513 MET A O 1
ATOM 4028 N N . LYS A 1 514 ? -50.381 -8.688 27.362 1.00 87.62 514 LYS A N 1
ATOM 4029 C CA . LYS A 1 514 ? -50.602 -8.051 26.059 1.00 87.62 514 LYS A CA 1
ATOM 4030 C C . LYS A 1 514 ? -51.487 -6.816 26.193 1.00 87.62 514 LYS A C 1
ATOM 4032 O O . LYS A 1 514 ? -52.528 -6.868 26.841 1.00 87.62 514 LYS A O 1
ATOM 4037 N N . PHE A 1 515 ? -51.135 -5.740 25.502 1.00 88.50 515 PHE A N 1
ATOM 4038 C CA . PHE A 1 515 ? -51.985 -4.565 25.308 1.00 88.50 515 PHE A CA 1
ATOM 4039 C C . PHE A 1 515 ? -52.550 -4.548 23.891 1.00 88.50 515 PHE A C 1
ATOM 4041 O O . PHE A 1 515 ? -51.810 -4.736 22.933 1.00 88.50 515 PHE A O 1
ATOM 4048 N N . ILE A 1 516 ? -53.858 -4.334 23.740 1.00 85.12 516 ILE A N 1
ATOM 4049 C CA . ILE A 1 516 ? -54.545 -4.392 22.433 1.00 85.12 516 ILE A CA 1
ATOM 4050 C C . ILE A 1 516 ? -54.544 -3.022 21.732 1.00 85.12 516 ILE A C 1
ATOM 4052 O O . ILE A 1 516 ? -54.594 -2.943 20.509 1.00 85.12 516 ILE A O 1
ATOM 4056 N N . SER A 1 517 ? -54.487 -1.926 22.492 1.00 83.19 517 SER A N 1
ATOM 4057 C CA . SER A 1 517 ? -54.656 -0.551 21.994 1.00 83.19 517 SER A CA 1
ATOM 4058 C C . SER A 1 517 ? -53.407 0.080 21.368 1.00 83.19 517 SER A C 1
ATOM 4060 O O . SER A 1 517 ? -53.454 1.244 20.959 1.00 83.19 517 SER A O 1
ATOM 4062 N N . LEU A 1 518 ? -52.296 -0.655 21.297 1.00 85.56 518 LEU A N 1
ATOM 4063 C CA . LEU A 1 518 ? -50.979 -0.134 20.936 1.00 85.56 518 LEU A CA 1
ATOM 4064 C C . LEU A 1 518 ? -50.313 -1.012 19.876 1.00 85.56 518 LEU A C 1
ATOM 4066 O O . LEU A 1 518 ? -50.518 -2.223 19.858 1.00 85.56 518 LEU A O 1
ATOM 4070 N N . ASN A 1 519 ? -49.497 -0.393 19.025 1.00 87.38 519 ASN A N 1
ATOM 4071 C CA . ASN A 1 519 ? -48.485 -1.094 18.233 1.00 87.38 519 ASN A CA 1
ATOM 4072 C C . ASN A 1 519 ? -47.115 -0.944 18.905 1.00 87.38 519 ASN A C 1
ATOM 4074 O O . ASN A 1 519 ? -46.934 -0.086 19.773 1.00 87.38 519 ASN A O 1
ATOM 4078 N N . VAL A 1 520 ? -46.146 -1.764 18.503 1.00 86.44 520 VAL A N 1
ATOM 4079 C CA . VAL A 1 520 ? -44.814 -1.793 19.125 1.00 86.44 520 VAL A CA 1
ATOM 4080 C C . VAL A 1 520 ? -44.121 -0.433 19.032 1.00 86.44 520 VAL A C 1
ATOM 4082 O O . VAL A 1 520 ? -43.564 0.044 20.019 1.00 86.44 520 VAL A O 1
ATOM 4085 N N . GLU A 1 521 ? -44.249 0.254 17.897 1.00 84.50 521 GLU A N 1
ATOM 4086 C CA . GLU A 1 521 ? -43.656 1.575 17.670 1.00 84.50 521 GLU A CA 1
ATOM 4087 C C . GLU A 1 521 ? -44.214 2.642 18.622 1.00 84.50 521 GLU A C 1
ATOM 4089 O O . GLU A 1 521 ? -43.523 3.602 18.951 1.00 84.50 521 GLU A O 1
ATOM 4094 N N . GLU A 1 522 ? -45.458 2.477 19.079 1.00 84.38 522 GLU A N 1
ATOM 4095 C CA . GLU A 1 522 ? -46.115 3.396 20.010 1.00 84.38 522 GLU A CA 1
ATOM 4096 C C . GLU A 1 522 ? -45.804 3.093 21.478 1.00 84.38 522 GLU A C 1
ATOM 4098 O O . GLU A 1 522 ? -46.130 3.921 22.331 1.00 84.38 522 GLU A O 1
ATOM 4103 N N . MET A 1 523 ? -45.255 1.911 21.781 1.00 86.88 523 MET A N 1
ATOM 4104 C CA . MET A 1 523 ? -44.867 1.504 23.134 1.00 86.88 523 MET A CA 1
ATOM 4105 C C . MET A 1 523 ? -43.471 2.009 23.510 1.00 86.88 523 MET A C 1
ATOM 4107 O O . MET A 1 523 ? -43.203 2.210 24.688 1.00 86.88 523 MET A O 1
ATOM 4111 N N . PHE A 1 524 ? -42.599 2.274 22.532 1.00 84.12 524 PHE A N 1
ATOM 4112 C CA . PHE A 1 524 ? -41.249 2.807 22.767 1.00 84.12 524 PHE A CA 1
ATOM 4113 C C . PHE A 1 524 ? -41.207 4.281 23.212 1.00 84.12 524 PHE A C 1
ATOM 4115 O O . PHE A 1 524 ? -40.132 4.869 23.290 1.00 84.12 524 PHE A O 1
ATOM 4122 N N . ASP A 1 525 ? -42.356 4.882 23.523 1.00 83.56 525 ASP A N 1
ATOM 4123 C CA . ASP A 1 525 ? -42.426 6.179 24.191 1.00 83.56 525 ASP A CA 1
ATOM 4124 C C . ASP A 1 525 ? -42.028 6.028 25.669 1.00 83.56 525 ASP A C 1
ATOM 4126 O O . ASP A 1 525 ? -42.643 5.260 26.419 1.00 83.56 525 ASP A O 1
ATOM 4130 N N . GLU A 1 526 ? -41.007 6.773 26.100 1.00 82.00 526 GLU A N 1
ATOM 4131 C CA . GLU A 1 526 ? -40.498 6.742 27.475 1.00 82.00 526 GLU A CA 1
ATOM 4132 C C . GLU A 1 526 ? -41.597 7.027 28.505 1.00 82.00 526 GLU A C 1
ATOM 4134 O O . GLU A 1 526 ? -41.608 6.410 29.572 1.00 82.00 526 GLU A O 1
ATOM 4139 N N . ALA A 1 527 ? -42.560 7.896 28.176 1.00 86.06 527 ALA A N 1
ATOM 4140 C CA . ALA A 1 527 ? -43.681 8.195 29.062 1.00 86.06 527 ALA A CA 1
ATOM 4141 C C . ALA A 1 527 ? -44.558 6.957 29.310 1.00 86.06 527 ALA A C 1
ATOM 4143 O O . ALA A 1 527 ? -44.919 6.673 30.451 1.00 86.06 527 ALA A O 1
ATOM 4144 N N . LYS A 1 528 ? -44.834 6.166 28.265 1.00 87.31 528 LYS A N 1
ATOM 4145 C CA . LYS A 1 528 ? -45.662 4.957 28.370 1.00 87.31 528 LYS A CA 1
ATOM 4146 C C . LYS A 1 528 ? -44.961 3.824 29.099 1.00 87.31 528 LYS A C 1
ATOM 4148 O O . LYS A 1 528 ? -45.591 3.137 29.898 1.00 87.31 528 LYS A O 1
ATOM 4153 N N . ILE A 1 529 ? -43.667 3.625 28.841 1.00 87.69 529 ILE A N 1
ATOM 4154 C CA . ILE A 1 529 ? -42.870 2.635 29.578 1.00 87.69 529 ILE A CA 1
ATOM 4155 C C . ILE A 1 529 ? -42.872 2.989 31.064 1.00 87.69 529 ILE A C 1
ATOM 4157 O O . ILE A 1 529 ? -43.109 2.119 31.902 1.00 87.69 529 ILE A O 1
ATOM 4161 N N . LYS A 1 530 ? -42.673 4.271 31.389 1.00 87.88 530 LYS A N 1
ATOM 4162 C CA . LYS A 1 530 ? -42.709 4.754 32.766 1.00 87.88 530 LYS A CA 1
ATOM 4163 C C . LYS A 1 530 ? -44.078 4.547 33.414 1.00 87.88 530 LYS A C 1
ATOM 4165 O O . LYS A 1 530 ? -44.129 4.022 34.518 1.00 87.88 530 LYS A O 1
ATOM 4170 N N . ASP A 1 531 ? -45.168 4.878 32.723 1.00 89.38 531 ASP A N 1
ATOM 4171 C CA . ASP A 1 531 ? -46.530 4.684 33.234 1.00 89.38 531 ASP A CA 1
ATOM 4172 C C . ASP A 1 531 ? -46.827 3.215 33.565 1.00 89.38 531 ASP A C 1
ATOM 4174 O O . ASP A 1 531 ? -47.420 2.921 34.602 1.00 89.38 531 ASP A O 1
ATOM 4178 N N . VAL A 1 532 ? -46.395 2.280 32.709 1.00 88.12 532 VAL A N 1
ATOM 4179 C CA . VAL A 1 532 ? -46.549 0.844 32.980 1.00 88.12 532 VAL A CA 1
ATOM 4180 C C . VAL A 1 532 ? -45.708 0.435 34.186 1.00 88.12 532 VAL A C 1
ATOM 4182 O O . VAL A 1 532 ? -46.223 -0.236 35.076 1.00 88.12 532 VAL A O 1
ATOM 4185 N N . LEU A 1 533 ? -44.443 0.857 34.258 1.00 88.25 533 LEU A N 1
ATOM 4186 C CA . LEU A 1 533 ? -43.579 0.537 35.396 1.00 88.25 533 LEU A CA 1
ATOM 4187 C C . LEU A 1 533 ? -44.126 1.105 36.716 1.00 88.25 533 LEU A C 1
ATOM 4189 O O . LEU A 1 533 ? -44.124 0.372 37.699 1.00 88.25 533 LEU A O 1
ATOM 4193 N N . GLU A 1 534 ? -44.663 2.332 36.726 1.00 87.88 534 GLU A N 1
ATOM 4194 C CA . GLU A 1 534 ? -45.304 2.965 37.895 1.00 87.88 534 GLU A CA 1
ATOM 4195 C C . GLU A 1 534 ? -46.525 2.161 38.386 1.00 87.88 534 GLU A C 1
ATOM 4197 O O . GLU A 1 534 ? -46.712 1.970 39.587 1.00 87.88 534 GLU A O 1
ATOM 4202 N N . ILE A 1 535 ? -47.348 1.615 37.476 1.00 87.75 535 ILE A N 1
ATOM 4203 C CA . ILE A 1 535 ? -48.484 0.752 37.857 1.00 87.75 535 ILE A CA 1
ATOM 4204 C C . ILE A 1 535 ? -47.993 -0.498 38.602 1.00 87.75 535 ILE A C 1
ATOM 4206 O O . ILE A 1 535 ? -48.602 -0.914 39.597 1.00 87.75 535 ILE A O 1
ATOM 4210 N N . PHE A 1 536 ? -46.899 -1.101 38.132 1.00 87.44 536 PHE A N 1
ATOM 4211 C CA . PHE A 1 536 ? -46.332 -2.284 38.766 1.00 87.44 536 PHE A CA 1
ATOM 4212 C C . PHE A 1 536 ? -45.576 -1.955 40.054 1.00 87.44 536 PHE A C 1
ATOM 4214 O O . PHE A 1 536 ? -45.795 -2.657 41.031 1.00 87.44 536 PHE A O 1
ATOM 4221 N N . SER A 1 537 ? -44.773 -0.894 40.123 1.00 86.38 537 SER A N 1
ATOM 4222 C CA . SER A 1 537 ? -44.042 -0.538 41.349 1.00 86.38 537 SER A CA 1
ATOM 4223 C C . SER A 1 537 ? -44.963 -0.104 42.484 1.00 86.38 537 SER A C 1
ATOM 4225 O O . SER A 1 537 ? -44.791 -0.536 43.623 1.00 86.38 537 SER A O 1
ATOM 4227 N N . ASP A 1 538 ? -45.963 0.725 42.180 1.00 84.50 538 ASP A N 1
ATOM 4228 C CA . ASP A 1 538 ? -46.698 1.449 43.219 1.00 84.50 538 ASP A CA 1
ATOM 4229 C C . ASP A 1 538 ? -47.917 0.676 43.726 1.00 84.50 538 ASP A C 1
ATOM 4231 O O . ASP A 1 538 ? -48.421 0.958 44.817 1.00 84.50 538 ASP A O 1
ATOM 4235 N N . ARG A 1 539 ? -48.457 -0.248 42.916 1.00 83.81 539 ARG A N 1
ATOM 4236 C CA . ARG A 1 539 ? -49.773 -0.861 43.174 1.00 83.81 539 ARG A CA 1
ATOM 4237 C C . ARG A 1 539 ? -49.812 -2.372 43.049 1.00 83.81 539 ARG A C 1
ATOM 4239 O O . ARG A 1 539 ? -50.513 -2.984 43.842 1.00 83.81 539 ARG A O 1
ATOM 4246 N N . LEU A 1 540 ? -49.141 -2.964 42.058 1.00 83.88 540 LEU A N 1
ATOM 4247 C CA . LEU A 1 540 ? -49.257 -4.406 41.812 1.00 83.88 540 LEU A CA 1
ATOM 4248 C C . LEU A 1 540 ? -48.116 -5.204 42.436 1.00 83.88 540 LEU A C 1
ATOM 4250 O O . LEU A 1 540 ? -48.383 -6.233 43.031 1.00 83.88 540 LEU A O 1
ATOM 4254 N N . TRP A 1 541 ? -46.869 -4.753 42.356 1.00 86.44 541 TRP A N 1
ATOM 4255 C CA . TRP A 1 541 ? -45.665 -5.455 42.812 1.00 86.44 541 TRP A CA 1
ATOM 4256 C C . TRP A 1 541 ? -44.974 -4.691 43.951 1.00 86.44 541 TRP A C 1
ATOM 4258 O O . TRP A 1 541 ? -43.817 -4.285 43.877 1.00 86.44 541 TRP A O 1
ATOM 4268 N N . ILE A 1 542 ? -45.712 -4.483 45.039 1.00 80.06 542 ILE A N 1
ATOM 4269 C CA . ILE A 1 542 ? -45.225 -3.726 46.196 1.00 80.06 542 ILE A CA 1
ATOM 4270 C C . ILE A 1 542 ? -44.027 -4.458 46.830 1.00 80.06 542 ILE A C 1
ATOM 4272 O O . ILE A 1 542 ? -44.127 -5.634 47.181 1.00 80.06 542 ILE A O 1
ATOM 4276 N N . GLY A 1 543 ? -42.899 -3.754 46.989 1.00 72.19 543 GLY A N 1
ATOM 4277 C CA . GLY A 1 543 ? -41.663 -4.288 47.581 1.00 72.19 543 GLY A CA 1
ATOM 4278 C C . GLY A 1 543 ? -40.599 -4.760 46.580 1.00 72.19 543 GLY A C 1
ATOM 4279 O O . GLY A 1 543 ? -39.598 -5.348 46.994 1.00 72.19 543 GLY A O 1
ATOM 4280 N N . SER A 1 544 ? -40.783 -4.530 45.276 1.00 75.69 544 SER A N 1
ATOM 4281 C CA . SER A 1 544 ? -39.730 -4.707 44.267 1.00 75.69 544 SER A CA 1
ATOM 4282 C C . SER A 1 544 ? -39.117 -3.374 43.843 1.00 75.69 544 SER A C 1
ATOM 4284 O O . SER A 1 544 ? -39.744 -2.611 43.116 1.00 75.69 544 SER A O 1
ATOM 4286 N N . ASP A 1 545 ? -37.867 -3.133 44.246 1.00 73.19 545 ASP A N 1
ATOM 4287 C CA . ASP A 1 545 ? -37.134 -1.902 43.905 1.00 73.19 545 ASP A CA 1
ATOM 4288 C C . ASP A 1 545 ? -36.490 -1.963 42.503 1.00 73.19 545 ASP A C 1
ATOM 4290 O O . ASP A 1 545 ? -36.185 -0.939 41.899 1.00 73.19 545 ASP A O 1
ATOM 4294 N N . ASN A 1 546 ? -36.315 -3.174 41.957 1.00 80.00 546 ASN A N 1
ATOM 4295 C CA . ASN A 1 546 ? -35.645 -3.435 40.680 1.00 80.00 546 ASN A CA 1
ATOM 4296 C C . ASN A 1 546 ? -36.634 -3.986 39.645 1.00 80.00 546 ASN A C 1
ATOM 4298 O O . ASN A 1 546 ? -36.589 -5.173 39.312 1.00 80.00 546 ASN A O 1
ATOM 4302 N N . ILE A 1 547 ? -37.553 -3.144 39.170 1.00 85.88 547 ILE A N 1
ATOM 4303 C CA . ILE A 1 547 ? -38.499 -3.491 38.100 1.00 85.88 547 ILE A CA 1
ATOM 4304 C C . ILE A 1 547 ? -38.005 -2.900 36.781 1.00 85.88 547 ILE A C 1
ATOM 4306 O O . ILE A 1 547 ? -37.687 -1.714 36.703 1.00 85.88 547 ILE A O 1
ATOM 4310 N N . TYR A 1 548 ? -37.962 -3.711 35.729 1.00 89.00 548 TYR A N 1
ATOM 4311 C CA . TYR A 1 548 ? -37.694 -3.228 34.377 1.00 89.00 548 TYR A CA 1
ATOM 4312 C C . TYR A 1 548 ? -38.400 -4.079 33.325 1.00 89.00 548 TYR A C 1
ATOM 4314 O O . TYR A 1 548 ? -38.839 -5.197 33.586 1.00 89.00 548 TYR A O 1
ATOM 4322 N N . VAL A 1 549 ? -38.521 -3.532 32.118 1.00 89.12 549 VAL A N 1
ATOM 4323 C CA . VAL A 1 549 ? -39.136 -4.237 30.992 1.00 89.12 549 VAL A CA 1
ATOM 4324 C C . VAL A 1 549 ? -38.126 -5.213 30.394 1.00 89.12 549 VAL A C 1
ATOM 4326 O O . VAL A 1 549 ? -37.054 -4.798 29.946 1.00 89.12 549 VAL A O 1
ATOM 4329 N N . THR A 1 550 ? -38.465 -6.500 30.382 1.00 85.81 550 THR A N 1
ATOM 4330 C CA . THR A 1 550 ? -37.588 -7.558 29.869 1.00 85.81 550 THR A CA 1
ATOM 4331 C C . THR A 1 550 ? -37.831 -7.886 28.403 1.00 85.81 550 THR A C 1
ATOM 4333 O O . THR A 1 550 ? -36.896 -8.204 27.666 1.00 85.81 550 THR A O 1
ATOM 4336 N N . LEU A 1 551 ? -39.075 -7.741 27.940 1.00 86.06 551 LEU A N 1
ATOM 4337 C CA . LEU A 1 551 ? -39.461 -7.986 26.553 1.00 86.06 551 LEU A CA 1
ATOM 4338 C C . LEU A 1 551 ? -40.517 -6.975 26.108 1.00 86.06 551 LEU A C 1
ATOM 4340 O O . LEU A 1 551 ? -41.499 -6.752 26.811 1.00 86.06 551 LEU A O 1
ATOM 4344 N N . ILE A 1 552 ? -40.337 -6.429 24.908 1.00 88.50 552 ILE A N 1
ATOM 4345 C CA . ILE A 1 552 ? -41.381 -5.752 24.137 1.00 88.50 552 ILE A CA 1
ATOM 4346 C C . ILE A 1 552 ? -41.396 -6.436 22.776 1.00 88.50 552 ILE A C 1
ATOM 4348 O O . ILE A 1 552 ? -40.383 -6.422 22.078 1.00 88.50 552 ILE A O 1
ATOM 4352 N N . ALA A 1 553 ? -42.511 -7.064 22.411 1.00 86.00 553 ALA A N 1
ATOM 4353 C CA . ALA A 1 553 ? -42.601 -7.801 21.156 1.00 86.00 553 ALA A CA 1
ATOM 4354 C C . ALA A 1 553 ? -43.964 -7.641 20.481 1.00 86.00 553 ALA A C 1
ATOM 4356 O O . ALA A 1 553 ? -45.004 -7.561 21.146 1.00 86.00 553 ALA A O 1
ATOM 4357 N N . ALA A 1 554 ? -43.961 -7.631 19.147 1.00 86.00 554 ALA A N 1
ATOM 4358 C CA . ALA A 1 554 ? -45.194 -7.703 18.382 1.00 86.00 554 ALA A CA 1
ATOM 4359 C C . ALA A 1 554 ? -45.733 -9.138 18.441 1.00 86.00 554 ALA A C 1
ATOM 4361 O O . ALA A 1 554 ? -44.948 -10.091 18.417 1.00 86.00 554 ALA A O 1
ATOM 4362 N N . PRO A 1 555 ? -47.059 -9.337 18.462 1.00 82.75 555 PRO A N 1
ATOM 4363 C CA . PRO A 1 555 ? -47.657 -10.655 18.331 1.00 82.75 555 PRO A CA 1
ATOM 4364 C C . PRO A 1 555 ? -47.124 -11.447 17.135 1.00 82.75 555 PRO A C 1
ATOM 4366 O O . PRO A 1 555 ? -46.875 -12.634 17.297 1.00 82.75 555 PRO A O 1
ATOM 4369 N N . SER A 1 556 ? -46.899 -10.826 15.974 1.00 80.44 556 SER A N 1
ATOM 4370 C CA . SER A 1 556 ? -46.341 -11.510 14.797 1.00 80.44 556 SER A CA 1
ATOM 4371 C C . SER A 1 556 ? -44.905 -12.015 14.998 1.00 80.44 556 SER A C 1
ATOM 4373 O O . SER A 1 556 ? -44.588 -13.111 14.537 1.00 80.44 556 SER A O 1
ATOM 4375 N N . ASP A 1 557 ? -44.067 -11.283 15.738 1.00 80.06 557 ASP A N 1
ATOM 4376 C CA . ASP A 1 557 ? -42.667 -11.656 16.012 1.00 80.06 557 ASP A CA 1
ATOM 4377 C C . ASP A 1 557 ? -42.570 -12.885 16.935 1.00 80.06 557 ASP A C 1
ATOM 4379 O O . ASP A 1 557 ? -41.635 -13.677 16.841 1.00 80.06 557 ASP A O 1
ATOM 4383 N N . VAL A 1 558 ? -43.567 -13.083 17.806 1.00 71.25 558 VAL A N 1
ATOM 4384 C CA . VAL A 1 558 ? -43.653 -14.220 18.746 1.00 71.25 558 VAL A CA 1
ATOM 4385 C C . VAL A 1 558 ? -44.543 -15.360 18.228 1.00 71.25 558 VAL A C 1
ATOM 4387 O O . VAL A 1 558 ? -44.962 -16.231 18.991 1.00 71.25 558 VAL A O 1
ATOM 4390 N N . GLY A 1 559 ? -44.843 -15.373 16.923 1.00 68.38 559 GLY A N 1
ATOM 4391 C CA . GLY A 1 559 ? -45.613 -16.434 16.260 1.00 68.38 559 GLY A CA 1
ATOM 4392 C C . GLY A 1 559 ? -47.133 -16.353 16.459 1.00 68.38 559 GLY A C 1
ATOM 4393 O O . GLY A 1 559 ? -47.855 -17.323 16.220 1.00 68.38 559 GLY A O 1
ATOM 4394 N N . GLY A 1 560 ? -47.636 -15.208 16.913 1.00 70.06 560 GLY A N 1
ATOM 4395 C CA . GLY A 1 560 ? -49.055 -14.874 16.974 1.00 70.06 560 GLY A CA 1
ATOM 4396 C C . GLY A 1 560 ? -49.638 -14.483 15.611 1.00 70.06 560 GLY A C 1
ATOM 4397 O O . GLY A 1 560 ? -48.932 -14.269 14.628 1.00 70.06 560 GLY A O 1
ATOM 4398 N N . ARG A 1 561 ? -50.971 -14.395 15.544 1.00 69.56 561 ARG A N 1
ATOM 4399 C CA . ARG A 1 561 ? -51.701 -13.992 14.331 1.00 69.56 561 ARG A CA 1
ATOM 4400 C C . ARG A 1 561 ? -51.991 -12.495 14.338 1.00 69.56 561 ARG A C 1
ATOM 4402 O O . ARG A 1 561 ? -52.253 -11.923 15.396 1.00 69.56 561 ARG A O 1
ATOM 4409 N N . LEU A 1 562 ? -52.021 -11.903 13.145 1.00 76.75 562 LEU A N 1
ATOM 4410 C CA . LEU A 1 562 ? -52.533 -10.549 12.949 1.00 76.75 562 LEU A CA 1
ATOM 4411 C C . LEU A 1 562 ? -54.028 -10.468 13.322 1.00 76.75 562 LEU A C 1
ATOM 4413 O O . LEU A 1 562 ? -54.738 -11.480 13.233 1.00 76.75 562 LEU A O 1
ATOM 4417 N N . PRO A 1 563 ? -54.518 -9.287 13.739 1.00 77.81 563 PRO A N 1
ATOM 4418 C CA . PRO A 1 563 ? -55.937 -9.066 13.991 1.00 77.81 563 PRO A CA 1
ATOM 4419 C C . PRO A 1 563 ? -56.803 -9.409 12.771 1.00 77.81 563 PRO A C 1
ATOM 4421 O O . PRO A 1 563 ? -56.400 -9.212 11.628 1.00 77.81 563 PRO A O 1
ATOM 4424 N N . ILE A 1 564 ? -58.015 -9.911 13.026 1.00 75.94 564 ILE A N 1
ATOM 4425 C CA . ILE A 1 564 ? -58.987 -10.244 11.970 1.00 75.94 564 ILE A CA 1
ATOM 4426 C C . ILE A 1 564 ? -59.509 -8.971 11.285 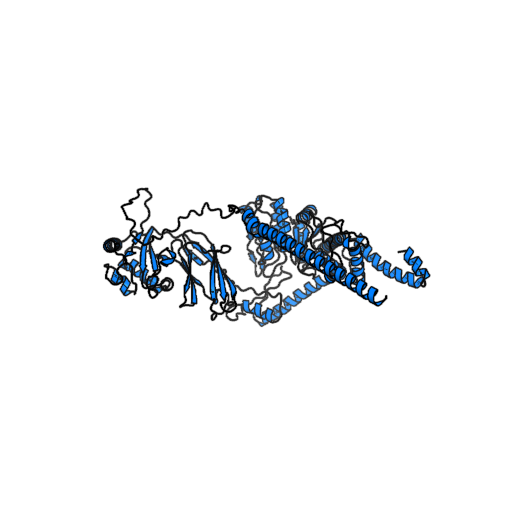1.00 75.94 564 ILE A C 1
ATOM 4428 O O . ILE A 1 564 ? -59.754 -8.988 10.081 1.00 75.94 564 ILE A O 1
ATOM 4432 N N . ASP A 1 565 ? -59.683 -7.880 12.039 1.00 77.56 565 ASP A N 1
ATOM 4433 C CA . ASP A 1 565 ? -60.033 -6.570 11.487 1.00 77.56 565 ASP A CA 1
ATOM 4434 C C . ASP A 1 565 ? -58.746 -5.796 11.145 1.00 77.56 565 ASP A C 1
ATOM 4436 O O . ASP A 1 565 ? -57.970 -5.497 12.053 1.00 77.56 565 ASP A O 1
ATOM 4440 N N . PRO A 1 566 ? -58.514 -5.421 9.874 1.00 76.44 566 PRO A N 1
ATOM 4441 C CA . PRO A 1 566 ? -57.356 -4.623 9.471 1.00 76.44 566 PRO A CA 1
ATOM 4442 C C . PRO A 1 566 ? -57.283 -3.229 10.114 1.00 76.44 566 PRO A C 1
ATOM 4444 O O . PRO A 1 566 ? -56.242 -2.581 10.032 1.00 76.44 566 PRO A O 1
ATOM 4447 N N . LYS A 1 567 ? -58.384 -2.726 10.693 1.00 79.50 567 LYS A N 1
ATOM 4448 C CA . LYS A 1 567 ? -58.408 -1.447 11.424 1.00 79.50 567 LYS A CA 1
ATOM 4449 C C . LYS A 1 567 ? -57.930 -1.573 12.868 1.00 79.50 567 LYS A C 1
ATOM 4451 O O . LYS A 1 567 ? -57.603 -0.555 13.479 1.00 79.50 567 LYS A O 1
ATOM 4456 N N . ASP A 1 568 ? -57.923 -2.784 13.419 1.00 82.19 568 ASP A N 1
ATOM 4457 C CA . ASP A 1 568 ? -57.399 -3.022 14.755 1.00 82.19 568 ASP A CA 1
ATOM 4458 C C . ASP A 1 568 ? -55.870 -2.945 14.742 1.00 82.19 568 ASP A C 1
ATOM 4460 O O . ASP A 1 568 ? -55.203 -3.393 13.809 1.00 82.19 568 ASP A O 1
ATOM 4464 N N . LYS A 1 569 ? -55.307 -2.414 15.826 1.00 84.50 569 LYS A N 1
ATOM 4465 C CA . LYS A 1 569 ? -53.867 -2.476 16.073 1.00 84.50 569 LYS A CA 1
ATOM 4466 C C . LYS A 1 569 ? -53.440 -3.911 16.379 1.00 84.50 569 LYS A C 1
ATOM 4468 O O . LYS A 1 569 ? -54.228 -4.713 16.884 1.00 84.50 569 LYS A O 1
ATOM 4473 N N . GLU A 1 570 ? -52.181 -4.226 16.084 1.00 83.75 570 GLU A N 1
ATOM 4474 C CA . GLU A 1 570 ? -51.629 -5.573 16.263 1.00 83.75 570 GLU A CA 1
ATOM 4475 C C . GLU A 1 570 ? -51.644 -5.994 17.744 1.00 83.75 570 GLU A C 1
ATOM 4477 O O . GLU A 1 570 ? -51.947 -7.144 18.090 1.00 83.75 570 GLU A O 1
ATOM 4482 N N . GLY A 1 571 ? -51.407 -5.022 18.624 1.00 86.44 571 GLY A N 1
ATOM 4483 C CA . GLY A 1 571 ? -51.170 -5.214 20.044 1.00 86.44 571 GLY A CA 1
ATOM 4484 C C . GLY A 1 571 ? -49.679 -5.355 20.350 1.00 86.44 571 GLY A C 1
ATOM 4485 O O . GLY A 1 571 ? -48.864 -5.558 19.455 1.00 86.44 571 GLY A O 1
ATOM 4486 N N . VAL A 1 572 ? -49.319 -5.275 21.629 1.00 89.06 572 VAL A N 1
ATOM 4487 C CA . VAL A 1 572 ? -47.931 -5.385 22.106 1.00 89.06 572 VAL A CA 1
ATOM 4488 C C . VAL A 1 572 ? -47.872 -6.331 23.291 1.00 89.06 572 VAL A C 1
ATOM 4490 O O . VAL A 1 572 ? -48.624 -6.152 24.248 1.00 89.06 572 VAL A O 1
ATOM 4493 N N . PHE A 1 573 ? -46.982 -7.320 23.236 1.00 87.62 573 PHE A N 1
ATOM 4494 C CA . PHE A 1 573 ? -46.608 -8.117 24.400 1.00 87.62 573 PHE A CA 1
ATOM 4495 C C . PHE A 1 573 ? -45.522 -7.401 25.188 1.00 87.62 573 PHE A C 1
ATOM 4497 O O . PHE A 1 573 ? -44.523 -6.962 24.617 1.00 87.62 573 PHE A O 1
ATOM 4504 N N . ILE A 1 574 ? -45.720 -7.317 26.498 1.00 89.44 574 ILE A N 1
ATOM 4505 C CA . ILE A 1 574 ? -44.770 -6.735 27.435 1.00 89.44 574 ILE A CA 1
ATOM 4506 C C . ILE A 1 574 ? -44.485 -7.754 28.522 1.00 89.44 574 ILE A C 1
ATOM 4508 O O . ILE A 1 574 ? -45.412 -8.338 29.091 1.00 89.44 574 ILE A O 1
ATOM 4512 N N . ARG A 1 575 ? -43.199 -7.944 28.813 1.00 89.25 575 ARG A N 1
ATOM 4513 C CA . ARG A 1 575 ? -42.749 -8.641 30.013 1.00 89.25 575 ARG A CA 1
ATOM 4514 C C . ARG A 1 575 ? -42.038 -7.692 30.946 1.00 89.25 575 ARG A C 1
ATOM 4516 O O . ARG A 1 575 ? -41.233 -6.872 30.509 1.00 89.25 575 ARG A O 1
ATOM 4523 N N . ILE A 1 576 ? -42.349 -7.812 32.224 1.00 90.12 576 ILE A N 1
ATOM 4524 C CA . ILE A 1 576 ? -41.773 -6.994 33.281 1.00 90.12 576 ILE A CA 1
ATOM 4525 C C . ILE A 1 576 ? -41.107 -7.932 34.267 1.00 90.12 576 ILE A C 1
ATOM 4527 O O . ILE A 1 576 ? -41.766 -8.806 34.826 1.00 90.12 576 ILE A O 1
ATOM 4531 N N . GLY A 1 577 ? -39.806 -7.757 34.452 1.00 88.19 577 GLY A N 1
ATOM 4532 C CA . GLY A 1 577 ? -38.984 -8.625 35.275 1.00 88.19 577 GLY A CA 1
ATOM 4533 C C . GLY A 1 577 ? -38.565 -7.967 36.579 1.00 88.19 577 GLY A C 1
ATOM 4534 O O . GLY A 1 577 ? -38.316 -6.760 36.637 1.00 88.19 577 GLY A O 1
ATOM 4535 N N . SER A 1 578 ? -38.443 -8.789 37.617 1.00 87.44 578 SER A N 1
ATOM 4536 C CA . SER A 1 578 ? -37.775 -8.431 38.863 1.00 87.44 578 SER A CA 1
ATOM 4537 C C . SER A 1 578 ? -37.019 -9.623 39.457 1.00 87.44 578 SER A C 1
ATOM 4539 O O . SER A 1 578 ? -37.240 -10.791 39.121 1.00 87.44 578 SER A O 1
ATOM 4541 N N . THR A 1 579 ? -36.088 -9.325 40.358 1.00 84.19 579 THR A N 1
ATOM 4542 C CA . THR A 1 579 ? -35.407 -10.319 41.200 1.00 84.19 579 THR A CA 1
ATOM 4543 C C . THR A 1 579 ? -36.237 -10.720 42.417 1.00 84.19 579 THR A C 1
ATOM 4545 O O . THR A 1 579 ? -35.974 -11.763 43.016 1.00 84.19 579 THR A O 1
ATOM 4548 N N . ASN A 1 580 ? -37.219 -9.897 42.793 1.00 84.50 580 ASN A N 1
ATOM 4549 C CA . ASN A 1 580 ? -38.017 -10.075 44.002 1.00 84.50 580 ASN A CA 1
ATOM 4550 C C . ASN A 1 580 ? -39.207 -11.004 43.731 1.00 84.50 580 ASN A C 1
ATOM 4552 O O . ASN A 1 580 ? -39.659 -11.132 42.600 1.00 84.50 580 ASN A O 1
ATOM 4556 N N . VAL A 1 581 ? -39.713 -11.668 44.770 1.00 86.31 581 VAL A N 1
ATOM 4557 C CA . VAL A 1 581 ? -40.868 -12.578 44.661 1.00 86.31 581 VAL A CA 1
ATOM 4558 C C . VAL A 1 581 ? -42.144 -11.778 44.361 1.00 86.31 581 VAL A C 1
ATOM 4560 O O . VAL A 1 581 ? -42.242 -10.606 44.726 1.00 86.31 581 VAL A O 1
ATOM 4563 N N . PHE A 1 582 ? -43.127 -12.400 43.702 1.00 87.38 582 PHE A N 1
ATOM 4564 C CA . PHE A 1 582 ? -44.434 -11.787 43.452 1.00 87.38 582 PHE A CA 1
ATOM 4565 C C . PHE A 1 582 ? -45.144 -11.375 44.752 1.00 87.38 582 PHE A C 1
ATOM 4567 O O . PHE A 1 582 ? -45.131 -12.105 45.746 1.00 87.38 582 PHE A O 1
ATOM 4574 N N . SER A 1 583 ? -45.794 -10.213 44.720 1.00 86.75 583 SER A N 1
ATOM 4575 C CA . SER A 1 583 ? -46.694 -9.733 45.773 1.00 86.75 583 SER A CA 1
ATOM 4576 C C . SER A 1 583 ? -47.967 -10.591 45.859 1.00 86.75 583 SER A C 1
ATOM 4578 O O . SER A 1 583 ? -48.329 -11.298 44.915 1.00 86.75 583 SER A O 1
ATOM 4580 N N . GLN A 1 584 ? -48.694 -10.493 46.977 1.00 84.06 584 GLN A N 1
ATOM 4581 C CA . GLN A 1 584 ? -50.009 -11.139 47.095 1.00 84.06 584 GLN A CA 1
ATOM 4582 C C . GLN A 1 584 ? -51.020 -10.577 46.084 1.00 84.06 584 GLN A C 1
ATOM 4584 O O . GLN A 1 584 ? -51.782 -11.351 45.515 1.00 84.06 584 GLN A O 1
ATOM 4589 N N . ASP A 1 585 ? -50.956 -9.279 45.769 1.00 86.06 585 ASP A N 1
ATOM 4590 C CA . ASP A 1 585 ? -51.845 -8.648 44.785 1.00 86.06 585 ASP A CA 1
ATOM 4591 C C . ASP A 1 585 ? -51.689 -9.253 43.378 1.00 86.06 585 ASP A C 1
ATOM 4593 O O . ASP A 1 585 ? -52.681 -9.484 42.687 1.00 86.06 585 ASP A O 1
ATOM 4597 N N . LEU A 1 586 ? -50.457 -9.571 42.950 1.00 87.12 586 LEU A N 1
ATOM 4598 C CA . LEU A 1 586 ? -50.213 -10.245 41.666 1.00 87.12 586 LEU A CA 1
ATOM 4599 C C . LEU A 1 586 ? -50.719 -11.691 41.666 1.00 87.12 586 LEU A C 1
ATOM 4601 O O . LEU A 1 586 ? -51.256 -12.152 40.657 1.00 87.12 586 LEU A O 1
ATOM 4605 N N . LEU A 1 587 ? -50.564 -12.404 42.784 1.00 86.69 587 LEU A N 1
ATOM 4606 C CA . LEU A 1 587 ? -51.058 -13.775 42.929 1.00 86.69 587 LEU A CA 1
ATOM 4607 C C . LEU A 1 587 ? -52.592 -13.826 42.929 1.00 86.69 587 LEU A C 1
ATOM 4609 O O . LEU A 1 587 ? -53.179 -14.714 42.311 1.00 86.69 587 LEU A O 1
ATOM 4613 N N . ASP A 1 588 ? -53.249 -12.864 43.572 1.00 85.81 588 ASP A N 1
ATOM 4614 C CA . ASP A 1 588 ? -54.706 -12.741 43.552 1.00 85.81 588 ASP A CA 1
ATOM 4615 C C . ASP A 1 588 ? -55.219 -12.326 42.167 1.00 85.81 588 ASP A C 1
ATOM 4617 O O . ASP A 1 588 ? -56.207 -12.887 41.683 1.00 85.81 588 ASP A O 1
ATOM 4621 N N . LEU A 1 589 ? -54.499 -11.444 41.468 1.00 86.19 589 LEU A N 1
ATOM 4622 C CA . LEU A 1 589 ? -54.801 -11.084 40.084 1.00 86.19 589 LEU A CA 1
ATOM 4623 C C . LEU A 1 589 ? -54.707 -12.295 39.139 1.00 86.19 589 LEU A C 1
ATOM 4625 O O . LEU A 1 589 ? -55.572 -12.467 38.280 1.00 86.19 589 LEU A O 1
ATOM 4629 N N . GLU A 1 590 ? -53.714 -13.174 39.311 1.00 86.06 590 GLU A N 1
ATOM 4630 C CA . GLU A 1 590 ? -53.618 -14.423 38.540 1.00 86.06 590 GLU A CA 1
ATOM 4631 C C . GLU A 1 590 ? -54.851 -15.321 38.760 1.00 86.06 590 GLU A C 1
ATOM 4633 O O . GLU A 1 590 ? -55.431 -15.810 37.785 1.00 86.06 590 GLU A O 1
ATOM 4638 N N . ARG A 1 591 ? -55.323 -15.458 40.009 1.00 84.19 591 ARG A N 1
ATOM 4639 C CA . ARG A 1 591 ? -56.542 -16.224 40.349 1.00 84.19 591 ARG A CA 1
ATOM 4640 C C . ARG A 1 591 ? -57.812 -15.625 39.739 1.00 84.19 591 ARG A C 1
ATOM 4642 O O . ARG A 1 591 ? -58.715 -16.365 39.342 1.00 84.19 591 ARG A O 1
ATOM 4649 N N . GLU A 1 592 ? -57.919 -14.297 39.669 1.00 85.06 592 GLU A N 1
ATOM 4650 C CA . GLU A 1 592 ? -59.038 -13.624 38.994 1.00 85.06 592 GLU A CA 1
ATOM 4651 C C . GLU A 1 592 ? -59.042 -13.921 37.489 1.00 85.06 592 GLU A C 1
ATOM 4653 O O . GLU A 1 592 ? -60.084 -14.259 36.914 1.00 85.06 592 GLU A O 1
ATOM 4658 N N . VAL A 1 593 ? -57.866 -13.839 36.862 1.00 84.50 593 VAL A N 1
ATOM 4659 C CA . VAL A 1 593 ? -57.674 -14.043 35.423 1.00 84.50 593 VAL A CA 1
ATOM 4660 C C . VAL A 1 593 ? -57.920 -15.495 35.003 1.00 84.50 593 VAL A C 1
ATOM 4662 O O . VAL A 1 593 ? -58.471 -15.733 33.925 1.00 84.50 593 VAL A O 1
ATOM 4665 N N . GLU A 1 594 ? -57.570 -16.481 35.832 1.00 82.00 594 GLU A N 1
ATOM 4666 C CA . GLU A 1 594 ? -57.783 -17.907 35.535 1.00 82.00 594 GLU A CA 1
ATOM 4667 C C . GLU A 1 594 ? -59.232 -18.247 35.173 1.00 82.00 594 GLU A C 1
ATOM 4669 O O . GLU A 1 594 ? -59.475 -19.071 34.291 1.00 82.00 594 GLU A O 1
ATOM 4674 N N . ARG A 1 595 ? -60.208 -17.543 35.757 1.00 78.62 595 ARG A N 1
ATOM 4675 C CA . ARG A 1 595 ? -61.637 -17.721 35.443 1.00 78.62 595 ARG A CA 1
ATOM 4676 C C . ARG A 1 595 ? -62.002 -17.304 34.012 1.00 78.62 595 ARG A C 1
ATOM 4678 O O . ARG A 1 595 ? -63.065 -17.675 33.514 1.00 78.62 595 A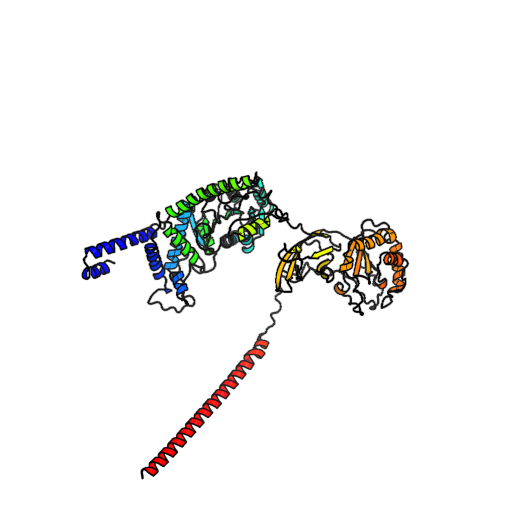RG A O 1
ATOM 4685 N N . ILE A 1 596 ? -61.152 -16.510 33.364 1.00 76.56 596 ILE A N 1
ATOM 4686 C CA . ILE A 1 596 ? -61.402 -15.860 32.071 1.00 76.56 596 ILE A CA 1
ATOM 4687 C C . ILE A 1 596 ? -60.514 -16.454 30.963 1.00 76.56 596 ILE A C 1
ATOM 4689 O O . ILE A 1 596 ? -60.910 -16.400 29.798 1.00 76.56 596 ILE A O 1
ATOM 4693 N N . LYS A 1 597 ? -59.390 -17.108 31.309 1.00 71.38 597 LYS A N 1
ATOM 4694 C CA . LYS A 1 597 ? -58.433 -17.728 30.361 1.00 71.38 597 LYS A CA 1
ATOM 4695 C C . LYS A 1 597 ? -59.083 -18.658 29.323 1.00 71.38 597 LYS A C 1
ATOM 4697 O O . LYS A 1 597 ? -58.609 -18.726 28.194 1.00 71.38 597 LYS A O 1
ATOM 4702 N N . ASN A 1 598 ? -60.190 -19.321 29.661 1.00 68.12 598 ASN A N 1
ATOM 4703 C CA . ASN A 1 598 ? -60.876 -20.270 28.771 1.00 68.12 598 ASN A CA 1
ATOM 4704 C C . ASN A 1 598 ? -61.789 -19.616 27.707 1.00 68.12 598 ASN A C 1
ATOM 4706 O O . ASN A 1 598 ? -62.478 -20.328 26.977 1.00 68.12 598 ASN A O 1
ATOM 4710 N N . ARG A 1 599 ? -61.850 -18.280 27.605 1.00 68.56 599 ARG A N 1
ATOM 4711 C CA . ARG A 1 599 ? -62.701 -17.578 26.623 1.00 68.56 599 ARG A CA 1
ATOM 4712 C C . ARG A 1 599 ? -61.919 -17.215 25.357 1.00 68.56 599 ARG A C 1
ATOM 4714 O O . ARG A 1 599 ? -60.947 -16.471 25.426 1.00 68.56 599 ARG A O 1
ATOM 4721 N N . ASN A 1 600 ? -62.386 -17.673 24.192 1.00 63.28 600 ASN A N 1
ATOM 4722 C CA . ASN A 1 600 ? -61.814 -17.331 22.885 1.00 63.28 600 ASN A CA 1
ATOM 4723 C C . ASN A 1 600 ? -62.918 -16.845 21.919 1.00 63.28 600 ASN A C 1
ATOM 4725 O O . ASN A 1 600 ? -63.814 -17.634 21.610 1.00 63.28 600 ASN A O 1
ATOM 4729 N N . PRO A 1 601 ? -62.895 -15.587 21.432 1.00 65.00 601 PRO A N 1
ATOM 4730 C CA . PRO A 1 601 ? -61.910 -14.534 21.705 1.00 65.00 601 PRO A CA 1
ATOM 4731 C C . PRO A 1 601 ? -62.061 -13.919 23.106 1.00 65.00 601 PRO A C 1
ATOM 4733 O O . PRO A 1 601 ? -63.149 -13.916 23.686 1.00 65.00 601 PRO A O 1
ATOM 4736 N N . CYS A 1 602 ? -60.969 -13.365 23.641 1.00 71.44 602 CYS A N 1
ATOM 4737 C CA . CYS A 1 602 ? -60.998 -12.693 24.938 1.00 71.44 602 CYS A CA 1
ATOM 4738 C C . CYS A 1 602 ? -61.941 -11.468 24.905 1.00 71.44 602 CYS A C 1
ATOM 4740 O O . CYS A 1 602 ? -61.908 -10.689 23.943 1.00 71.44 602 CYS A O 1
ATOM 4742 N N . PRO A 1 603 ? -62.801 -11.262 25.919 1.00 70.38 603 PRO A N 1
ATOM 4743 C CA . PRO A 1 603 ? -63.747 -10.147 25.933 1.00 70.38 603 PRO A CA 1
ATOM 4744 C C . PRO A 1 603 ? -63.041 -8.784 26.046 1.00 70.38 603 PRO A C 1
ATOM 4746 O O . PRO A 1 603 ? -62.522 -8.426 27.094 1.00 70.38 603 PRO A O 1
ATOM 4749 N N . ARG A 1 604 ? -63.096 -7.975 24.978 1.00 66.62 604 ARG A N 1
ATOM 4750 C CA . ARG A 1 604 ? -62.360 -6.695 24.858 1.00 66.62 604 ARG A CA 1
ATOM 4751 C C . ARG A 1 604 ? -62.891 -5.509 25.680 1.00 66.62 604 ARG A C 1
ATOM 4753 O O . ARG A 1 604 ? -62.178 -4.528 25.846 1.00 66.62 604 ARG A O 1
ATOM 4760 N N . LYS A 1 605 ? -64.160 -5.517 26.110 1.00 60.94 605 LYS A N 1
ATOM 4761 C CA . LYS A 1 605 ? -64.833 -4.324 26.685 1.00 60.94 605 LYS A CA 1
ATOM 4762 C C . LYS A 1 605 ? -65.396 -4.519 28.095 1.00 60.94 605 LYS A C 1
ATOM 4764 O O . LYS A 1 605 ? -66.005 -3.594 28.627 1.00 60.94 605 LYS A O 1
ATOM 4769 N N . TYR A 1 606 ? -65.204 -5.685 28.702 1.00 60.38 606 TYR A N 1
ATOM 4770 C CA . TYR A 1 606 ? -65.777 -6.013 30.007 1.00 60.38 606 TYR A CA 1
ATOM 4771 C C . TYR A 1 606 ? -64.745 -5.793 31.115 1.00 60.38 606 TYR A C 1
ATOM 4773 O O . TYR A 1 606 ? -63.603 -6.187 30.921 1.00 60.38 606 TYR A O 1
ATOM 4781 N N . LYS A 1 607 ? -65.140 -5.210 32.260 1.00 65.12 607 LYS A N 1
ATOM 4782 C CA . LYS A 1 607 ? -64.266 -5.134 33.442 1.00 65.12 607 LYS A CA 1
ATOM 4783 C C . LYS A 1 607 ? -64.020 -6.556 33.945 1.00 65.12 607 LYS A C 1
ATOM 4785 O O . LYS A 1 607 ? -64.905 -7.156 34.553 1.00 65.12 607 LYS A O 1
ATOM 4790 N N . ALA A 1 608 ? -62.855 -7.095 33.631 1.00 67.94 608 ALA A N 1
ATOM 4791 C CA . ALA A 1 608 ? -62.509 -8.489 33.855 1.00 67.94 608 ALA A CA 1
ATOM 4792 C C . ALA A 1 608 ? -61.863 -8.710 35.228 1.00 67.94 608 ALA A C 1
ATOM 4794 O O . ALA A 1 608 ? -62.103 -9.747 35.839 1.00 67.94 608 ALA A O 1
ATOM 4795 N N . THR A 1 609 ? -61.098 -7.732 35.722 1.00 79.00 609 THR A N 1
ATOM 4796 C CA . THR A 1 609 ? -60.320 -7.847 36.965 1.00 79.00 609 THR A CA 1
ATOM 4797 C C . THR A 1 609 ? -60.432 -6.601 37.844 1.00 79.00 609 THR A C 1
ATOM 4799 O O . THR A 1 609 ? -60.890 -5.528 37.420 1.00 79.00 609 THR A O 1
ATOM 4802 N N . THR A 1 610 ? -60.006 -6.732 39.098 1.00 81.44 610 THR A N 1
ATOM 4803 C CA . THR A 1 610 ? -59.902 -5.631 40.063 1.00 81.44 610 THR A CA 1
ATOM 4804 C C . THR A 1 610 ? -58.865 -4.586 39.648 1.00 81.44 610 THR A C 1
ATOM 4806 O O . THR A 1 610 ? -59.089 -3.402 39.897 1.00 81.44 610 THR A O 1
ATOM 4809 N N . ALA A 1 611 ? -57.810 -4.980 38.927 1.00 84.38 611 ALA A N 1
ATOM 4810 C CA . ALA A 1 611 ? -56.722 -4.104 38.483 1.00 84.38 611 ALA A CA 1
ATOM 4811 C C . ALA A 1 611 ? -56.999 -3.321 37.180 1.00 84.38 611 ALA A C 1
ATOM 4813 O O . ALA A 1 611 ? -56.237 -2.425 36.827 1.00 84.38 611 ALA A O 1
ATOM 4814 N N . GLU A 1 612 ? -58.084 -3.599 36.448 1.00 84.88 612 GLU A N 1
ATOM 4815 C CA . GLU A 1 612 ? -58.309 -3.013 35.113 1.00 84.88 612 GLU A CA 1
ATOM 4816 C C . GLU A 1 612 ? -58.408 -1.481 35.085 1.00 84.88 612 GLU A C 1
ATOM 4818 O O . GLU A 1 612 ? -57.999 -0.848 34.110 1.00 84.88 612 GLU A O 1
ATOM 4823 N N . TYR A 1 613 ? -58.901 -0.863 36.159 1.00 85.81 613 TYR A N 1
ATOM 4824 C CA . TYR A 1 613 ? -58.989 0.597 36.235 1.00 85.81 613 TYR A CA 1
ATOM 4825 C C . TYR A 1 613 ? -57.609 1.277 36.291 1.00 85.81 613 TYR A C 1
ATOM 4827 O O . TYR A 1 613 ? -57.504 2.426 35.868 1.00 85.81 613 TYR A O 1
ATOM 4835 N N . LEU A 1 614 ? -56.570 0.582 36.783 1.00 86.50 614 LEU A N 1
ATOM 4836 C CA . LEU A 1 614 ? -55.198 1.099 36.868 1.00 86.50 614 LEU A CA 1
ATOM 4837 C C . LEU A 1 614 ? -54.580 1.275 35.480 1.00 86.50 614 LEU A C 1
ATOM 4839 O O . LEU A 1 614 ? -53.904 2.262 35.225 1.00 86.50 614 LEU A O 1
ATOM 4843 N N . PHE A 1 615 ? -54.852 0.335 34.575 1.00 87.94 615 PHE A N 1
ATOM 4844 C CA . PHE A 1 615 ? -54.366 0.392 33.199 1.00 87.94 615 PHE A CA 1
ATOM 4845 C C . PHE A 1 615 ? -55.196 1.367 32.358 1.00 87.94 615 PHE A C 1
ATOM 4847 O O . PHE A 1 615 ? -54.641 2.202 31.645 1.00 87.94 615 PHE A O 1
ATOM 4854 N N . ARG A 1 616 ? -56.530 1.345 32.498 1.00 85.69 616 ARG A N 1
ATOM 4855 C CA . ARG A 1 616 ? -57.414 2.236 31.728 1.00 85.69 616 ARG A CA 1
ATOM 4856 C C . ARG A 1 616 ? -57.256 3.716 32.078 1.00 85.69 616 ARG A C 1
ATOM 4858 O O . ARG A 1 616 ? -57.462 4.552 31.205 1.00 85.69 616 ARG A O 1
ATOM 4865 N N . SER A 1 617 ? -56.901 4.060 33.320 1.00 84.94 617 SER A N 1
ATOM 4866 C CA . SER A 1 617 ? -56.647 5.458 33.711 1.00 84.94 617 SER A CA 1
ATOM 4867 C C . SER A 1 617 ? -55.427 6.066 33.006 1.00 84.94 617 SER A C 1
ATOM 4869 O O . SER A 1 617 ? -55.342 7.286 32.891 1.00 84.94 617 SER A O 1
ATOM 4871 N N . LYS A 1 618 ? -54.523 5.217 32.506 1.00 85.44 618 LYS A N 1
ATOM 4872 C CA . LYS A 1 618 ? -53.318 5.562 31.742 1.00 85.44 618 LYS A CA 1
ATOM 4873 C C . LYS A 1 618 ? -53.438 5.183 30.249 1.00 85.44 618 LYS A C 1
ATOM 4875 O O . LYS A 1 618 ? -52.433 5.067 29.564 1.00 85.44 618 LYS A O 1
ATOM 4880 N N . ASP A 1 619 ? -54.663 4.979 29.747 1.00 86.50 619 ASP A N 1
ATOM 4881 C CA . ASP A 1 619 ? -54.979 4.626 28.346 1.00 86.50 619 ASP A CA 1
ATOM 4882 C C . ASP A 1 619 ? -54.425 3.266 27.850 1.00 86.50 619 ASP A C 1
ATOM 4884 O O . ASP A 1 619 ? -54.264 3.013 26.653 1.00 86.50 619 ASP A O 1
ATOM 4888 N N . PHE A 1 620 ? -54.184 2.330 28.772 1.00 87.75 620 PHE A N 1
ATOM 4889 C CA . PHE A 1 620 ? -53.809 0.956 28.446 1.00 87.75 620 PHE A CA 1
ATOM 4890 C C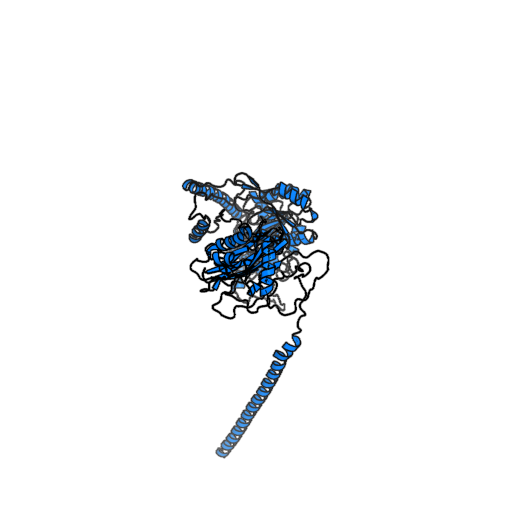 . PHE A 1 620 ? -55.016 0.011 28.489 1.00 87.75 620 PHE A C 1
ATOM 4892 O O . PHE A 1 620 ? -55.768 -0.034 29.465 1.00 87.75 620 PHE A O 1
ATOM 4899 N N . TYR A 1 621 ? -55.166 -0.804 27.440 1.00 87.94 621 TYR A N 1
ATOM 4900 C CA . TYR A 1 621 ? -56.224 -1.814 27.327 1.00 87.94 621 TYR A CA 1
ATOM 4901 C C . TYR A 1 621 ? -55.612 -3.223 27.352 1.00 87.94 621 TYR A C 1
ATOM 4903 O O . TYR A 1 621 ? -55.214 -3.730 26.295 1.00 87.94 621 TYR A O 1
ATOM 4911 N N . PRO A 1 622 ? -55.484 -3.838 28.543 1.00 86.75 622 PRO A N 1
ATOM 4912 C CA . PRO A 1 622 ? -54.874 -5.152 28.694 1.00 86.75 622 PRO A CA 1
ATOM 4913 C C . PRO A 1 622 ? -55.792 -6.272 28.189 1.00 86.75 622 PRO A C 1
ATOM 4915 O O . PRO A 1 622 ? -57.001 -6.274 28.416 1.00 86.75 622 PRO A O 1
ATOM 4918 N N . ASP A 1 623 ? -55.194 -7.259 27.531 1.00 86.06 623 ASP A N 1
ATOM 4919 C CA . ASP A 1 623 ? -55.807 -8.546 27.227 1.00 86.06 623 ASP A CA 1
ATOM 4920 C C . ASP A 1 623 ? -55.574 -9.494 28.405 1.00 86.06 623 ASP A C 1
ATOM 4922 O O . ASP A 1 623 ? -54.540 -10.160 28.506 1.00 86.06 623 ASP A O 1
ATOM 4926 N N . TRP A 1 624 ? -56.541 -9.565 29.313 1.00 85.50 624 TRP A N 1
ATOM 4927 C CA . TRP A 1 624 ? -56.416 -10.391 30.510 1.00 85.50 624 TRP A CA 1
ATOM 4928 C C . TRP A 1 624 ? -56.245 -11.882 30.209 1.00 85.50 624 TRP A C 1
ATOM 4930 O O . TRP A 1 624 ? -55.596 -12.570 30.984 1.00 85.50 624 TRP A O 1
ATOM 4940 N N . CYS A 1 625 ? -56.715 -12.397 29.069 1.00 81.75 625 CYS A N 1
ATOM 4941 C CA . CYS A 1 625 ? -56.511 -13.808 28.724 1.00 81.75 625 CYS A CA 1
ATOM 4942 C C . CYS A 1 625 ? -55.037 -14.143 28.428 1.00 81.75 625 CYS A C 1
ATOM 4944 O O . CYS A 1 625 ? -54.648 -15.312 28.466 1.00 81.75 625 CYS A O 1
ATOM 4946 N N . SER A 1 626 ? -54.218 -13.126 28.145 1.00 80.19 626 SER A N 1
ATOM 4947 C CA . SER A 1 626 ? -52.772 -13.252 27.934 1.00 80.19 626 SER A CA 1
ATOM 4948 C C . SER A 1 626 ? -51.938 -13.079 29.208 1.00 80.19 626 SER A C 1
ATOM 4950 O O . SER A 1 626 ? -50.745 -13.359 29.175 1.00 80.19 626 SER A O 1
ATOM 4952 N N . PHE A 1 627 ? -52.544 -12.637 30.317 1.00 86.50 627 PHE A N 1
ATOM 4953 C CA . PHE A 1 627 ? -51.819 -12.341 31.552 1.00 86.50 627 PHE A CA 1
ATOM 4954 C C . PHE A 1 627 ? -51.300 -13.619 32.226 1.00 86.50 627 PHE A C 1
ATOM 4956 O O . PHE A 1 627 ? -52.065 -14.568 32.463 1.00 86.50 627 PHE A O 1
ATOM 4963 N N . ARG A 1 628 ? -49.995 -13.656 32.526 1.00 86.38 628 ARG A N 1
ATOM 4964 C CA . ARG A 1 628 ? -49.305 -14.817 33.114 1.00 86.38 628 ARG A CA 1
ATOM 4965 C C . ARG A 1 628 ? -48.158 -14.388 34.030 1.00 86.38 628 ARG A C 1
ATOM 4967 O O . ARG A 1 628 ? -47.422 -13.459 33.704 1.00 86.38 628 ARG A O 1
ATOM 4974 N N . LEU A 1 629 ? -47.972 -15.115 35.133 1.00 87.00 629 LEU A N 1
ATOM 4975 C CA . LEU A 1 629 ? -46.791 -15.006 35.992 1.00 87.00 629 LEU A CA 1
ATOM 4976 C C . LEU A 1 629 ? -45.780 -16.106 35.630 1.00 87.00 629 LEU A C 1
ATOM 4978 O O . LEU A 1 629 ? -46.104 -17.294 35.657 1.00 87.00 629 LEU A O 1
ATOM 4982 N N . ILE A 1 630 ? -44.550 -15.719 35.299 1.00 84.00 630 ILE A N 1
ATOM 4983 C CA . ILE A 1 630 ? -43.448 -16.616 34.935 1.00 84.00 630 ILE A CA 1
ATOM 4984 C C . ILE A 1 630 ? -42.542 -16.788 36.158 1.00 84.00 630 ILE A C 1
ATOM 4986 O O . ILE A 1 630 ? -42.001 -15.821 36.697 1.00 84.00 630 ILE A O 1
ATOM 4990 N N . ARG A 1 631 ? -42.399 -18.038 36.606 1.00 83.19 631 ARG A N 1
ATOM 4991 C CA . ARG A 1 631 ? -41.589 -18.446 37.765 1.00 83.19 631 ARG A CA 1
ATOM 4992 C C . ARG A 1 631 ? -40.311 -19.155 37.285 1.00 83.19 631 ARG A C 1
ATOM 4994 O O . ARG A 1 631 ? -40.355 -19.779 36.222 1.00 83.19 631 ARG A O 1
ATOM 5001 N N . PRO A 1 632 ? -39.202 -19.097 38.045 1.00 73.50 632 PRO A N 1
ATOM 5002 C CA . PRO A 1 632 ? -37.996 -19.848 37.714 1.00 73.50 632 PRO A CA 1
ATOM 5003 C C . PRO A 1 632 ? -38.269 -21.360 37.788 1.00 73.50 632 PRO A C 1
ATOM 5005 O O . PRO A 1 632 ? -39.034 -21.818 38.635 1.00 73.50 632 PRO A O 1
ATOM 5008 N N . LEU A 1 633 ? -37.672 -22.130 36.874 1.00 60.53 633 LEU A N 1
ATOM 5009 C CA . LEU A 1 633 ? -37.754 -23.594 36.864 1.00 60.53 633 LEU A CA 1
ATOM 5010 C C . LEU A 1 633 ? -36.928 -24.156 38.031 1.00 60.53 633 LEU A C 1
ATOM 5012 O O . LEU A 1 633 ? -35.715 -23.946 38.074 1.00 60.53 633 LEU A O 1
ATOM 5016 N N . ASP A 1 634 ? -37.567 -24.872 38.959 1.00 40.97 634 ASP A N 1
ATOM 5017 C CA . ASP A 1 634 ? -36.866 -25.560 40.046 1.00 40.97 634 ASP A CA 1
ATOM 5018 C C . ASP A 1 634 ? -35.995 -26.701 39.494 1.00 40.97 634 ASP A C 1
ATOM 5020 O O . ASP A 1 634 ? -36.402 -27.482 38.634 1.00 40.97 634 ASP A O 1
ATOM 5024 N N . SER A 1 635 ? -34.777 -26.818 40.021 1.00 37.66 635 SER A N 1
ATOM 5025 C CA . SER A 1 635 ? -33.727 -27.764 39.617 1.00 37.66 635 SER A CA 1
ATOM 5026 C C . SER A 1 635 ? -33.965 -29.224 40.037 1.00 37.66 635 SER A C 1
ATOM 5028 O O . SER A 1 635 ? -33.039 -30.033 40.005 1.00 37.66 635 SER A O 1
ATOM 5030 N N . ASN A 1 636 ? -35.205 -29.593 40.363 1.00 32.75 636 ASN A N 1
ATOM 5031 C CA . ASN A 1 636 ? -35.624 -30.977 40.559 1.00 32.75 636 ASN A CA 1
ATOM 5032 C C . ASN A 1 636 ? -36.661 -31.322 39.490 1.00 32.75 636 ASN A C 1
ATOM 5034 O O . ASN A 1 636 ? -37.764 -30.784 39.488 1.00 32.75 636 ASN A O 1
ATOM 5038 N N . GLY A 1 637 ? -36.284 -32.204 38.564 1.00 37.12 637 GLY A N 1
ATOM 5039 C CA . GLY A 1 637 ? -37.118 -32.655 37.453 1.00 37.12 637 GLY A CA 1
ATOM 5040 C C . GLY A 1 637 ? -38.333 -33.474 37.887 1.00 37.12 637 GLY A C 1
ATOM 5041 O O . GLY A 1 637 ? -38.375 -34.676 37.649 1.00 37.12 637 GLY A O 1
ATOM 5042 N N . GLU A 1 638 ? -39.342 -32.815 38.446 1.00 27.00 638 GLU A N 1
ATOM 5043 C CA . GLU A 1 638 ? -40.714 -33.307 38.478 1.00 27.00 638 GLU A CA 1
ATOM 5044 C C . GLU A 1 638 ? -41.603 -32.318 37.730 1.00 27.00 638 GLU A C 1
ATOM 5046 O O . GLU A 1 638 ? -42.017 -31.266 38.217 1.00 27.00 638 GLU A O 1
ATOM 5051 N N . SER A 1 639 ? -41.879 -32.683 36.483 1.00 31.70 639 SER A N 1
ATOM 5052 C CA . SER A 1 639 ? -42.954 -32.128 35.686 1.00 31.70 639 SER A CA 1
ATOM 5053 C C . SER A 1 639 ? -44.274 -32.276 36.441 1.00 31.70 639 SER A C 1
ATOM 5055 O O . SER A 1 639 ? -44.900 -33.336 36.415 1.00 31.70 639 SER A O 1
ATOM 5057 N N . SER A 1 640 ? -44.765 -31.188 37.026 1.00 26.33 640 SER A N 1
ATOM 5058 C CA . SER A 1 640 ? -46.206 -30.999 37.187 1.00 26.33 640 SER A CA 1
ATOM 5059 C C . SER A 1 640 ? -46.805 -30.634 35.823 1.00 26.33 640 SER A C 1
ATOM 5061 O O . SER A 1 640 ? -47.350 -29.555 35.606 1.00 26.33 640 SER A O 1
ATOM 5063 N N . GLU A 1 641 ? -46.727 -31.588 34.888 1.00 31.59 641 GLU A N 1
ATOM 5064 C CA . GLU A 1 641 ? -47.703 -31.730 33.811 1.00 31.59 641 GLU A CA 1
ATOM 5065 C C . GLU A 1 641 ? -49.055 -32.049 34.461 1.00 31.59 641 GLU A C 1
ATOM 5067 O O . GLU A 1 641 ? -49.518 -33.184 34.505 1.00 31.59 641 GLU A O 1
ATOM 5072 N N . SER A 1 642 ? -49.703 -31.026 35.013 1.00 24.91 642 SER A N 1
ATOM 5073 C CA . SER A 1 642 ? -51.131 -31.079 35.290 1.00 24.91 642 SER A CA 1
ATOM 5074 C C . SER A 1 642 ? -51.853 -30.493 34.080 1.00 24.91 642 SER A C 1
ATOM 5076 O O . SER A 1 642 ? -52.146 -29.309 33.994 1.00 24.91 642 SER A O 1
ATOM 5078 N N . THR A 1 643 ? -52.077 -31.370 33.103 1.00 26.95 643 THR A N 1
ATOM 5079 C CA . THR A 1 643 ? -53.221 -31.355 32.180 1.00 26.95 643 THR A CA 1
ATOM 5080 C C . THR A 1 643 ? -53.656 -29.973 31.665 1.00 26.95 643 THR A C 1
ATOM 5082 O O . THR A 1 643 ? -54.755 -29.511 31.963 1.00 26.95 643 THR A O 1
ATOM 5085 N N . ILE A 1 644 ? -52.846 -29.322 30.825 1.00 29.30 644 ILE A N 1
ATOM 5086 C CA . ILE A 1 644 ? -53.377 -28.307 29.902 1.00 29.30 644 ILE A CA 1
ATOM 5087 C C . ILE A 1 644 ? -53.585 -29.001 28.563 1.00 29.30 644 ILE A C 1
ATOM 5089 O O . ILE A 1 644 ? -52.683 -29.126 27.741 1.00 29.30 644 ILE A O 1
ATOM 5093 N N . SER A 1 645 ? -54.812 -29.487 28.398 1.00 23.58 645 SER A N 1
ATOM 5094 C CA . SER A 1 645 ? -55.417 -29.853 27.121 1.00 23.58 645 SER A CA 1
ATOM 5095 C C . SER A 1 645 ? -55.022 -28.880 26.007 1.00 23.58 645 SER A C 1
ATOM 5097 O O . SER A 1 645 ? -54.994 -27.668 26.232 1.00 23.58 645 SER A O 1
ATOM 5099 N N . GLU A 1 646 ? -54.808 -29.427 24.812 1.00 27.19 646 GLU A N 1
ATOM 5100 C CA . GLU A 1 646 ? -54.483 -28.809 23.515 1.00 27.19 646 GLU A CA 1
ATOM 5101 C C . GLU A 1 646 ? -55.497 -27.745 23.011 1.00 27.19 646 GLU A C 1
ATOM 5103 O O . GLU A 1 646 ? -55.899 -27.733 21.851 1.00 27.19 646 GLU A O 1
ATOM 5108 N N . ALA A 1 647 ? -55.928 -26.812 23.862 1.00 27.16 647 ALA A N 1
ATOM 5109 C CA . ALA A 1 647 ? -56.962 -25.822 23.565 1.00 27.16 647 ALA A CA 1
ATOM 5110 C C . ALA A 1 647 ? -56.657 -24.419 24.129 1.00 27.16 647 ALA A C 1
ATOM 5112 O O . ALA A 1 647 ? -57.570 -23.696 24.522 1.00 27.16 647 ALA A O 1
ATOM 5113 N N . SER A 1 648 ? -55.390 -23.988 24.140 1.00 27.20 648 SER A N 1
ATOM 5114 C CA . SER A 1 648 ? -55.048 -22.567 24.321 1.00 27.20 648 SER A CA 1
ATOM 5115 C C . SER A 1 648 ? -54.180 -22.059 23.164 1.00 27.20 648 SER A C 1
ATOM 5117 O O . SER A 1 648 ? -52.997 -22.349 23.040 1.00 27.20 648 SER A O 1
ATOM 5119 N N . THR A 1 649 ? -54.804 -21.299 22.265 1.00 30.77 649 THR A N 1
ATOM 5120 C CA . THR A 1 649 ? -54.234 -20.734 21.028 1.00 30.77 649 THR A CA 1
ATOM 5121 C C . THR A 1 649 ? -53.360 -19.488 21.249 1.00 30.77 649 THR A C 1
ATOM 5123 O O . THR A 1 649 ? -53.379 -18.576 20.422 1.00 30.77 649 THR A O 1
ATOM 5126 N N . THR A 1 650 ? -52.598 -19.401 22.342 1.00 34.53 650 THR A N 1
ATOM 5127 C CA . THR A 1 650 ? -51.645 -18.295 22.558 1.00 34.53 650 THR A CA 1
ATOM 5128 C C . THR A 1 650 ? -50.231 -18.838 22.784 1.00 34.53 650 THR A C 1
ATOM 5130 O O . THR A 1 650 ? -49.994 -19.502 23.798 1.00 34.53 650 THR A O 1
ATOM 5133 N N . PRO A 1 651 ? -49.289 -18.599 21.846 1.00 35.72 651 PRO A N 1
ATOM 5134 C CA . PRO A 1 651 ? -47.938 -19.130 21.956 1.00 35.72 651 PRO A CA 1
ATOM 5135 C C . PRO A 1 651 ? -47.232 -18.528 23.173 1.00 35.72 651 PRO A C 1
ATOM 5137 O O . PRO A 1 651 ? -47.258 -17.321 23.394 1.00 35.72 651 PRO A O 1
ATOM 5140 N N . ILE A 1 652 ? -46.613 -19.394 23.974 1.00 40.97 652 ILE A N 1
ATOM 5141 C CA . ILE A 1 652 ? -45.612 -19.004 24.968 1.00 40.97 652 ILE A CA 1
ATOM 5142 C C . ILE A 1 652 ? -44.377 -18.566 24.178 1.00 40.97 652 ILE A C 1
ATOM 5144 O O . ILE A 1 652 ? -43.853 -19.371 23.404 1.00 40.97 652 ILE A O 1
ATOM 5148 N N . TYR A 1 653 ? -43.879 -17.342 24.383 1.00 40.44 653 TYR A N 1
ATOM 5149 C CA . TYR A 1 653 ? -42.518 -17.015 23.955 1.00 40.44 653 TYR A CA 1
ATOM 5150 C C . TYR A 1 653 ? -41.557 -17.863 24.794 1.00 40.44 653 TYR A C 1
ATOM 5152 O O . TYR A 1 653 ? -41.280 -17.567 25.960 1.00 40.44 653 TYR A O 1
ATOM 5160 N N . LYS A 1 654 ? -41.124 -18.982 24.208 1.00 39.06 654 LYS A N 1
ATOM 5161 C CA . LYS A 1 654 ? -39.929 -19.704 24.624 1.00 39.06 654 LYS A CA 1
ATOM 5162 C C . LYS A 1 654 ? -38.774 -19.031 23.883 1.00 39.06 654 LYS A C 1
ATOM 5164 O O . LYS A 1 654 ? -38.780 -19.098 22.650 1.00 39.06 654 LYS A O 1
ATOM 5169 N N . PRO A 1 655 ? -37.810 -18.387 24.568 1.00 37.62 655 PRO A N 1
ATOM 5170 C CA . PRO A 1 655 ? -36.571 -18.026 23.897 1.00 37.62 655 PRO A CA 1
ATOM 5171 C C . PRO A 1 655 ? -36.014 -19.312 23.265 1.00 37.62 655 PRO A C 1
ATOM 5173 O O . PRO A 1 655 ? -36.070 -20.373 23.902 1.00 37.62 655 PRO A O 1
ATOM 5176 N N . PRO A 1 656 ? -35.580 -19.286 21.995 1.00 35.84 656 PRO A N 1
ATOM 5177 C CA . PRO A 1 656 ? -34.988 -20.463 21.389 1.00 35.84 656 PRO A CA 1
ATOM 5178 C C . PRO A 1 656 ? -33.788 -20.860 22.247 1.00 35.84 656 PRO A C 1
ATOM 5180 O O . PRO A 1 656 ? -32.860 -20.073 22.395 1.00 35.84 656 PRO A O 1
ATOM 5183 N N . VAL A 1 657 ? -33.856 -22.054 22.844 1.00 35.00 657 VAL A N 1
ATOM 5184 C CA . VAL A 1 657 ? -32.788 -22.635 23.663 1.00 35.00 657 VAL A CA 1
ATOM 5185 C C . VAL A 1 657 ? -31.464 -22.463 22.926 1.00 35.00 657 VAL A C 1
ATOM 5187 O O . VAL A 1 657 ? -31.325 -22.892 21.774 1.00 35.00 657 VAL A O 1
ATOM 5190 N N . GLU A 1 658 ? -30.516 -21.816 23.600 1.00 37.69 658 GLU A N 1
ATOM 5191 C CA . GLU A 1 658 ? -29.121 -21.708 23.200 1.00 37.69 658 GLU A CA 1
ATOM 5192 C C . GLU A 1 658 ? -28.522 -23.111 23.094 1.00 37.69 658 GLU A C 1
ATOM 5194 O O . GLU A 1 658 ? -28.032 -23.696 24.048 1.00 37.69 658 GLU A O 1
ATOM 5199 N N . ASN A 1 659 ? -28.586 -23.679 21.899 1.00 33.66 659 ASN A N 1
ATOM 5200 C CA . ASN A 1 659 ? -27.691 -24.745 21.475 1.00 33.66 659 ASN A CA 1
ATOM 5201 C C . ASN A 1 659 ? -26.931 -24.238 20.246 1.00 33.66 659 ASN A C 1
ATOM 5203 O O . ASN A 1 659 ? -27.024 -24.796 19.153 1.00 33.66 659 ASN A O 1
ATOM 5207 N N . TYR A 1 660 ? -26.223 -23.118 20.418 1.00 41.84 660 TYR A N 1
ATOM 5208 C CA . TYR A 1 660 ? -25.301 -22.586 19.410 1.00 41.84 660 TYR A CA 1
ATOM 5209 C C . TYR A 1 660 ? -23.850 -23.039 19.609 1.00 41.84 660 TYR A C 1
ATOM 5211 O O . TYR A 1 660 ? -23.048 -22.863 18.695 1.00 41.84 660 TYR A O 1
ATOM 5219 N N . ASP A 1 661 ? -23.537 -23.762 20.686 1.00 37.62 661 ASP A N 1
ATOM 5220 C CA . ASP A 1 661 ? -22.176 -24.260 20.938 1.00 37.62 661 ASP A CA 1
ATOM 5221 C C . ASP A 1 661 ? -21.749 -25.453 20.068 1.00 37.62 661 ASP A C 1
ATOM 5223 O O . ASP A 1 661 ? -20.627 -25.932 20.189 1.00 37.62 661 ASP A O 1
ATOM 5227 N N . ASN A 1 662 ? -22.584 -25.933 19.138 1.00 39.34 662 ASN A N 1
ATOM 5228 C CA . ASN A 1 662 ? -22.206 -27.045 18.254 1.00 39.34 662 ASN A CA 1
ATOM 5229 C C . ASN A 1 662 ? -22.663 -26.920 16.794 1.00 39.34 662 ASN A C 1
ATOM 5231 O O . ASN A 1 662 ? -22.645 -27.910 16.057 1.00 39.34 662 ASN A O 1
ATOM 5235 N N . ILE A 1 663 ? -23.028 -25.724 16.319 1.00 42.62 663 ILE A N 1
ATOM 5236 C CA . ILE A 1 663 ? -23.270 -25.522 14.882 1.00 42.62 663 ILE A CA 1
ATOM 5237 C C . ILE A 1 663 ? -22.104 -24.748 14.281 1.00 42.62 663 ILE A C 1
ATOM 5239 O O . ILE A 1 663 ? -22.102 -23.531 14.125 1.00 42.62 663 ILE A O 1
ATOM 5243 N N . ASN A 1 664 ? -21.089 -25.525 13.916 1.00 37.25 664 ASN A N 1
ATOM 5244 C CA . ASN A 1 664 ? -19.993 -25.106 13.063 1.00 37.25 664 ASN A CA 1
ATOM 5245 C C . ASN A 1 664 ? -20.573 -24.711 11.686 1.00 37.25 664 ASN A C 1
ATOM 5247 O O . ASN A 1 664 ? -20.776 -25.560 10.819 1.00 37.25 664 ASN A O 1
ATOM 5251 N N . TRP A 1 665 ? -20.845 -23.420 11.461 1.00 44.22 665 TRP A N 1
ATOM 5252 C CA . TRP A 1 665 ? -21.246 -22.894 10.141 1.00 44.22 665 TRP A CA 1
ATOM 5253 C C . TRP A 1 665 ? -20.125 -23.010 9.093 1.00 44.22 665 TRP A C 1
ATOM 5255 O O . TRP A 1 665 ? -20.332 -22.773 7.903 1.00 44.22 665 TRP A O 1
ATOM 5265 N N . ARG A 1 666 ? -18.927 -23.435 9.515 1.00 43.59 666 ARG A N 1
ATOM 5266 C CA . ARG A 1 666 ? -17.855 -23.877 8.626 1.00 43.59 666 ARG A CA 1
ATOM 5267 C C . ARG A 1 666 ? -18.057 -25.346 8.238 1.00 43.59 666 ARG A C 1
ATOM 5269 O O . ARG A 1 666 ? -17.735 -26.264 8.983 1.00 43.59 666 ARG A O 1
ATOM 5276 N N . SER A 1 667 ? -18.572 -25.511 7.020 1.00 47.41 667 SER A N 1
ATOM 5277 C CA . SER A 1 667 ? -18.531 -26.712 6.177 1.00 47.41 667 SER A CA 1
ATOM 5278 C C . SER A 1 667 ? -19.134 -27.997 6.754 1.00 47.41 667 SER A C 1
ATOM 5280 O O . SER A 1 667 ? -18.417 -28.937 7.092 1.00 47.41 667 SER A O 1
ATOM 5282 N N . LYS A 1 668 ? -20.461 -28.130 6.671 1.00 45.19 668 LYS A N 1
ATOM 5283 C CA . LYS A 1 668 ? -20.995 -29.376 6.105 1.00 45.19 668 LYS A CA 1
ATOM 5284 C C . LYS A 1 668 ? -21.132 -29.160 4.597 1.00 45.19 668 LYS A C 1
ATOM 5286 O O . LYS A 1 668 ? -21.850 -28.236 4.215 1.00 45.19 668 LYS A O 1
ATOM 5291 N N . PRO A 1 669 ? -20.434 -29.921 3.733 1.00 49.31 669 PRO A N 1
ATOM 5292 C CA . PRO A 1 669 ? -20.752 -29.891 2.316 1.00 49.31 669 PRO A CA 1
ATOM 5293 C C . PRO A 1 669 ? -22.210 -30.331 2.203 1.00 49.31 669 PRO A C 1
ATOM 5295 O O . PRO A 1 669 ? -22.562 -31.441 2.608 1.00 49.31 669 PRO A O 1
ATOM 5298 N N . PHE A 1 670 ? -23.074 -29.434 1.729 1.00 50.16 670 PHE A N 1
ATOM 5299 C CA . PHE A 1 670 ? -24.399 -29.837 1.281 1.00 50.16 670 PHE A CA 1
ATOM 5300 C C . PHE A 1 670 ? -24.205 -31.006 0.306 1.00 50.16 670 PHE A C 1
ATOM 5302 O O . PHE A 1 670 ? -23.246 -30.968 -0.473 1.00 50.16 670 PHE A O 1
ATOM 5309 N N . PRO A 1 671 ? -25.037 -32.060 0.352 1.00 57.53 671 PRO A N 1
ATOM 5310 C CA . PRO A 1 671 ? -24.952 -33.106 -0.652 1.00 57.53 671 PRO A CA 1
ATOM 5311 C C . PRO A 1 671 ? -25.070 -32.424 -2.015 1.00 57.53 671 PRO A C 1
ATOM 5313 O O . PRO A 1 671 ? -26.088 -31.794 -2.306 1.00 57.53 671 PRO A O 1
ATOM 5316 N N . ASN A 1 672 ? -23.996 -32.476 -2.808 1.00 56.09 672 ASN A N 1
ATOM 5317 C CA . ASN A 1 672 ? -24.015 -31.973 -4.171 1.00 56.09 672 ASN A CA 1
ATOM 5318 C C . ASN A 1 672 ? -25.110 -32.754 -4.885 1.00 56.09 672 ASN A C 1
ATOM 5320 O O . ASN A 1 672 ? -24.975 -33.955 -5.115 1.00 56.09 672 ASN A O 1
ATOM 5324 N N . ARG A 1 673 ? -26.226 -32.082 -5.161 1.00 67.56 673 ARG A N 1
ATOM 5325 C CA . ARG A 1 673 ? -27.295 -32.656 -5.959 1.00 67.56 673 ARG A CA 1
ATOM 5326 C C . ARG A 1 673 ? -26.695 -32.942 -7.329 1.00 67.56 673 ARG A C 1
ATOM 5328 O O . ARG A 1 673 ? -26.151 -32.043 -7.966 1.00 67.56 673 ARG A O 1
ATOM 5335 N N . ASP A 1 674 ? -26.705 -34.205 -7.721 1.00 74.25 674 ASP A N 1
ATOM 5336 C CA . ASP A 1 674 ? -26.126 -34.625 -8.985 1.00 74.25 674 ASP A CA 1
ATOM 5337 C C . ASP A 1 674 ? -27.057 -34.188 -10.125 1.00 74.25 674 ASP A C 1
ATOM 5339 O O . ASP A 1 674 ? -28.106 -34.784 -10.360 1.00 74.25 674 ASP A O 1
ATOM 5343 N N . TYR A 1 675 ? -26.695 -33.090 -10.791 1.00 79.19 675 TYR A N 1
ATOM 5344 C CA . TYR A 1 675 ? -27.453 -32.522 -11.910 1.00 79.19 675 TYR A CA 1
ATOM 5345 C C . TYR A 1 675 ? -27.143 -33.210 -13.245 1.00 79.19 675 TYR A C 1
ATOM 5347 O O . TYR A 1 675 ? -27.598 -32.745 -14.289 1.00 79.19 675 TYR A O 1
ATOM 5355 N N . THR A 1 676 ? -26.367 -34.299 -13.260 1.00 80.75 676 THR A N 1
ATOM 5356 C CA . THR A 1 676 ? -26.032 -35.011 -14.505 1.00 80.75 676 THR A CA 1
ATOM 5357 C C . THR A 1 676 ? -27.276 -35.463 -15.264 1.00 80.75 676 THR A C 1
ATOM 5359 O O . THR A 1 676 ? -27.353 -35.254 -16.475 1.00 80.75 676 THR A O 1
ATOM 5362 N N . LEU A 1 677 ? -28.283 -36.002 -14.570 1.00 81.62 677 LEU A N 1
ATOM 5363 C CA . LEU A 1 677 ? -29.554 -36.392 -15.189 1.00 81.62 677 LEU A CA 1
ATOM 5364 C C . LEU A 1 677 ? -30.342 -35.181 -15.703 1.00 81.62 677 LEU A C 1
ATOM 5366 O O . LEU A 1 677 ? -30.836 -35.212 -16.829 1.00 81.62 677 LEU A O 1
ATOM 5370 N N . ASP A 1 678 ? -30.395 -34.093 -14.935 1.00 83.75 678 ASP A N 1
ATOM 5371 C CA . ASP A 1 678 ? -31.111 -32.874 -15.328 1.00 83.75 678 ASP A CA 1
ATOM 5372 C C . ASP A 1 678 ? -30.474 -32.219 -16.567 1.00 83.75 678 ASP A C 1
ATOM 5374 O O . ASP A 1 678 ? -31.183 -31.769 -17.471 1.00 83.75 678 ASP A O 1
ATOM 5378 N N . ILE A 1 679 ? -29.138 -32.229 -16.661 1.00 82.56 679 ILE A N 1
ATOM 5379 C CA . ILE A 1 679 ? -28.382 -31.747 -17.827 1.00 82.56 679 ILE A CA 1
ATOM 5380 C C . ILE A 1 679 ? -28.602 -32.664 -19.039 1.00 82.56 679 ILE A C 1
ATOM 5382 O O . ILE A 1 679 ? -28.792 -32.176 -20.157 1.00 82.56 679 ILE A O 1
ATOM 5386 N N . MET A 1 680 ? -28.621 -33.985 -18.833 1.00 84.62 680 MET A N 1
ATOM 5387 C CA . MET A 1 680 ? -28.894 -34.956 -19.896 1.00 84.62 680 MET A CA 1
ATOM 5388 C C . MET A 1 680 ? -30.289 -34.758 -20.504 1.00 84.62 680 MET A C 1
ATOM 5390 O O . MET A 1 680 ? -30.413 -34.706 -21.731 1.00 84.62 680 MET A O 1
ATOM 5394 N N . TYR A 1 681 ? -31.321 -34.586 -19.669 1.00 87.56 681 TYR A N 1
ATOM 5395 C CA . TYR A 1 681 ? -32.696 -34.369 -20.132 1.00 87.56 681 TYR A CA 1
ATOM 5396 C C . TYR A 1 681 ? -32.921 -32.979 -20.732 1.00 87.56 681 TYR A C 1
ATOM 5398 O O . TYR A 1 681 ? -33.615 -32.865 -21.740 1.00 87.56 681 TYR A O 1
ATOM 5406 N N . SER A 1 682 ? -32.328 -31.932 -20.153 1.00 85.50 682 SER A N 1
ATOM 5407 C CA . SER A 1 682 ? -32.618 -30.550 -20.561 1.00 85.50 682 SER A CA 1
ATOM 5408 C C . SER A 1 682 ? -31.794 -30.079 -21.758 1.00 85.50 682 SER A C 1
ATOM 5410 O O . SER A 1 682 ? -32.275 -29.262 -22.539 1.00 85.50 682 SER A O 1
ATOM 5412 N N . PHE A 1 683 ? -30.561 -30.574 -21.924 1.00 86.12 683 PHE A N 1
ATOM 5413 C CA . PHE A 1 683 ? -29.645 -30.068 -22.952 1.00 86.12 683 PHE A CA 1
ATOM 5414 C C . PHE A 1 683 ? -29.220 -31.130 -23.961 1.00 86.12 683 PHE A C 1
ATOM 5416 O O . PHE A 1 683 ? -29.280 -30.880 -25.166 1.00 86.12 683 PHE A O 1
ATOM 5423 N N . VAL A 1 684 ? -28.804 -32.315 -23.506 1.00 87.25 684 VAL A N 1
ATOM 5424 C CA . VAL A 1 684 ? -28.187 -33.314 -24.396 1.00 87.25 684 VAL A CA 1
ATOM 5425 C C . VAL A 1 684 ? -29.223 -33.954 -25.321 1.00 87.25 684 VAL A C 1
ATOM 5427 O O . VAL A 1 684 ? -29.034 -33.951 -26.537 1.00 87.25 684 VAL A O 1
ATOM 5430 N N . ILE A 1 685 ? -30.341 -34.442 -24.774 1.00 89.50 685 ILE A N 1
ATOM 5431 C CA . ILE A 1 685 ? -31.400 -35.085 -25.570 1.00 89.50 685 ILE A CA 1
ATOM 5432 C C . ILE A 1 685 ? -32.011 -34.111 -26.599 1.00 89.50 685 ILE A C 1
ATOM 5434 O O . ILE A 1 685 ? -32.040 -34.465 -27.783 1.00 89.50 685 ILE A O 1
ATOM 5438 N N . PRO A 1 686 ? -32.411 -32.873 -26.234 1.00 89.69 686 PRO A N 1
ATOM 5439 C CA . PRO A 1 686 ? -32.928 -31.912 -27.208 1.00 89.69 686 PRO A CA 1
ATOM 5440 C C . PRO A 1 686 ? -31.903 -31.520 -28.278 1.00 89.69 686 PRO A C 1
ATOM 5442 O O . PRO A 1 686 ? -32.274 -31.361 -29.438 1.00 89.69 686 PRO A O 1
ATOM 5445 N N . SER A 1 687 ? -30.613 -31.422 -27.932 1.00 86.00 687 SER A N 1
ATOM 5446 C CA . SER A 1 687 ? -29.557 -31.103 -28.907 1.00 86.00 687 SER A CA 1
ATOM 5447 C C . SER A 1 687 ? -29.358 -32.226 -29.924 1.00 86.00 687 SER A C 1
ATOM 5449 O O . SER A 1 687 ? -29.240 -31.958 -31.118 1.00 86.00 687 SER A O 1
ATOM 5451 N N . ILE A 1 688 ? -29.376 -33.488 -29.484 1.00 90.94 688 ILE A N 1
ATOM 5452 C CA . ILE A 1 688 ? -29.280 -34.650 -30.380 1.00 90.94 688 ILE A CA 1
ATOM 5453 C C . ILE A 1 688 ? -30.505 -34.722 -31.299 1.00 90.94 688 ILE A C 1
ATOM 5455 O O . ILE A 1 688 ? -30.356 -34.920 -32.506 1.00 90.94 688 ILE A O 1
ATOM 5459 N N . MET A 1 689 ? -31.710 -34.496 -30.762 1.00 90.12 689 MET A N 1
ATOM 5460 C CA . MET A 1 689 ? -32.927 -34.404 -31.575 1.00 90.12 689 MET A CA 1
ATOM 5461 C C . MET A 1 689 ? -32.846 -33.252 -32.583 1.00 90.12 689 MET A C 1
ATOM 5463 O O . MET A 1 689 ? -33.166 -33.446 -33.754 1.00 90.12 689 MET A O 1
ATOM 5467 N N . GLY A 1 690 ? -32.350 -32.084 -32.168 1.00 90.94 690 GLY A N 1
ATOM 5468 C CA . GLY A 1 690 ? -32.132 -30.935 -33.045 1.00 90.94 690 GLY A CA 1
ATOM 5469 C C . GLY A 1 690 ? -31.160 -31.242 -34.186 1.00 90.94 690 GLY A C 1
ATOM 5470 O O . GLY A 1 690 ? -31.459 -30.946 -35.340 1.00 90.94 690 GLY A O 1
ATOM 5471 N N . ILE A 1 691 ? -30.040 -31.910 -33.897 1.00 91.31 691 ILE A N 1
ATOM 5472 C CA . ILE A 1 691 ? -29.062 -32.326 -34.915 1.00 91.31 691 ILE A CA 1
ATOM 5473 C C . ILE A 1 691 ? -29.682 -33.323 -35.901 1.00 91.31 691 ILE A C 1
ATOM 5475 O O . ILE A 1 691 ? -29.469 -33.185 -37.104 1.00 91.31 691 ILE A O 1
ATOM 5479 N N . MET A 1 692 ? -30.478 -34.291 -35.429 1.00 89.94 692 MET A N 1
ATOM 5480 C CA . MET A 1 692 ? -31.176 -35.241 -36.308 1.00 89.94 692 MET A CA 1
ATOM 5481 C C . MET A 1 692 ? -32.210 -34.553 -37.207 1.00 89.94 692 MET A C 1
ATOM 5483 O O . MET A 1 692 ? -32.322 -34.870 -38.391 1.00 89.94 692 MET A O 1
ATOM 5487 N N . VAL A 1 693 ? -32.941 -33.572 -36.678 1.00 89.88 693 VAL A N 1
ATOM 5488 C CA . VAL A 1 693 ? -33.893 -32.791 -37.474 1.00 89.88 693 VAL A CA 1
ATOM 5489 C C . VAL A 1 693 ? -33.153 -31.967 -38.529 1.00 89.88 693 VAL A C 1
ATOM 5491 O O . VAL A 1 693 ? -33.512 -32.031 -39.702 1.00 89.88 693 VAL A O 1
ATOM 5494 N N . ILE A 1 694 ? -32.072 -31.274 -38.161 1.00 88.88 694 ILE A N 1
ATOM 5495 C CA . ILE A 1 694 ? -31.270 -30.468 -39.096 1.00 88.88 694 ILE A CA 1
ATOM 5496 C C . ILE A 1 694 ? -30.628 -31.343 -40.180 1.00 88.88 694 ILE A C 1
ATOM 5498 O O . ILE A 1 694 ? -30.640 -30.964 -41.353 1.00 88.88 694 ILE A O 1
ATOM 5502 N N . SER A 1 695 ? -30.101 -32.520 -39.832 1.00 86.25 695 SER A N 1
ATOM 5503 C CA . SER A 1 695 ? -29.494 -33.428 -40.812 1.00 86.25 695 SER A CA 1
ATOM 5504 C C . SER A 1 695 ? -30.530 -34.003 -41.782 1.00 86.25 695 SER A C 1
ATOM 5506 O O . SER A 1 695 ? -30.269 -34.060 -42.986 1.00 86.25 695 SER A O 1
ATOM 5508 N N . SER A 1 696 ? -31.729 -34.344 -41.297 1.00 85.06 696 SER A N 1
ATOM 5509 C CA . SER A 1 696 ? -32.830 -34.813 -42.147 1.00 85.06 696 SER A CA 1
ATOM 5510 C C . SER A 1 696 ? -33.345 -33.720 -43.092 1.00 85.06 696 SER A C 1
ATOM 5512 O O . SER A 1 696 ? -33.501 -33.966 -44.288 1.00 85.06 696 SER A O 1
ATOM 5514 N N . LEU A 1 697 ? -33.512 -32.487 -42.596 1.00 84.19 697 LEU A N 1
ATOM 5515 C CA . LEU A 1 697 ? -33.875 -31.319 -43.404 1.00 84.19 697 LEU A CA 1
ATOM 5516 C C . LEU A 1 697 ? -32.811 -31.009 -44.454 1.00 84.19 697 LEU A C 1
ATOM 5518 O O . LEU A 1 697 ? -33.149 -30.736 -45.602 1.00 84.19 697 LEU A O 1
ATOM 5522 N N . SER A 1 698 ? -31.534 -31.112 -44.087 1.00 82.50 698 SER A N 1
ATOM 5523 C CA . SER A 1 698 ? -30.431 -30.918 -45.028 1.00 82.50 698 SER A CA 1
ATOM 5524 C C . SER A 1 698 ? -30.462 -31.978 -46.131 1.00 82.50 698 SER A C 1
ATOM 5526 O O . SER A 1 698 ? -30.378 -31.628 -47.303 1.00 82.50 698 SER A O 1
ATOM 5528 N N . CYS A 1 699 ? -30.674 -33.256 -45.796 1.00 80.88 699 CYS A N 1
ATOM 5529 C CA . CYS A 1 699 ? -30.811 -34.318 -46.800 1.00 80.88 699 CYS A CA 1
ATOM 5530 C C . CYS A 1 699 ? -31.999 -34.089 -47.744 1.00 80.88 699 CYS A C 1
ATOM 5532 O O . CYS A 1 699 ? -31.862 -34.286 -48.950 1.00 80.88 699 CYS A O 1
ATOM 5534 N N . LEU A 1 700 ? -33.148 -33.644 -47.226 1.00 78.69 700 LEU A N 1
ATOM 5535 C CA . LEU A 1 700 ? -34.320 -33.330 -48.051 1.00 78.69 700 LEU A CA 1
ATOM 5536 C C . LEU A 1 700 ? -34.072 -32.136 -48.980 1.00 78.69 700 LEU A C 1
ATOM 5538 O O . LEU A 1 700 ? -34.461 -32.179 -50.146 1.00 78.69 700 LEU A O 1
ATOM 5542 N N . LEU A 1 701 ? -33.399 -31.093 -48.489 1.00 76.25 701 LEU A N 1
ATOM 5543 C CA . LEU A 1 701 ? -33.035 -29.925 -49.292 1.00 76.25 701 LEU A CA 1
ATOM 5544 C C . LEU A 1 701 ? -32.037 -30.291 -50.398 1.00 76.25 701 LEU A C 1
ATOM 5546 O O . LEU A 1 701 ? -32.262 -29.930 -51.551 1.00 76.25 701 LEU A O 1
ATOM 5550 N N . PHE A 1 702 ? -31.009 -31.088 -50.090 1.00 73.12 702 PHE A N 1
ATOM 5551 C CA . PHE A 1 702 ? -30.063 -31.584 -51.097 1.00 73.12 702 PHE A CA 1
ATOM 5552 C C . PHE A 1 702 ? -30.725 -32.517 -52.120 1.00 73.12 702 PHE A C 1
ATOM 5554 O O . PHE A 1 702 ? -30.383 -32.477 -53.301 1.00 73.12 702 PHE A O 1
ATOM 5561 N N . HIS A 1 703 ? -31.699 -33.333 -51.707 1.00 72.81 703 HIS A N 1
ATOM 5562 C CA . HIS A 1 703 ? -32.445 -34.178 -52.639 1.00 72.81 703 HIS A CA 1
ATOM 5563 C C . HIS A 1 703 ? -33.322 -33.347 -53.585 1.00 72.81 703 HIS A C 1
ATOM 5565 O O . HIS A 1 703 ? -33.385 -33.631 -54.781 1.00 72.81 703 HIS A O 1
ATOM 5571 N N . ARG A 1 704 ? -33.943 -32.276 -53.076 1.00 69.25 704 ARG A N 1
ATOM 5572 C CA . ARG A 1 704 ? -34.737 -31.344 -53.884 1.00 69.25 704 ARG A CA 1
ATOM 5573 C C . ARG A 1 704 ? -33.878 -30.569 -54.887 1.00 69.25 704 ARG A C 1
ATOM 5575 O O . ARG A 1 704 ? -34.276 -30.446 -56.040 1.00 69.25 704 ARG A O 1
ATOM 5582 N N . GLU A 1 705 ? -32.688 -30.126 -54.488 1.00 68.06 705 GLU A N 1
ATOM 5583 C CA . GLU A 1 705 ? -31.752 -29.444 -55.393 1.00 68.06 705 GLU A CA 1
ATOM 5584 C C . GLU A 1 705 ? -31.259 -30.376 -56.518 1.00 68.06 705 GLU A C 1
ATOM 5586 O O . GLU A 1 705 ? -31.128 -29.960 -57.670 1.00 68.06 705 GLU A O 1
ATOM 5591 N N . ASN A 1 706 ? -31.048 -31.664 -56.220 1.00 65.88 706 ASN A N 1
ATOM 5592 C CA . ASN A 1 706 ? -30.706 -32.659 -57.241 1.00 65.88 706 ASN A CA 1
ATOM 5593 C C . ASN A 1 706 ? -31.864 -32.941 -58.213 1.00 65.88 706 ASN A C 1
ATOM 5595 O O . ASN A 1 706 ? -31.623 -33.110 -59.408 1.00 65.88 706 ASN A O 1
ATOM 5599 N N . LEU A 1 707 ? -33.111 -32.958 -57.732 1.00 63.31 707 LEU A N 1
ATOM 5600 C CA . LEU A 1 707 ? -34.292 -33.093 -58.593 1.00 63.31 707 LEU A CA 1
ATOM 5601 C C . LEU A 1 707 ? -34.460 -31.873 -59.512 1.00 63.31 707 LEU A C 1
ATOM 5603 O O . LEU A 1 707 ? -34.763 -32.034 -60.695 1.00 63.31 707 LEU A O 1
ATOM 5607 N N . GLU A 1 708 ? -34.209 -30.659 -59.017 1.00 62.94 708 GLU A N 1
ATOM 5608 C CA . GLU A 1 708 ? -34.244 -29.440 -59.838 1.00 62.94 708 GLU A CA 1
ATOM 5609 C C . GLU A 1 708 ? -33.153 -29.447 -60.924 1.00 62.94 708 GLU A C 1
ATOM 5611 O O . GLU A 1 708 ? -33.447 -29.123 -62.079 1.00 62.94 708 GLU A O 1
ATOM 5616 N N . LYS A 1 709 ? -31.937 -29.924 -60.610 1.00 60.94 709 LYS A N 1
ATOM 5617 C CA . LYS A 1 709 ? -30.856 -30.103 -61.601 1.00 60.94 709 LYS A CA 1
ATOM 5618 C C . LYS A 1 709 ? -31.201 -31.146 -62.669 1.00 60.94 709 LYS A C 1
ATOM 5620 O O . LYS A 1 709 ? -31.036 -30.867 -63.854 1.00 60.94 709 LYS A O 1
ATOM 5625 N N . GLN A 1 710 ? -31.771 -32.294 -62.291 1.00 59.50 710 GLN A N 1
ATOM 5626 C CA . GLN A 1 710 ? -32.226 -33.304 -63.262 1.00 59.50 710 GLN A CA 1
ATOM 5627 C C . GLN A 1 710 ? -33.370 -32.797 -64.155 1.00 59.50 710 GLN A C 1
ATOM 5629 O O . GLN A 1 710 ? -33.433 -33.121 -65.342 1.00 59.50 710 GLN A O 1
ATOM 5634 N N . THR A 1 711 ? -34.258 -31.957 -63.615 1.00 57.91 711 THR A N 1
ATOM 5635 C CA . THR A 1 711 ? -35.360 -31.360 -64.388 1.00 57.91 711 THR A CA 1
ATOM 5636 C C . THR A 1 711 ? -34.842 -30.325 -65.398 1.00 57.91 711 THR A C 1
ATOM 5638 O O . THR A 1 711 ? -35.340 -30.254 -66.524 1.00 57.91 711 THR A O 1
ATOM 5641 N N . GLN A 1 712 ? -33.802 -29.561 -65.042 1.00 59.81 712 GLN A N 1
ATOM 5642 C CA . GLN A 1 712 ? -33.128 -28.631 -65.958 1.00 59.81 712 GLN A CA 1
ATOM 5643 C C . GLN A 1 712 ? -32.342 -29.348 -67.068 1.00 59.81 712 GLN A C 1
ATOM 5645 O O . GLN A 1 712 ? -32.407 -28.920 -68.221 1.00 59.81 712 GLN A O 1
ATOM 5650 N N . GLU A 1 713 ? -31.669 -30.464 -66.771 1.00 59.72 713 GLU A N 1
ATOM 5651 C CA . GLU A 1 713 ? -30.975 -31.271 -67.789 1.00 59.72 713 GLU A CA 1
ATOM 5652 C C . GLU A 1 713 ? -31.947 -31.927 -68.787 1.00 59.72 713 GLU A C 1
ATOM 5654 O O . GLU A 1 713 ? -31.694 -31.921 -69.996 1.00 59.72 713 GLU A O 1
ATOM 5659 N N . MET A 1 714 ? -33.108 -32.414 -68.326 1.00 56.97 714 MET A N 1
ATOM 5660 C CA . MET A 1 714 ? -34.160 -32.916 -69.226 1.00 56.97 714 MET A CA 1
ATOM 5661 C C . MET A 1 714 ? -34.711 -31.828 -70.161 1.00 56.97 714 MET A C 1
ATOM 5663 O O . MET A 1 714 ? -34.955 -32.097 -71.339 1.00 56.97 714 MET A O 1
ATOM 5667 N N . SER A 1 715 ? -34.883 -30.600 -69.661 1.00 58.50 715 SER A N 1
ATOM 5668 C CA . SER A 1 715 ? -35.324 -29.444 -70.455 1.00 58.50 715 SER A CA 1
ATOM 5669 C C . SER A 1 715 ? -34.297 -29.063 -71.535 1.00 58.50 715 SER A C 1
ATOM 5671 O O . SER A 1 715 ? -34.653 -28.844 -72.697 1.00 58.50 715 SER A O 1
ATOM 5673 N N . ALA A 1 716 ? -33.002 -29.082 -71.202 1.00 59.00 716 ALA A N 1
ATOM 5674 C CA . ALA A 1 716 ? -31.926 -28.802 -72.153 1.00 59.00 716 ALA A CA 1
ATOM 5675 C C . ALA A 1 716 ? -31.860 -29.842 -73.289 1.00 59.00 716 ALA A C 1
ATOM 5677 O O . ALA A 1 716 ? -31.786 -29.470 -74.462 1.00 59.00 716 ALA A O 1
ATOM 5678 N N . SER A 1 717 ? -31.998 -31.133 -72.965 1.00 59.97 717 SER A N 1
ATOM 5679 C CA . SER A 1 717 ? -32.042 -32.220 -73.957 1.00 59.97 717 SER A CA 1
ATOM 5680 C C . SER A 1 717 ? -33.236 -32.104 -74.919 1.00 59.97 717 SER A C 1
ATOM 5682 O O . SER A 1 717 ? -33.102 -32.335 -76.124 1.00 59.97 717 SER A O 1
ATOM 5684 N N . GLN A 1 718 ? -34.410 -31.698 -74.420 1.00 58.75 718 GLN A N 1
ATOM 5685 C CA . GLN A 1 718 ? -35.578 -31.446 -75.271 1.00 58.75 718 GLN A CA 1
ATOM 5686 C C . GLN A 1 718 ? -35.374 -30.237 -76.196 1.00 58.75 718 GLN A C 1
ATOM 5688 O O . GLN A 1 718 ? -35.813 -30.263 -77.348 1.00 58.75 718 GLN A O 1
ATOM 5693 N N . THR A 1 719 ? -34.648 -29.221 -75.730 1.00 56.69 719 THR A N 1
ATOM 5694 C CA . THR A 1 719 ? -34.339 -28.010 -76.505 1.00 56.69 719 THR A CA 1
ATOM 5695 C C . THR A 1 719 ? -33.315 -28.287 -77.616 1.00 56.69 719 THR A C 1
ATOM 5697 O O . THR A 1 719 ? -33.470 -27.800 -78.736 1.00 56.69 719 THR A O 1
ATOM 5700 N N . GLU A 1 720 ? -32.315 -29.143 -77.371 1.00 60.59 720 GLU A N 1
ATOM 5701 C CA . GLU A 1 720 ? -31.396 -29.621 -78.419 1.00 60.59 720 GLU A CA 1
ATOM 5702 C C . GLU A 1 720 ? -32.109 -30.452 -79.490 1.00 60.59 720 GLU A C 1
ATOM 5704 O O . GLU A 1 720 ? -31.852 -30.275 -80.683 1.00 60.59 720 GLU A O 1
ATOM 5709 N N . LYS A 1 721 ? -33.062 -31.306 -79.092 1.00 58.41 721 LYS A N 1
ATOM 5710 C CA . LYS A 1 721 ? -33.895 -32.057 -80.043 1.00 58.41 721 LYS A CA 1
ATOM 5711 C C . LYS A 1 721 ? -34.704 -31.124 -80.943 1.00 58.41 721 LYS A C 1
ATOM 5713 O O . LYS A 1 721 ? -34.741 -31.337 -82.153 1.00 58.41 721 LYS A O 1
ATOM 5718 N N . TYR A 1 722 ? -35.280 -30.062 -80.384 1.00 55.78 722 TYR A N 1
ATOM 5719 C CA . TYR A 1 722 ? -36.034 -29.066 -81.148 1.00 55.78 722 TYR A CA 1
ATOM 5720 C C . TYR A 1 722 ? -35.142 -28.301 -82.144 1.00 55.78 722 TYR A C 1
ATOM 5722 O O . TYR A 1 722 ? -35.493 -28.157 -83.313 1.00 55.78 722 TYR A O 1
ATOM 5730 N N . ASN A 1 723 ? -33.935 -27.914 -81.723 1.00 56.59 723 ASN A N 1
ATOM 5731 C CA . ASN A 1 723 ? -32.959 -27.237 -82.585 1.00 56.59 723 ASN A CA 1
ATOM 5732 C C . ASN A 1 723 ? -32.373 -28.149 -83.678 1.00 56.59 723 ASN A C 1
ATOM 5734 O O . ASN A 1 723 ? -31.989 -27.663 -84.741 1.00 56.59 723 ASN A O 1
ATOM 5738 N N . SER A 1 724 ? -32.315 -29.465 -83.447 1.00 57.75 724 SER A N 1
ATOM 5739 C CA . SER A 1 724 ? -31.888 -30.437 -84.464 1.00 57.75 724 SER A CA 1
ATOM 5740 C C . SER A 1 724 ? -32.931 -30.636 -85.571 1.00 57.75 724 SER A C 1
ATOM 5742 O O . SER A 1 724 ? -32.558 -30.782 -86.729 1.00 57.75 724 SER A O 1
ATOM 5744 N N . ILE A 1 725 ? -34.224 -30.547 -85.238 1.00 57.06 725 ILE A N 1
ATOM 5745 C CA . ILE A 1 725 ? -35.332 -30.612 -86.206 1.00 57.06 725 ILE A CA 1
ATOM 5746 C C . ILE A 1 725 ? -35.420 -29.317 -87.024 1.00 57.06 725 ILE A C 1
ATOM 5748 O O . ILE A 1 725 ? -35.818 -29.351 -88.177 1.00 57.06 725 ILE A O 1
ATOM 5752 N N . GLN A 1 726 ? -35.002 -28.182 -86.461 1.00 52.19 726 GLN A N 1
ATOM 5753 C CA . GLN A 1 726 ? -34.957 -26.898 -87.170 1.00 52.19 726 GLN A CA 1
ATOM 5754 C C . GLN A 1 726 ? -33.753 -26.752 -88.123 1.00 52.19 726 GLN A C 1
ATOM 5756 O O . GLN A 1 726 ? -33.699 -25.798 -88.898 1.00 52.19 726 GLN A O 1
ATOM 5761 N N . ARG A 1 727 ? -32.767 -27.658 -88.036 1.00 51.59 727 ARG A N 1
ATOM 5762 C CA . ARG A 1 727 ? -31.570 -27.706 -88.900 1.00 51.59 727 ARG A CA 1
ATOM 5763 C C . ARG A 1 727 ? -31.623 -28.805 -89.974 1.00 51.59 727 ARG A C 1
ATOM 5765 O O . ARG A 1 727 ? -30.686 -28.877 -90.768 1.00 51.59 727 ARG A O 1
ATOM 5772 N N . ALA A 1 728 ? -32.667 -29.633 -89.985 1.00 46.06 728 ALA A N 1
ATOM 5773 C CA . ALA A 1 728 ? -33.008 -30.553 -91.073 1.00 46.06 728 ALA A CA 1
ATOM 5774 C C . ALA A 1 728 ? -34.086 -29.911 -91.952 1.00 46.06 728 ALA A C 1
ATOM 5776 O O . ALA A 1 728 ? -34.041 -30.139 -93.181 1.00 46.06 728 ALA A O 1
#